Protein AF-A3JVU8-F1 (afdb_monomer_lite)

Sequence (666 aa):
MTRTTVHCLRKIPVDPDRLWVVLGTFDLSWHPFVASCDLLRSPQGALLRSFTDGDGQTYEERRTYLSDRERVLCYELESGIDGIQSYAARIEVTKADEGSLITWHADIVAVSDRVDAIAEGTRAIFEAALDTLVSAPSRKSIKRRQMNVASGHITPTKLEGMPTLGLRSSEGEKGETGALVLFLHGIGGNAKNWDNQLRALCADYDVAALDLRGYGTSTLGFAQSTIDDYCADILHVMETRGASRLVLAGLSYGSWIATSFAMRHSDILRGLILAGGCTGMSEADPSERENFRITREVPLNAGQTPADFAPAVVNVIAGPRATEAQRNELRQSMEEIPAATYRDALNCFCNPLEKFEFARIDCPVLMFTGEHDRLAPPSEIRRVSERIMEERRAAAKNADVHFEVISDVGHVCNLEAADETNALIHRFLSRLPSVARNYKSSVLERQREKRARIRQAAHDEFCENGYDGASMDRIATRADVSKPTLYQYFGGKDGLMEAVLDVGRMQIVAPLMAKDGPLVDRLWRFAWVYADFVLRPDMLSLARLILGEAARRPENAIAYHQNGPARAFEGLVEFVTTAVAAGELECDVPELAAQNLWSLILSGPRDYYLHHVDKRPTENELLTVIGHGLHVFLKAYGVGPKILSSELDAMIKAKAKSLKERENAQ

Radius of gyration: 27.94 Å; chains: 1; bounding box: 69×71×82 Å

Structure (mmCIF, N/CA/C/O backbone):
data_AF-A3JVU8-F1
#
_entry.id   AF-A3JVU8-F1
#
loop_
_atom_site.group_PDB
_atom_site.id
_atom_site.type_symbol
_atom_site.label_atom_id
_atom_site.label_alt_id
_atom_site.label_comp_id
_atom_site.label_asym_id
_atom_site.label_entity_id
_atom_site.label_seq_id
_atom_site.pdbx_PDB_ins_code
_atom_site.Cartn_x
_atom_site.Cartn_y
_atom_site.Cartn_z
_atom_site.occupancy
_atom_site.B_iso_or_equiv
_atom_site.auth_seq_id
_atom_site.auth_comp_id
_atom_site.auth_asym_id
_atom_site.auth_atom_id
_atom_site.pdbx_PDB_model_num
ATOM 1 N N . MET A 1 1 ? -28.409 -2.106 13.101 1.00 65.56 1 MET A N 1
ATOM 2 C CA . MET A 1 1 ? -27.328 -1.193 12.674 1.00 65.56 1 MET A CA 1
ATOM 3 C C . MET A 1 1 ? -27.877 -0.239 11.630 1.00 65.56 1 MET A C 1
ATOM 5 O O . MET A 1 1 ? -28.639 -0.672 10.774 1.00 65.56 1 MET A O 1
ATOM 9 N N . THR A 1 2 ? -27.527 1.042 11.704 1.00 75.38 2 THR A N 1
ATOM 10 C CA . THR A 1 2 ? -28.025 2.071 10.779 1.00 75.38 2 THR A CA 1
ATOM 11 C C . THR A 1 2 ? -26.842 2.759 10.106 1.00 75.38 2 THR A C 1
ATOM 13 O O . THR A 1 2 ? -25.830 3.039 10.753 1.00 75.38 2 THR A O 1
ATOM 16 N N . ARG A 1 3 ? -26.958 3.020 8.800 1.00 86.81 3 ARG A N 1
ATOM 17 C CA . ARG A 1 3 ? -25.982 3.803 8.035 1.00 86.81 3 ARG A CA 1
ATOM 18 C C . ARG A 1 3 ? -26.444 5.251 7.948 1.00 86.81 3 ARG A C 1
ATOM 20 O O . ARG A 1 3 ? -27.613 5.512 7.686 1.00 86.81 3 ARG A O 1
ATOM 27 N N . THR A 1 4 ? -25.511 6.174 8.109 1.00 92.44 4 THR A N 1
ATOM 28 C CA . THR A 1 4 ? -25.736 7.601 7.889 1.00 92.44 4 THR A CA 1
ATOM 29 C C . THR A 1 4 ? -24.487 8.243 7.300 1.00 92.44 4 THR A C 1
ATOM 31 O O . THR A 1 4 ? -23.417 7.629 7.239 1.00 92.44 4 THR A O 1
ATOM 34 N N . THR A 1 5 ? -24.628 9.480 6.845 1.00 95.50 5 THR A N 1
ATOM 35 C CA . THR A 1 5 ? -23.533 10.267 6.287 1.00 95.50 5 THR A CA 1
ATOM 36 C C . THR A 1 5 ? -23.526 11.658 6.888 1.00 95.50 5 THR A C 1
ATOM 38 O O . THR A 1 5 ? -24.576 12.287 7.027 1.00 95.50 5 THR A O 1
ATOM 41 N N . VAL A 1 6 ? -22.336 12.169 7.174 1.00 97.50 6 VAL A N 1
ATOM 42 C CA . VAL A 1 6 ? -22.121 13.564 7.555 1.00 97.50 6 VAL A CA 1
ATOM 43 C C . VAL A 1 6 ? -21.365 14.242 6.434 1.00 97.50 6 VAL A C 1
ATOM 45 O O . VAL A 1 6 ? -20.344 13.735 5.988 1.00 97.50 6 VAL A O 1
ATOM 48 N N . HIS A 1 7 ? -21.863 15.389 5.986 1.00 97.06 7 HIS A N 1
ATOM 49 C CA . HIS A 1 7 ? -21.255 16.148 4.907 1.00 97.06 7 HIS A CA 1
ATOM 50 C C . HIS A 1 7 ? -21.237 17.633 5.271 1.00 97.06 7 HIS A C 1
ATOM 52 O O . HIS A 1 7 ? -22.292 18.258 5.397 1.00 97.06 7 HIS A O 1
ATOM 58 N N . CYS A 1 8 ? -20.039 18.192 5.407 1.00 97.19 8 CYS A N 1
ATOM 59 C CA . CYS A 1 8 ? -19.795 19.608 5.652 1.00 97.19 8 CYS A CA 1
ATOM 60 C C . CYS A 1 8 ? -19.087 20.217 4.438 1.00 97.19 8 CYS A C 1
ATOM 62 O O . CYS A 1 8 ? -18.126 19.655 3.911 1.00 97.19 8 CYS A O 1
ATOM 64 N N . LEU A 1 9 ? -19.560 21.382 3.999 1.00 96.19 9 LEU A N 1
ATOM 65 C CA . LEU A 1 9 ? -19.009 22.119 2.864 1.00 96.19 9 LEU A CA 1
ATOM 66 C C . LEU A 1 9 ? -18.796 23.574 3.273 1.00 96.19 9 LEU A C 1
ATOM 68 O O . LEU A 1 9 ? -19.742 24.239 3.698 1.00 96.19 9 LEU A O 1
ATOM 72 N N . ARG A 1 10 ? -17.574 24.091 3.122 1.00 96.19 10 ARG A N 1
ATOM 73 C CA . ARG A 1 10 ? -17.244 25.455 3.552 1.00 96.19 10 ARG A CA 1
ATOM 74 C C . ARG A 1 10 ? -16.321 26.154 2.568 1.00 96.19 10 ARG A C 1
ATOM 76 O O . ARG A 1 10 ? -15.271 25.630 2.204 1.00 96.19 10 ARG A O 1
ATOM 83 N N . LYS A 1 11 ? -16.691 27.378 2.186 1.00 96.50 11 LYS A N 1
ATOM 84 C CA . LYS A 1 11 ? -15.763 28.321 1.554 1.00 96.50 11 LYS A CA 1
ATOM 85 C C . LYS A 1 11 ? -14.925 28.993 2.636 1.00 96.50 11 LYS A C 1
ATOM 87 O O . LYS A 1 11 ? -15.485 29.527 3.591 1.00 96.50 11 LYS A O 1
ATOM 92 N N . ILE A 1 12 ? -13.607 28.974 2.478 1.00 94.81 12 ILE A N 1
ATOM 93 C CA . ILE A 1 12 ? -12.652 29.575 3.409 1.00 94.81 12 ILE A CA 1
ATOM 94 C C . ILE A 1 12 ? -11.769 30.561 2.631 1.00 94.81 12 ILE A C 1
ATOM 96 O O . ILE A 1 12 ? -11.173 30.154 1.635 1.00 94.81 12 ILE A O 1
ATOM 100 N N . PRO A 1 13 ? -11.624 31.828 3.069 1.00 94.19 13 PRO A N 1
ATOM 101 C CA . PRO A 1 13 ? -10.842 32.856 2.373 1.00 94.19 13 PRO A CA 1
ATOM 102 C C . PRO A 1 13 ? -9.325 32.691 2.598 1.00 94.19 13 PRO A C 1
ATOM 104 O O . PRO A 1 13 ? -8.603 33.643 2.886 1.00 94.19 13 PRO A O 1
ATOM 107 N N . VAL A 1 14 ? -8.833 31.457 2.511 1.00 93.31 14 VAL A N 1
ATOM 108 C CA . VAL A 1 14 ? -7.428 31.082 2.682 1.00 93.31 14 VAL A CA 1
ATOM 109 C C . VAL A 1 14 ? -7.012 30.275 1.461 1.00 93.31 14 VAL A C 1
ATOM 111 O O . VAL A 1 14 ? -7.796 29.492 0.927 1.00 93.31 14 VAL A O 1
ATOM 114 N N . ASP A 1 15 ? -5.780 30.488 1.012 1.00 93.19 15 ASP A N 1
ATOM 115 C CA . ASP A 1 15 ? -5.182 29.747 -0.094 1.00 93.19 15 ASP A CA 1
ATOM 116 C C . ASP A 1 15 ? -5.175 28.222 0.174 1.00 93.19 15 ASP A C 1
ATOM 118 O O . ASP A 1 15 ? -4.872 27.802 1.301 1.00 93.19 15 ASP A O 1
ATOM 122 N N . PRO A 1 16 ? -5.505 27.385 -0.828 1.00 94.44 16 PRO A N 1
ATOM 123 C CA . PRO A 1 16 ? -5.648 25.945 -0.633 1.00 94.44 16 PRO A CA 1
ATOM 124 C C . PRO A 1 16 ? -4.347 25.263 -0.211 1.00 94.44 16 PRO A C 1
ATOM 126 O O . PRO A 1 16 ? -4.389 24.338 0.600 1.00 94.44 16 PRO A O 1
ATOM 129 N N . ASP A 1 17 ? -3.188 25.732 -0.677 1.00 91.06 17 ASP A N 1
ATOM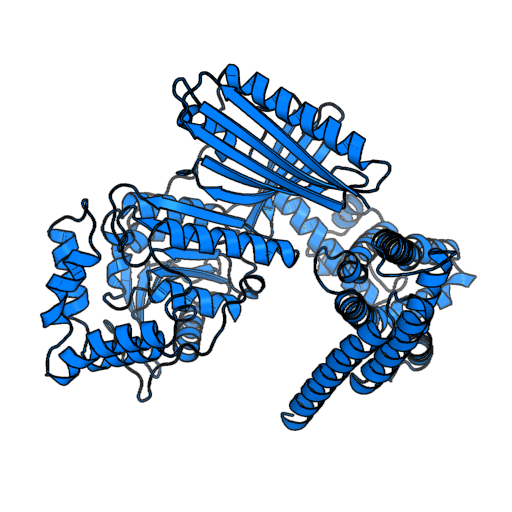 130 C CA . ASP A 1 17 ? -1.902 25.137 -0.308 1.00 91.06 17 ASP A CA 1
ATOM 131 C C . ASP A 1 17 ? -1.538 25.496 1.137 1.00 91.06 17 ASP A C 1
ATOM 133 O O . ASP A 1 17 ? -1.012 24.663 1.881 1.00 91.06 17 ASP A O 1
ATOM 137 N N . ARG A 1 18 ? -1.905 26.703 1.593 1.00 90.38 18 ARG A N 1
ATOM 138 C CA . ARG A 1 18 ? -1.768 27.089 3.008 1.00 90.38 18 ARG A CA 1
ATOM 139 C C . ARG A 1 18 ? -2.635 26.240 3.934 1.00 90.38 18 ARG A C 1
ATOM 141 O O . ARG A 1 18 ? -2.158 25.847 4.997 1.00 90.38 18 ARG A O 1
ATOM 148 N N . LEU A 1 19 ? -3.878 25.952 3.549 1.00 92.69 19 LEU A N 1
ATOM 149 C CA . LEU A 1 19 ? -4.748 25.042 4.304 1.00 92.69 19 LEU A CA 1
ATOM 150 C C . LEU A 1 19 ? -4.190 23.618 4.295 1.00 92.69 19 LEU A C 1
ATOM 152 O O . LEU A 1 19 ? -4.183 22.937 5.323 1.00 92.69 19 LEU A O 1
ATOM 156 N N . TRP A 1 20 ? -3.663 23.179 3.153 1.00 94.00 20 TRP A N 1
ATOM 157 C CA . TRP A 1 20 ? -3.148 21.827 3.006 1.00 94.00 20 TRP A CA 1
ATOM 158 C C . TRP A 1 20 ? -1.896 21.545 3.841 1.00 94.00 20 TRP A C 1
ATOM 160 O O . TRP A 1 20 ? -1.737 20.441 4.359 1.00 94.00 20 TRP A O 1
ATOM 170 N N . VAL A 1 21 ? -1.047 22.551 4.073 1.00 88.50 21 VAL A N 1
ATOM 171 C CA . VAL A 1 21 ? 0.096 22.452 5.004 1.00 88.50 21 VAL A CA 1
ATOM 172 C C . VAL A 1 21 ? -0.344 22.033 6.414 1.00 88.50 21 VAL A C 1
ATOM 174 O O . VAL A 1 21 ? 0.443 21.432 7.148 1.00 88.50 21 VAL A O 1
ATOM 177 N N . VAL A 1 22 ? -1.592 22.319 6.792 1.00 88.81 22 VAL A N 1
ATOM 178 C CA . VAL A 1 22 ? -2.200 21.876 8.049 1.00 88.81 22 VAL A CA 1
ATOM 179 C C . VAL A 1 22 ? -2.870 20.511 7.859 1.00 88.81 22 VAL A C 1
ATOM 181 O O . VAL A 1 22 ? -2.479 19.539 8.510 1.00 88.81 22 VAL A O 1
ATOM 184 N N . LEU A 1 23 ? -3.820 20.410 6.925 1.00 91.88 23 LEU A N 1
ATOM 185 C CA . LEU A 1 23 ? -4.694 19.240 6.763 1.00 91.88 23 LEU A CA 1
ATOM 186 C C . LEU A 1 23 ? -3.962 17.984 6.273 1.00 91.88 23 LEU A C 1
ATOM 188 O O . LEU A 1 23 ? -4.118 16.909 6.852 1.00 91.88 23 LEU A O 1
ATOM 192 N N . GLY A 1 24 ? -3.089 18.117 5.273 1.00 91.00 24 GLY A N 1
ATOM 193 C CA . GLY A 1 24 ? -2.369 16.999 4.649 1.00 91.00 24 GLY A CA 1
ATOM 194 C C . GLY A 1 24 ? -1.359 16.301 5.565 1.00 91.00 24 GLY A C 1
ATOM 195 O O . GLY A 1 24 ? -0.803 15.257 5.221 1.00 91.00 24 GLY A O 1
ATOM 196 N N . THR A 1 25 ? -1.107 16.847 6.758 1.00 88.38 25 THR A N 1
ATOM 197 C CA . THR A 1 25 ? -0.199 16.242 7.743 1.00 88.38 25 THR A CA 1
ATOM 198 C C . THR A 1 25 ? -0.812 15.069 8.500 1.00 88.38 25 THR A C 1
ATOM 200 O O . THR A 1 25 ? -0.073 14.363 9.184 1.00 88.38 25 THR A O 1
ATOM 203 N N . PHE A 1 26 ? -2.132 14.872 8.384 1.00 93.38 26 PHE A N 1
ATOM 204 C CA . PHE A 1 26 ? -2.943 13.910 9.139 1.00 93.38 26 PHE A CA 1
ATOM 205 C C . PHE A 1 26 ? -3.026 14.170 10.655 1.00 93.38 26 PHE A C 1
ATOM 207 O O . PHE A 1 26 ? -3.852 13.583 11.341 1.00 93.38 26 PHE A O 1
ATOM 214 N N . ASP A 1 27 ? -2.240 15.091 11.189 1.00 91.25 27 ASP A N 1
ATOM 215 C CA . ASP A 1 27 ? -2.190 15.404 12.611 1.00 91.25 27 ASP A CA 1
ATOM 216 C C . ASP A 1 27 ? -3.229 16.472 12.983 1.00 91.25 27 ASP A C 1
ATOM 218 O O . ASP A 1 27 ? -3.389 17.470 12.275 1.00 91.25 27 ASP A O 1
ATOM 222 N N . LEU A 1 28 ? -3.926 16.253 14.098 1.00 92.62 28 LEU A N 1
ATOM 223 C CA . LEU A 1 28 ? -5.022 17.091 14.579 1.00 92.62 28 LEU A CA 1
ATOM 224 C C . LEU A 1 28 ? -4.629 18.060 15.699 1.00 92.62 28 LEU A C 1
ATOM 226 O O . LEU A 1 28 ? -5.504 18.676 16.290 1.00 92.62 28 LEU A O 1
ATOM 230 N N . SER A 1 29 ? -3.341 18.273 15.980 1.00 90.19 29 SER A N 1
ATOM 231 C CA . SER A 1 29 ? -2.890 19.167 17.063 1.00 90.19 29 SER A CA 1
ATOM 232 C C . SER A 1 29 ? -3.354 20.632 16.939 1.00 90.19 29 SER A C 1
ATOM 234 O O . SER A 1 29 ? -3.070 21.442 17.814 1.00 90.19 29 SER A O 1
ATOM 236 N N . TRP A 1 30 ? -3.928 21.017 15.799 1.00 90.44 30 TRP A N 1
ATOM 237 C CA . TRP A 1 30 ? -4.484 22.344 15.520 1.00 90.44 30 TRP A CA 1
ATOM 238 C C . TRP A 1 30 ? -5.999 22.419 15.763 1.00 90.44 30 TRP A C 1
ATOM 240 O O . TRP A 1 30 ? -6.556 23.513 15.756 1.00 90.44 30 TRP A O 1
ATOM 250 N N . HIS A 1 31 ? -6.664 21.275 15.926 1.00 93.69 31 HIS A N 1
ATOM 251 C CA . HIS A 1 31 ? -8.108 21.176 16.072 1.00 93.69 31 HIS A CA 1
ATOM 252 C C . HIS A 1 31 ? -8.540 21.618 17.484 1.00 93.69 31 HIS A C 1
ATOM 254 O O . HIS A 1 31 ? -7.932 21.178 18.460 1.00 93.69 31 HIS A O 1
ATOM 260 N N . PRO A 1 32 ? -9.603 22.431 17.638 1.00 93.38 32 PRO A N 1
ATOM 261 C CA . PRO A 1 32 ? -9.962 23.037 18.927 1.00 93.38 32 PRO A CA 1
ATOM 262 C C . PRO A 1 32 ? -10.401 22.027 19.995 1.00 93.38 32 PRO A C 1
ATOM 264 O O . PRO A 1 32 ? -10.248 22.288 21.183 1.00 93.38 32 PRO A O 1
ATOM 267 N N . PHE A 1 33 ? -10.933 20.872 19.585 1.00 94.00 33 PHE A N 1
ATOM 268 C CA . PHE A 1 33 ? -11.347 19.798 20.501 1.00 94.00 33 PHE A CA 1
ATOM 269 C C . PHE A 1 33 ? -10.265 18.748 20.771 1.00 94.00 33 PHE A C 1
ATOM 271 O O . PHE A 1 33 ? -10.539 17.761 21.442 1.00 94.00 33 PHE A O 1
ATOM 278 N N . VAL A 1 34 ? -9.050 18.932 20.252 1.00 9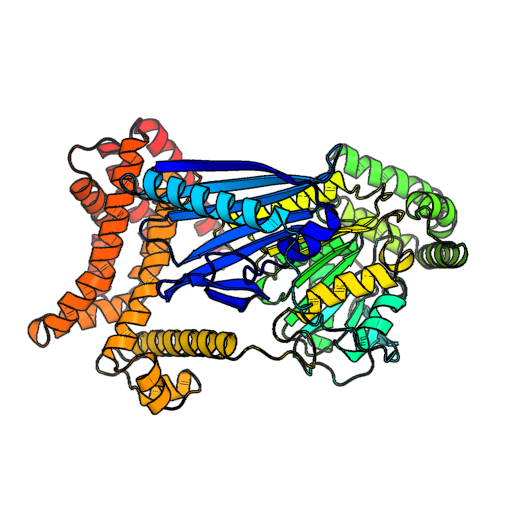3.75 34 VAL A N 1
ATOM 279 C CA . VAL A 1 34 ? -7.956 17.975 20.441 1.00 93.75 34 VAL A CA 1
ATOM 280 C C . VAL A 1 34 ? -6.967 18.518 21.465 1.00 93.75 34 VAL A C 1
ATOM 282 O O . VAL A 1 34 ? -6.298 19.522 21.231 1.00 93.75 34 VAL A O 1
ATOM 285 N N . ALA A 1 35 ? -6.860 17.833 22.602 1.00 93.12 35 ALA A N 1
ATOM 286 C CA . ALA A 1 35 ? -5.943 18.184 23.683 1.00 93.12 35 ALA A CA 1
ATOM 287 C C . ALA A 1 35 ? -4.510 17.699 23.406 1.00 93.12 35 ALA A C 1
ATOM 289 O O . ALA A 1 35 ? -3.540 18.403 23.693 1.00 93.12 35 ALA A O 1
ATOM 290 N N . SER A 1 36 ? -4.361 16.504 22.830 1.00 91.62 36 SER A N 1
ATOM 291 C CA . SER A 1 36 ? -3.072 15.945 22.414 1.00 91.62 36 SER A CA 1
ATOM 292 C C . SER A 1 36 ? -3.241 15.068 21.177 1.00 91.62 36 SER A C 1
ATOM 294 O O . SER A 1 36 ? -4.308 14.497 20.978 1.00 91.62 36 SER A O 1
ATOM 296 N N . CYS A 1 37 ? -2.217 14.983 20.326 1.00 92.12 37 CYS A N 1
ATOM 297 C CA . CYS A 1 37 ? -2.225 14.137 19.133 1.00 92.12 37 CYS A CA 1
ATOM 298 C C . CYS A 1 37 ? -0.814 13.612 18.859 1.00 92.12 37 CYS A C 1
ATOM 300 O O . CYS A 1 37 ? 0.125 14.395 18.713 1.00 92.12 37 CYS A O 1
ATOM 302 N N . ASP A 1 38 ? -0.691 12.295 18.734 1.00 90.81 38 ASP A N 1
ATOM 303 C CA . ASP A 1 38 ? 0.539 11.586 18.408 1.00 90.81 38 ASP A CA 1
ATOM 304 C C . ASP A 1 38 ? 0.385 10.831 17.087 1.00 90.81 38 ASP A C 1
ATOM 306 O O . ASP A 1 38 ? -0.567 10.076 16.881 1.00 90.81 38 ASP A O 1
ATOM 310 N N . LEU A 1 39 ? 1.359 11.000 16.190 1.00 90.62 39 LEU A N 1
ATOM 311 C CA . LEU A 1 39 ? 1.454 10.205 14.967 1.00 90.62 39 LEU A CA 1
ATOM 312 C C . LEU A 1 39 ? 2.248 8.924 15.229 1.00 90.62 39 LEU A C 1
ATOM 314 O O . LEU A 1 39 ? 3.394 8.969 15.685 1.00 90.62 39 LEU A O 1
ATOM 318 N N . LEU A 1 40 ? 1.649 7.788 14.886 1.00 89.12 40 LEU A N 1
ATOM 319 C CA . LEU A 1 40 ? 2.186 6.445 15.100 1.00 89.12 40 LEU A CA 1
ATOM 320 C C . LEU A 1 40 ? 2.203 5.660 13.783 1.00 89.12 40 LEU A C 1
ATOM 322 O O . LEU A 1 40 ? 1.587 6.055 12.791 1.00 89.12 40 LEU A O 1
ATOM 326 N N . ARG A 1 41 ? 2.909 4.531 13.757 1.00 87.38 41 ARG A N 1
ATOM 327 C CA . ARG A 1 41 ? 2.904 3.589 12.637 1.00 87.38 41 ARG A CA 1
ATOM 328 C C . ARG A 1 41 ? 2.459 2.220 13.113 1.00 87.38 41 ARG A C 1
ATOM 330 O O . ARG A 1 41 ? 2.882 1.745 14.165 1.00 87.38 41 ARG A O 1
ATOM 337 N N . SER A 1 42 ? 1.608 1.588 12.315 1.00 81.62 42 SER A N 1
ATOM 338 C CA . SER A 1 42 ? 1.297 0.167 12.477 1.00 81.62 42 SER A CA 1
ATOM 339 C C . SER A 1 42 ? 2.537 -0.695 12.181 1.00 81.62 42 SER A C 1
ATOM 341 O O . SER A 1 42 ? 3.465 -0.222 11.515 1.00 81.62 42 SER A O 1
ATOM 343 N N . PRO A 1 43 ? 2.555 -1.977 12.591 1.00 76.19 43 PRO A N 1
ATOM 344 C CA . PRO A 1 43 ? 3.649 -2.895 12.259 1.00 76.19 43 PRO A CA 1
ATOM 345 C C . PRO A 1 43 ? 3.919 -3.025 10.749 1.00 76.19 43 PRO A C 1
ATOM 347 O O . PRO A 1 43 ? 5.058 -3.242 10.336 1.00 76.19 43 PRO A O 1
ATOM 350 N N . GLN A 1 44 ? 2.882 -2.863 9.922 1.00 77.62 44 GLN A N 1
ATOM 351 C CA . GLN A 1 44 ? 2.964 -2.883 8.459 1.00 77.62 44 GLN A CA 1
ATOM 352 C C . GLN A 1 44 ? 3.359 -1.519 7.867 1.00 77.62 44 GLN A C 1
ATOM 354 O O . GLN A 1 44 ? 3.660 -1.434 6.684 1.00 77.62 44 GLN A O 1
ATOM 359 N N . GLY A 1 45 ? 3.398 -0.452 8.670 1.00 82.56 45 GLY A N 1
ATOM 360 C CA . GLY A 1 45 ? 3.846 0.883 8.265 1.00 82.56 45 GLY A CA 1
ATOM 361 C C . GLY A 1 45 ? 2.741 1.874 7.900 1.00 82.56 45 GLY A C 1
ATOM 362 O O . GLY A 1 45 ? 3.058 3.022 7.579 1.00 82.56 45 GLY A O 1
ATOM 363 N N . ALA A 1 46 ? 1.464 1.481 7.990 1.00 86.81 46 ALA A N 1
ATOM 364 C CA . ALA A 1 46 ? 0.336 2.406 7.851 1.00 86.81 46 ALA A CA 1
ATOM 365 C C . ALA A 1 46 ? 0.391 3.508 8.922 1.00 86.81 46 ALA A C 1
ATOM 367 O O . ALA A 1 46 ? 0.730 3.224 10.075 1.00 86.81 46 ALA A O 1
ATOM 368 N N . LEU A 1 47 ? 0.071 4.749 8.540 1.00 90.56 47 LEU A N 1
ATOM 369 C CA . LEU A 1 47 ? 0.104 5.902 9.443 1.00 90.56 47 LEU A CA 1
ATOM 370 C C . LEU A 1 47 ? -1.167 5.962 10.302 1.00 90.56 47 LEU A C 1
ATOM 372 O O . LEU A 1 47 ? -2.280 5.947 9.780 1.00 90.56 47 LEU A O 1
ATOM 376 N N . LEU A 1 48 ? -0.979 6.074 11.612 1.00 92.00 48 LEU A N 1
ATOM 377 C CA . LEU A 1 48 ? -2.028 6.206 12.616 1.00 92.00 48 LEU A CA 1
ATOM 378 C C . LEU A 1 48 ? -1.904 7.565 13.310 1.00 92.00 48 LEU A C 1
ATOM 380 O O . LEU A 1 48 ? -0.796 8.086 13.466 1.00 92.00 48 LEU A O 1
ATOM 384 N N . ARG A 1 49 ? -3.025 8.107 13.776 1.00 93.31 49 ARG A N 1
ATOM 385 C CA . ARG A 1 49 ? -3.054 9.183 14.765 1.00 93.31 49 ARG A CA 1
ATOM 386 C C . ARG A 1 49 ? -3.804 8.703 15.996 1.00 93.31 49 ARG A C 1
ATOM 388 O O . ARG A 1 49 ? -4.879 8.128 15.870 1.00 93.31 49 ARG A O 1
ATOM 395 N N . SER A 1 50 ? -3.213 8.926 17.160 1.00 93.56 50 SER A N 1
ATOM 396 C CA . SER A 1 50 ? -3.839 8.717 18.462 1.00 93.56 50 SER A CA 1
ATOM 397 C C . SER A 1 50 ? -4.013 10.085 19.094 1.00 93.56 50 SER A C 1
ATOM 399 O O . SER A 1 50 ? -3.026 10.803 19.242 1.00 93.56 50 SER A O 1
ATOM 401 N N . PHE A 1 51 ? -5.233 10.469 19.445 1.00 94.31 51 PHE A N 1
ATOM 402 C CA . PHE A 1 51 ? -5.497 11.791 20.005 1.00 94.31 51 PHE A CA 1
ATOM 403 C C . PHE A 1 51 ? -6.494 11.733 21.152 1.00 94.31 51 PHE A C 1
ATOM 405 O O . PHE A 1 51 ? -7.298 10.808 21.234 1.00 94.31 51 PHE A O 1
ATOM 412 N N . THR A 1 52 ? -6.416 12.719 22.042 1.00 94.75 52 THR A N 1
ATOM 413 C CA . THR A 1 52 ? -7.316 12.844 23.191 1.00 94.75 52 THR A CA 1
ATOM 414 C C . THR A 1 52 ? -8.166 14.096 23.083 1.00 94.75 52 THR A C 1
ATOM 416 O O . THR A 1 52 ? -7.666 15.140 22.653 1.00 94.75 52 THR A O 1
ATOM 419 N N . ASP A 1 53 ? -9.422 14.018 23.509 1.00 92.44 53 ASP A N 1
ATOM 420 C CA . ASP A 1 53 ? -10.262 15.204 23.684 1.00 92.44 53 ASP A CA 1
ATOM 421 C C . ASP A 1 53 ? -10.014 15.896 25.038 1.00 92.44 53 ASP A C 1
ATOM 423 O O . ASP A 1 53 ? -9.097 15.538 25.787 1.00 92.44 53 ASP A O 1
ATOM 427 N N . GLY A 1 54 ? -10.797 16.941 25.327 1.00 87.69 54 GLY A N 1
ATOM 428 C CA . GLY A 1 54 ? -10.711 17.706 26.574 1.00 87.69 54 GLY A CA 1
ATOM 429 C C . GLY A 1 54 ? -11.109 16.923 27.830 1.00 87.69 54 GLY A C 1
ATOM 430 O O . GLY A 1 54 ? -10.679 17.295 28.921 1.00 87.69 54 GLY A O 1
ATOM 431 N N . ASP A 1 55 ? -11.861 15.832 27.673 1.00 89.56 55 ASP A N 1
ATOM 432 C CA . ASP A 1 55 ? -12.308 14.958 28.763 1.00 89.56 55 ASP A CA 1
ATOM 433 C C . ASP A 1 55 ? -11.348 13.774 28.986 1.00 89.56 55 ASP A C 1
ATOM 435 O O . ASP A 1 55 ? -11.487 13.011 29.944 1.00 89.56 55 ASP A O 1
ATOM 439 N N . GLY A 1 56 ? -10.326 13.641 28.135 1.00 87.31 56 GLY A N 1
ATOM 440 C CA . GLY A 1 56 ? -9.304 12.602 28.218 1.00 87.31 56 GLY A CA 1
ATOM 441 C C . GLY A 1 56 ? -9.675 11.296 27.512 1.00 87.31 56 GLY A C 1
ATOM 442 O O . GLY A 1 56 ? -8.910 10.331 27.605 1.00 87.31 56 GLY A O 1
ATOM 443 N N . GLN A 1 57 ? -10.793 11.247 26.781 1.00 90.50 57 GLN A N 1
ATOM 444 C CA . GLN A 1 57 ? -11.131 10.102 25.935 1.00 90.50 57 GLN A CA 1
ATOM 445 C C . GLN A 1 57 ? -10.128 10.015 24.783 1.00 90.50 57 GLN A C 1
ATOM 447 O O . GLN A 1 57 ? -9.751 11.027 24.193 1.00 90.50 57 GLN A O 1
ATOM 452 N N . THR A 1 58 ? -9.672 8.799 24.473 1.00 91.25 58 THR A N 1
ATOM 453 C CA . THR A 1 58 ? -8.683 8.550 23.416 1.00 91.25 58 THR A CA 1
ATOM 454 C C . THR A 1 58 ? -9.347 7.979 22.171 1.00 91.25 58 THR A C 1
ATOM 456 O O . THR A 1 58 ? -10.154 7.055 22.255 1.00 91.25 58 THR A O 1
ATOM 459 N N . TYR A 1 59 ? -8.940 8.495 21.017 1.00 93.44 59 TYR A N 1
ATOM 460 C CA . TYR A 1 59 ? -9.390 8.073 19.700 1.00 93.44 59 TYR A CA 1
ATOM 461 C C . TYR A 1 59 ? -8.191 7.653 18.866 1.00 93.44 59 TYR A C 1
ATOM 463 O O . TYR A 1 59 ? -7.115 8.255 18.948 1.00 93.44 59 TYR A O 1
ATOM 471 N N . GLU A 1 60 ? -8.390 6.645 18.027 1.00 92.88 60 GLU A N 1
ATOM 472 C CA . GLU A 1 60 ? -7.385 6.210 17.071 1.00 92.88 60 GLU A CA 1
ATOM 473 C C . GLU A 1 60 ? -7.967 6.180 15.672 1.00 92.88 60 GLU A C 1
ATOM 475 O O . GLU A 1 60 ? -9.014 5.584 15.435 1.00 92.88 60 GLU A O 1
ATOM 480 N N . GLU A 1 61 ? -7.257 6.795 14.735 1.00 95.00 61 GLU A N 1
ATOM 481 C CA . GLU A 1 61 ? -7.637 6.811 13.330 1.00 95.00 61 GLU A CA 1
ATOM 482 C C . GLU A 1 61 ? -6.447 6.425 12.460 1.00 95.00 61 GLU A C 1
ATOM 484 O O . GLU A 1 61 ? -5.296 6.790 12.727 1.00 95.00 61 GLU A O 1
ATOM 489 N N . ARG A 1 62 ? -6.726 5.704 11.379 1.00 93.50 62 ARG A N 1
ATOM 490 C CA . ARG A 1 62 ? -5.742 5.282 10.388 1.00 93.50 62 ARG A CA 1
ATOM 491 C C . ARG A 1 62 ? -5.938 6.038 9.092 1.00 93.50 62 ARG A C 1
ATOM 493 O O . ARG A 1 62 ? -7.043 6.116 8.567 1.00 93.50 62 ARG A O 1
ATOM 500 N N . ARG A 1 63 ? -4.843 6.535 8.524 1.00 95.12 63 ARG A N 1
ATOM 501 C CA . ARG A 1 63 ? -4.846 7.113 7.182 1.00 95.12 63 ARG A CA 1
ATOM 502 C C . ARG A 1 63 ? -5.011 6.011 6.139 1.00 95.12 63 ARG A C 1
ATOM 504 O O . ARG A 1 63 ? -4.224 5.069 6.128 1.00 95.12 63 ARG A O 1
ATOM 511 N N . THR A 1 64 ? -5.972 6.177 5.236 1.00 95.50 64 THR A N 1
ATOM 512 C CA . THR A 1 64 ? -6.252 5.233 4.143 1.00 95.50 64 THR A CA 1
ATOM 513 C C . THR A 1 64 ? -5.781 5.731 2.787 1.00 95.50 64 THR A C 1
ATOM 515 O O . THR A 1 64 ? -5.336 4.928 1.968 1.00 95.50 64 THR A O 1
ATOM 518 N N . TYR A 1 65 ? -5.850 7.043 2.553 1.00 97.38 65 TYR A N 1
ATOM 519 C CA . TYR A 1 65 ? -5.484 7.658 1.280 1.00 97.38 65 TYR A CA 1
ATOM 520 C C . TYR A 1 65 ? -4.884 9.049 1.488 1.00 97.38 65 TYR A C 1
ATOM 522 O O . TYR A 1 65 ? -5.346 9.795 2.354 1.00 97.38 65 TYR A O 1
ATOM 530 N N . LEU A 1 66 ? -3.890 9.419 0.684 1.00 97.25 66 LEU A N 1
ATOM 531 C CA . LEU A 1 66 ? -3.329 10.767 0.632 1.00 97.25 66 LEU A CA 1
ATOM 532 C C . LEU A 1 66 ? -2.993 11.151 -0.809 1.00 97.25 66 LEU A C 1
ATOM 534 O O . LEU A 1 66 ? -2.358 10.374 -1.515 1.00 97.25 66 LEU A O 1
ATOM 538 N N . SER A 1 67 ? -3.323 12.381 -1.188 1.00 97.19 67 SER A N 1
ATOM 539 C CA . SER A 1 67 ? -2.713 13.076 -2.317 1.00 97.19 67 SER A CA 1
ATOM 540 C C . SER A 1 67 ? -2.500 14.540 -1.958 1.00 97.19 67 SER A C 1
ATOM 542 O O . SER A 1 67 ? -3.454 15.259 -1.663 1.00 97.19 67 SER A O 1
ATOM 544 N N . ASP A 1 68 ? -1.249 14.989 -1.958 1.00 94.94 68 ASP A N 1
ATOM 545 C CA . ASP A 1 68 ? -0.891 16.375 -1.694 1.00 94.94 68 ASP A CA 1
ATOM 546 C C . ASP A 1 68 ? -1.202 17.272 -2.887 1.00 94.94 68 ASP A C 1
ATOM 548 O O . ASP A 1 68 ? -1.710 18.376 -2.697 1.00 94.94 68 ASP A O 1
ATOM 552 N N . ARG A 1 69 ? -0.950 16.800 -4.115 1.00 92.12 69 ARG A N 1
ATOM 553 C CA . ARG A 1 69 ? -1.283 17.551 -5.332 1.00 92.12 69 ARG A CA 1
ATOM 554 C C . ARG A 1 69 ? -2.783 17.812 -5.453 1.00 92.12 69 ARG A C 1
ATOM 556 O O . ARG A 1 69 ? -3.186 18.907 -5.849 1.00 92.12 69 ARG A O 1
ATOM 563 N N . GLU A 1 70 ? -3.597 16.821 -5.106 1.00 94.56 70 GLU A N 1
ATOM 564 C CA . GLU A 1 70 ? -5.062 16.918 -5.176 1.00 94.56 70 GLU A CA 1
ATOM 565 C C . GLU A 1 70 ? -5.680 17.452 -3.892 1.00 94.56 70 GLU A C 1
ATOM 567 O O . GLU A 1 70 ? -6.852 17.815 -3.883 1.00 94.56 70 GLU A O 1
ATOM 572 N N . ARG A 1 71 ? -4.878 17.545 -2.827 1.00 97.06 71 ARG A N 1
ATOM 573 C CA . ARG A 1 71 ? -5.305 17.954 -1.491 1.00 97.06 71 ARG A CA 1
ATOM 574 C C . ARG A 1 71 ? -6.471 17.103 -0.987 1.00 97.06 71 ARG A C 1
ATOM 576 O O . ARG A 1 71 ? -7.492 17.620 -0.532 1.00 97.06 71 ARG A O 1
ATOM 583 N N . VAL A 1 72 ? -6.286 15.785 -1.074 1.00 97.94 72 VAL A N 1
ATOM 584 C CA . VAL A 1 72 ? -7.231 14.754 -0.631 1.00 97.94 72 VAL A CA 1
ATOM 585 C C . VAL A 1 72 ? -6.601 13.911 0.470 1.00 97.94 72 VAL A C 1
ATOM 587 O O . VAL A 1 72 ? -5.472 13.436 0.348 1.00 97.94 72 VAL A O 1
ATOM 590 N N . LEU A 1 73 ? -7.342 13.698 1.554 1.00 97.88 73 LEU A N 1
ATOM 591 C CA . LEU A 1 73 ? -6.947 12.839 2.665 1.00 97.88 73 LEU A CA 1
ATOM 592 C C . LEU A 1 73 ? -8.154 12.003 3.084 1.00 97.88 73 LEU A C 1
ATOM 594 O O . LEU A 1 73 ? -9.220 12.544 3.368 1.00 97.88 73 LEU A O 1
ATOM 598 N N . CYS A 1 74 ? -7.975 10.687 3.150 1.00 97.69 74 CYS A N 1
ATOM 599 C CA . CYS A 1 74 ? -8.977 9.769 3.683 1.00 97.69 74 CYS A CA 1
ATOM 600 C C . CYS A 1 74 ? -8.436 9.044 4.914 1.00 97.69 74 CYS A C 1
ATOM 602 O O . CYS A 1 74 ? -7.232 8.776 5.019 1.00 97.69 74 CYS A O 1
ATOM 604 N N . TYR A 1 75 ? -9.332 8.719 5.839 1.00 96.50 75 TYR A N 1
ATOM 605 C CA . TYR A 1 75 ? -9.003 8.003 7.063 1.00 96.50 75 TYR A CA 1
ATOM 606 C C . TYR A 1 75 ? -10.193 7.213 7.609 1.00 96.50 75 TYR A C 1
ATOM 608 O O . TYR A 1 75 ? -11.342 7.462 7.248 1.00 96.50 75 TYR A O 1
ATOM 616 N N . GLU A 1 76 ? -9.905 6.250 8.475 1.00 94.56 76 GLU A N 1
ATOM 617 C CA . GLU A 1 76 ? -10.891 5.424 9.169 1.00 94.56 76 GLU A CA 1
ATOM 618 C C . GLU A 1 76 ? -10.654 5.452 10.674 1.00 94.56 76 GLU A C 1
ATOM 620 O O . GLU A 1 76 ? -9.514 5.594 11.116 1.00 94.56 76 GLU A O 1
ATOM 625 N N . LEU A 1 77 ? -11.726 5.308 11.451 1.00 92.38 77 LEU A N 1
ATOM 626 C CA . LEU A 1 77 ? -11.631 5.144 12.899 1.00 92.38 77 LEU A CA 1
ATOM 627 C C . LEU A 1 77 ? -11.276 3.695 13.236 1.00 92.38 77 LEU A C 1
ATOM 629 O O . LEU A 1 77 ? -11.956 2.768 12.801 1.00 92.38 77 LEU A O 1
ATOM 633 N N . GLU A 1 78 ? -10.239 3.525 14.045 1.00 87.75 78 GLU A N 1
ATOM 634 C CA . GLU A 1 78 ? -9.813 2.242 14.607 1.00 87.75 78 GLU A CA 1
ATOM 635 C C . GLU A 1 78 ? -10.428 2.024 15.997 1.00 87.75 78 GLU A C 1
ATOM 637 O O . GLU A 1 78 ? -10.815 0.910 16.342 1.00 87.75 78 GLU A O 1
ATOM 642 N N . SER A 1 79 ? -10.538 3.082 16.812 1.00 86.00 79 SER A N 1
ATOM 643 C CA . SER A 1 79 ? -11.189 3.026 18.128 1.00 86.00 79 SER A CA 1
ATOM 644 C C . SER A 1 79 ? -11.555 4.416 18.664 1.00 86.00 79 SER A C 1
ATOM 646 O O . SER A 1 79 ? -11.065 5.430 18.168 1.00 86.00 79 SER A O 1
ATOM 648 N N . GLY A 1 80 ? -12.405 4.461 19.696 1.00 84.94 80 GLY A N 1
ATOM 649 C CA . GLY A 1 80 ? -12.675 5.672 20.485 1.00 84.94 80 GLY A CA 1
ATOM 650 C C . GLY A 1 80 ? -14.138 6.113 20.540 1.00 84.94 80 GLY A C 1
ATOM 651 O O . GLY A 1 80 ? -14.474 6.927 21.394 1.00 84.94 80 GLY A O 1
ATOM 652 N N . ILE A 1 81 ? -15.014 5.564 19.688 1.00 86.94 81 ILE A N 1
ATOM 653 C CA . ILE A 1 81 ? -16.452 5.881 19.677 1.00 86.94 81 ILE A CA 1
ATOM 654 C C . ILE A 1 81 ? -17.273 4.629 19.994 1.00 86.94 81 ILE A C 1
ATOM 656 O O . ILE A 1 81 ? -17.325 3.689 19.205 1.00 86.94 81 ILE A O 1
ATOM 660 N N . ASP A 1 82 ? -17.964 4.634 21.131 1.00 80.50 82 ASP A N 1
ATOM 661 C CA . ASP A 1 82 ? -18.820 3.515 21.531 1.00 80.50 82 ASP A CA 1
ATOM 662 C C . ASP A 1 82 ? -20.043 3.367 20.618 1.00 80.50 82 ASP A C 1
ATOM 664 O O . ASP A 1 82 ? -20.751 4.343 20.326 1.00 80.50 82 ASP A O 1
ATOM 668 N N . GLY A 1 83 ? -20.319 2.120 20.226 1.00 74.38 83 GLY A N 1
ATOM 669 C CA . GLY A 1 83 ? -21.439 1.751 19.358 1.00 74.38 83 GLY A CA 1
ATOM 670 C C . GLY A 1 83 ? -21.168 1.944 17.864 1.00 74.38 83 GLY A C 1
ATOM 671 O O . GLY A 1 83 ? -22.080 1.760 17.059 1.00 74.38 83 GLY A O 1
ATOM 672 N N . ILE A 1 84 ? -19.944 2.314 17.478 1.00 79.75 84 ILE A N 1
ATOM 673 C CA . ILE A 1 84 ? -19.556 2.459 16.076 1.00 79.75 84 ILE A CA 1
ATOM 674 C C . ILE A 1 84 ? -19.094 1.119 15.496 1.00 79.75 84 ILE A C 1
ATOM 676 O O . ILE A 1 84 ? -18.303 0.402 16.103 1.00 79.75 84 ILE A O 1
ATOM 680 N N . GLN A 1 85 ? -19.581 0.783 14.305 1.00 76.94 85 GLN A N 1
ATOM 681 C CA . GLN A 1 85 ? -19.145 -0.397 13.554 1.00 76.94 85 GLN A CA 1
ATOM 682 C C . GLN A 1 85 ? -18.138 -0.010 12.470 1.00 76.94 85 GLN A C 1
ATOM 684 O O . GLN A 1 85 ? -17.173 -0.722 12.213 1.00 76.94 85 GLN A O 1
ATOM 689 N N . SER A 1 86 ? -18.365 1.123 11.805 1.00 84.19 86 SER A N 1
ATOM 690 C CA . SER A 1 86 ? -17.427 1.656 10.824 1.00 84.19 86 SER A CA 1
ATOM 691 C C . SER A 1 86 ? -17.548 3.164 10.735 1.00 84.19 86 SER A C 1
ATOM 693 O O . SER A 1 86 ? -18.659 3.699 10.763 1.00 84.19 86 SER A O 1
ATOM 695 N N . TYR A 1 87 ? -16.421 3.818 10.518 1.00 92.31 87 TYR A N 1
ATOM 696 C CA . TYR A 1 87 ? -16.353 5.245 10.279 1.00 92.31 87 TYR A CA 1
ATOM 697 C C . TYR A 1 87 ? -15.265 5.501 9.257 1.00 92.31 87 TYR A C 1
ATOM 699 O O . TYR A 1 87 ? -14.110 5.129 9.470 1.00 92.31 87 TYR A O 1
ATOM 707 N N . ALA A 1 88 ? -15.642 6.119 8.149 1.00 94.25 88 ALA A N 1
ATOM 708 C CA . ALA A 1 88 ? -14.735 6.431 7.066 1.00 94.25 88 ALA A CA 1
ATOM 709 C C . ALA A 1 88 ? -14.925 7.869 6.639 1.00 94.25 88 ALA A C 1
ATOM 711 O O . ALA A 1 88 ? -16.022 8.243 6.238 1.00 94.25 88 ALA A O 1
ATOM 712 N N . ALA A 1 89 ? -13.860 8.652 6.689 1.00 97.31 89 ALA A N 1
ATOM 713 C CA . ALA A 1 89 ? -13.915 10.063 6.381 1.00 97.31 89 ALA A CA 1
ATOM 714 C C . ALA A 1 89 ? -12.976 10.436 5.237 1.00 97.31 89 ALA A C 1
ATOM 716 O O . ALA A 1 89 ? -11.916 9.836 5.041 1.00 97.31 89 ALA A O 1
ATOM 717 N N . ARG A 1 90 ? -13.385 11.461 4.492 1.00 97.81 90 ARG A N 1
ATOM 718 C CA . ARG A 1 90 ? -12.646 12.070 3.390 1.00 97.81 90 ARG A CA 1
ATOM 719 C C . ARG A 1 90 ? -12.700 13.582 3.539 1.00 97.81 90 ARG A C 1
ATOM 721 O O . ARG A 1 90 ? -13.777 14.146 3.719 1.00 97.81 90 ARG A O 1
ATOM 728 N N . ILE A 1 91 ? -11.545 14.223 3.425 1.00 97.94 91 ILE A N 1
ATOM 729 C CA . ILE A 1 91 ? -11.424 15.673 3.318 1.00 97.94 91 ILE A CA 1
ATOM 730 C C . ILE A 1 91 ? -10.739 16.039 2.003 1.00 97.94 91 ILE A C 1
ATOM 732 O O . ILE A 1 91 ? -9.745 15.419 1.616 1.00 97.94 91 ILE A O 1
ATOM 736 N N . GLU A 1 92 ? -11.284 17.044 1.327 1.00 97.94 92 GLU A N 1
ATOM 737 C CA . GLU A 1 92 ? -10.799 17.547 0.046 1.00 97.94 92 GLU A CA 1
ATOM 738 C C . GLU A 1 92 ? -10.757 19.078 0.054 1.00 97.94 92 GLU A C 1
ATOM 740 O O . GLU A 1 92 ? -11.704 19.724 0.510 1.00 97.94 92 GLU A O 1
ATOM 745 N N . VAL A 1 93 ? -9.661 19.660 -0.445 1.00 97.75 93 VAL A N 1
ATOM 746 C CA . VAL A 1 93 ? -9.482 21.117 -0.556 1.00 97.75 93 VAL A CA 1
ATOM 747 C C . VAL A 1 93 ? -9.298 21.513 -2.017 1.00 97.75 93 VAL A C 1
ATOM 749 O O . VAL A 1 93 ? -8.243 21.306 -2.624 1.00 97.75 93 VAL A O 1
ATOM 752 N N . THR A 1 94 ? -10.311 22.161 -2.577 1.00 97.12 94 THR A N 1
ATOM 753 C CA . THR A 1 94 ? -10.286 22.668 -3.953 1.00 97.12 94 THR A CA 1
ATOM 754 C C . THR A 1 94 ? -10.147 24.185 -3.978 1.00 97.12 94 THR A C 1
ATOM 756 O O . THR A 1 94 ? -10.462 24.886 -3.013 1.00 97.12 94 THR A O 1
ATOM 759 N N . LYS A 1 95 ? -9.639 24.712 -5.092 1.00 96.06 95 LYS A N 1
ATOM 760 C CA . LYS A 1 95 ? -9.545 26.156 -5.313 1.00 96.06 95 LYS A CA 1
ATOM 761 C C . LYS A 1 95 ? -10.937 26.722 -5.616 1.00 96.06 95 LYS A C 1
ATOM 763 O O . LYS A 1 95 ? -11.649 26.161 -6.445 1.00 96.06 95 LYS A O 1
ATOM 768 N N . ALA A 1 96 ? -11.293 27.836 -4.981 1.00 93.69 96 ALA A N 1
ATOM 769 C CA . ALA A 1 96 ? -12.497 28.612 -5.287 1.00 93.69 96 ALA A CA 1
ATOM 770 C C . ALA A 1 96 ? -12.126 29.951 -5.959 1.00 93.69 96 ALA A C 1
ATOM 772 O O . ALA A 1 96 ? -10.943 30.284 -6.050 1.00 93.69 96 ALA A O 1
ATOM 773 N N . ASP A 1 97 ? -13.125 30.723 -6.411 1.00 90.38 97 ASP A N 1
ATOM 774 C CA . ASP A 1 97 ? -12.913 32.068 -6.983 1.00 90.38 97 ASP A CA 1
ATOM 775 C C . ASP A 1 97 ? -12.126 32.975 -6.019 1.00 90.38 97 ASP A C 1
ATOM 777 O O . ASP A 1 97 ? -11.182 33.655 -6.419 1.00 90.38 97 ASP A O 1
ATOM 781 N N . GLU A 1 98 ? -12.471 32.912 -4.728 1.00 90.38 98 GLU A N 1
ATOM 782 C CA . GLU A 1 98 ? -11.747 33.539 -3.622 1.00 90.38 98 GLU A CA 1
ATOM 783 C C . GLU A 1 98 ? -11.452 32.486 -2.542 1.00 90.38 98 GLU A C 1
ATOM 785 O O . GLU A 1 98 ? -12.365 31.926 -1.929 1.00 90.38 98 GLU A O 1
ATOM 790 N N . GLY A 1 99 ? -10.167 32.202 -2.310 1.00 93.94 99 GLY A N 1
ATOM 791 C CA . GLY A 1 99 ? -9.719 31.219 -1.321 1.00 93.94 99 GLY A CA 1
ATOM 792 C C . GLY A 1 99 ? -9.950 29.766 -1.749 1.00 93.94 99 GLY A C 1
ATOM 793 O O . GLY A 1 99 ? -9.549 29.350 -2.839 1.00 93.94 99 GLY A O 1
ATOM 794 N N . SER A 1 100 ? -10.569 28.982 -0.867 1.00 96.56 100 SER A N 1
ATOM 795 C CA . SER A 1 100 ? -10.711 27.529 -0.989 1.00 96.56 100 SER A CA 1
ATOM 796 C C . SER A 1 100 ? -12.127 27.054 -0.707 1.00 96.56 100 SER A C 1
ATOM 798 O O . SER A 1 100 ? -12.858 27.663 0.074 1.00 96.56 100 SER A O 1
ATOM 800 N N . LEU A 1 101 ? -12.488 25.914 -1.285 1.00 97.50 101 LEU A N 1
ATOM 801 C CA . LEU A 1 101 ? -13.664 25.135 -0.926 1.00 97.50 101 LEU A CA 1
ATOM 802 C C . LEU A 1 101 ? -13.197 23.837 -0.261 1.00 97.50 101 LEU A C 1
ATOM 804 O O . LEU A 1 101 ? -12.489 23.044 -0.884 1.00 97.50 101 LEU A O 1
ATOM 808 N N . ILE A 1 102 ? -13.580 23.637 1.000 1.00 97.62 102 ILE A N 1
ATOM 809 C CA . ILE A 1 102 ? -13.327 22.396 1.734 1.00 97.62 102 ILE A CA 1
ATOM 810 C C . ILE A 1 102 ? -14.600 21.560 1.754 1.00 97.62 102 ILE A C 1
ATOM 812 O O . ILE A 1 102 ? -15.644 22.045 2.199 1.00 97.62 102 ILE A O 1
ATOM 816 N N . THR A 1 103 ? -14.479 20.302 1.340 1.00 97.81 103 THR A N 1
ATOM 817 C CA . THR A 1 103 ? -15.499 19.267 1.524 1.00 97.81 103 THR A CA 1
ATOM 818 C C . THR A 1 103 ? -14.995 18.272 2.558 1.00 97.81 103 THR A C 1
ATOM 820 O O . THR A 1 103 ? -13.911 17.714 2.392 1.00 97.81 103 THR A O 1
ATOM 823 N N . TRP A 1 104 ? -15.770 18.042 3.616 1.00 98.06 104 TRP A N 1
ATOM 824 C CA . TRP A 1 104 ? -15.466 17.047 4.641 1.00 98.06 104 TRP A CA 1
ATOM 825 C C . TRP A 1 104 ? -16.655 16.112 4.818 1.00 98.06 104 TRP A C 1
ATOM 827 O O . TRP A 1 104 ? -17.745 16.527 5.211 1.00 98.06 104 TRP A O 1
ATOM 837 N N . HIS A 1 105 ? -16.438 14.846 4.490 1.00 97.69 105 HIS A N 1
ATOM 838 C CA . HIS A 1 105 ? -17.459 13.810 4.466 1.00 97.69 105 HIS A CA 1
ATOM 839 C C . HIS A 1 105 ? -17.092 12.663 5.403 1.00 97.69 105 HIS A C 1
ATOM 841 O O . HIS A 1 105 ? -15.912 12.330 5.521 1.00 97.69 105 HIS A O 1
ATOM 847 N N . ALA A 1 106 ? -18.093 12.046 6.028 1.00 97.75 106 ALA A N 1
ATOM 848 C CA . ALA A 1 106 ? -17.963 10.791 6.756 1.00 97.75 106 ALA A CA 1
ATOM 849 C C . ALA A 1 106 ? -19.127 9.837 6.453 1.00 97.75 106 ALA A C 1
ATOM 851 O O . ALA A 1 106 ? -20.293 10.207 6.581 1.00 97.75 106 ALA A O 1
ATOM 852 N N . ASP A 1 107 ? -18.799 8.592 6.117 1.00 95.88 107 ASP A N 1
ATOM 853 C CA . ASP A 1 107 ? -19.707 7.448 6.098 1.00 95.88 107 ASP A CA 1
ATOM 854 C C . ASP A 1 107 ? -19.658 6.738 7.453 1.00 95.88 107 ASP A C 1
ATOM 856 O O . ASP A 1 107 ? -18.606 6.236 7.863 1.00 95.88 107 ASP A O 1
ATOM 860 N N . ILE A 1 108 ? -20.802 6.667 8.133 1.00 92.00 108 ILE A N 1
ATOM 861 C CA . ILE A 1 108 ? -20.912 6.149 9.498 1.00 92.00 108 ILE A CA 1
ATOM 862 C C . ILE A 1 108 ? -21.879 4.970 9.511 1.00 92.00 108 ILE A C 1
ATOM 864 O O . ILE A 1 108 ? -22.989 5.047 8.983 1.00 92.00 108 ILE A O 1
ATOM 868 N N . VAL A 1 109 ? -21.461 3.876 10.143 1.00 83.75 109 VAL A N 1
ATOM 869 C CA . VAL A 1 109 ? -22.341 2.763 10.511 1.00 83.75 109 VAL A CA 1
ATOM 870 C C . VAL A 1 109 ? -22.185 2.525 11.999 1.00 83.75 109 VAL A C 1
ATOM 872 O O . VAL A 1 109 ? -21.065 2.362 12.488 1.00 83.75 109 VAL A O 1
ATOM 875 N N . ALA A 1 110 ? -23.305 2.536 12.708 1.00 75.94 110 ALA A N 1
ATOM 876 C CA . ALA A 1 110 ? -23.350 2.410 14.156 1.00 75.94 110 ALA A CA 1
ATOM 877 C C . ALA A 1 110 ? -24.652 1.742 14.612 1.00 75.94 110 ALA A C 1
ATOM 879 O O . ALA A 1 110 ? -25.600 1.583 13.827 1.00 75.94 110 ALA A O 1
ATOM 880 N N . VAL A 1 111 ? -24.702 1.368 15.894 1.00 76.25 111 VAL A N 1
ATOM 881 C CA . VAL A 1 111 ? -25.922 0.855 16.534 1.00 76.25 111 VAL A CA 1
ATOM 882 C C . VAL A 1 111 ? -27.046 1.880 16.409 1.00 76.25 111 VAL A C 1
ATOM 884 O O . VAL A 1 111 ? -26.828 3.093 16.444 1.00 76.25 111 VAL A O 1
ATOM 887 N N . SER A 1 112 ? -28.255 1.382 16.158 1.00 78.56 112 SER A N 1
ATOM 888 C CA . SER A 1 112 ? -29.357 2.193 15.631 1.00 78.56 112 SER A CA 1
ATOM 889 C C . SER A 1 112 ? -29.834 3.287 16.594 1.00 78.56 112 SER A C 1
ATOM 891 O O . SER A 1 112 ? -30.328 4.308 16.137 1.00 78.56 112 SER A O 1
ATOM 893 N N . ASP A 1 113 ? -29.642 3.116 17.899 1.00 86.31 113 ASP A N 1
ATOM 894 C CA . ASP A 1 113 ? -29.944 4.093 18.953 1.00 86.31 113 ASP A CA 1
ATOM 895 C C . ASP A 1 113 ? -28.847 5.158 19.146 1.00 86.31 113 ASP A C 1
ATOM 897 O O . ASP A 1 113 ? -29.068 6.170 19.809 1.00 86.31 113 ASP A O 1
ATOM 901 N N . ARG A 1 114 ? -27.662 4.956 18.556 1.00 85.50 114 ARG A N 1
ATOM 902 C CA . ARG A 1 114 ? -26.501 5.856 18.674 1.00 85.50 114 ARG A CA 1
ATOM 903 C C . ARG A 1 114 ? -26.148 6.575 17.378 1.00 85.50 114 ARG A C 1
ATOM 905 O O . ARG A 1 114 ? -25.461 7.592 17.433 1.00 85.50 114 ARG A O 1
ATOM 912 N N . VAL A 1 115 ? -26.579 6.058 16.227 1.00 88.19 115 VAL A N 1
ATOM 913 C CA . VAL A 1 115 ? -26.183 6.542 14.893 1.00 88.19 115 VAL A CA 1
ATOM 914 C C . VAL A 1 115 ? -26.389 8.050 14.712 1.00 88.19 115 VAL A C 1
ATOM 916 O O . VAL A 1 115 ? -25.483 8.733 14.238 1.00 88.19 115 VAL A O 1
ATOM 919 N N . ASP A 1 116 ? -27.530 8.580 15.154 1.00 91.50 116 ASP A N 1
ATOM 920 C CA . ASP A 1 116 ? -27.865 9.997 14.998 1.00 91.50 116 ASP A CA 1
ATOM 921 C C . ASP A 1 116 ? -27.017 10.872 15.923 1.00 91.50 116 ASP A C 1
ATOM 923 O O . ASP A 1 116 ? -26.513 11.913 15.505 1.00 91.50 116 ASP A O 1
ATOM 927 N N . ALA A 1 117 ? -26.784 10.419 17.158 1.00 92.88 117 ALA A N 1
ATOM 928 C CA . ALA A 1 117 ? -25.919 11.112 18.108 1.00 92.88 117 ALA A CA 1
ATOM 929 C C . ALA A 1 117 ? -24.459 11.145 17.625 1.00 92.88 117 ALA A C 1
ATOM 931 O O . ALA A 1 117 ? -23.798 12.179 17.716 1.00 92.88 117 ALA A O 1
ATOM 932 N N . ILE A 1 118 ? -23.964 10.036 17.064 1.00 93.62 118 ILE A N 1
ATOM 933 C CA . ILE A 1 118 ? -22.620 9.957 16.476 1.00 93.62 118 ILE A CA 1
ATOM 934 C C . ILE A 1 118 ? -22.517 10.880 15.255 1.00 93.62 118 ILE A C 1
ATOM 936 O O . ILE A 1 118 ? -21.515 11.580 15.104 1.00 93.62 118 ILE A O 1
ATOM 940 N N 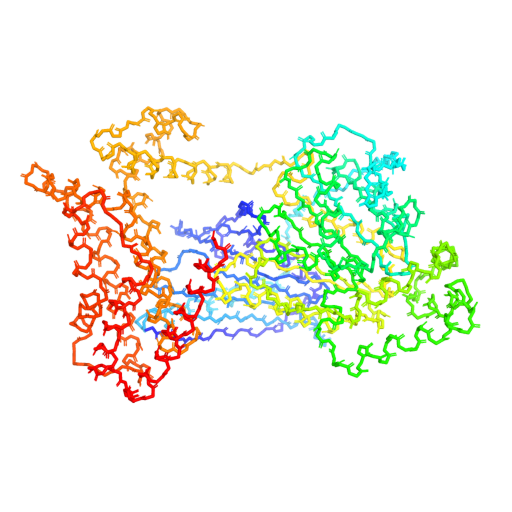. ALA A 1 119 ? -23.538 10.922 14.396 1.00 96.06 119 ALA A N 1
ATOM 941 C CA . ALA A 1 119 ? -23.559 11.808 13.235 1.00 96.06 119 ALA A CA 1
ATOM 942 C C . ALA A 1 119 ? -23.582 13.290 13.629 1.00 96.06 119 ALA A C 1
ATOM 944 O O . ALA A 1 119 ? -22.826 14.082 13.067 1.00 96.06 119 ALA A O 1
ATOM 945 N N . GLU A 1 120 ? -24.399 13.666 14.614 1.00 96.88 120 GLU A N 1
ATOM 946 C CA . GLU A 1 120 ? -24.455 15.044 15.106 1.00 96.88 120 GLU A CA 1
ATOM 947 C C . GLU A 1 120 ? -23.138 15.455 15.775 1.00 96.88 120 GLU A C 1
ATOM 949 O O . GLU A 1 120 ? -22.600 16.521 15.476 1.00 96.88 120 GLU A O 1
ATOM 954 N N . GLY A 1 121 ? -22.550 14.577 16.595 1.00 95.75 121 GLY A N 1
ATOM 955 C CA . GLY A 1 121 ? -21.227 14.802 17.182 1.00 95.75 121 GLY A CA 1
ATOM 956 C C . GLY A 1 121 ? -20.132 14.954 16.122 1.00 95.75 121 GLY A C 1
ATOM 957 O O . GLY A 1 121 ? -19.328 15.882 16.184 1.00 95.75 121 GLY A O 1
ATOM 958 N N . THR A 1 122 ? -20.143 14.103 15.093 1.00 97.06 122 THR A N 1
ATOM 959 C CA . THR A 1 122 ? -19.204 14.190 13.962 1.00 97.06 122 THR A CA 1
ATOM 960 C C . THR A 1 122 ? -19.356 15.514 13.213 1.00 97.06 122 THR A C 1
ATOM 962 O O . THR A 1 122 ? -18.359 16.169 12.912 1.00 97.06 122 THR A O 1
ATOM 965 N N . ARG A 1 123 ? -20.595 15.951 12.950 1.00 98.06 123 ARG A N 1
ATOM 966 C CA . ARG A 1 123 ? -20.877 17.246 12.315 1.00 98.06 123 ARG A CA 1
ATOM 967 C C . ARG A 1 123 ? -20.329 18.399 13.150 1.00 98.06 123 ARG A C 1
ATOM 969 O O . ARG A 1 123 ? -19.650 19.262 12.605 1.00 98.06 123 ARG A O 1
ATOM 976 N N . ALA A 1 124 ? -20.568 18.392 14.460 1.00 96.56 124 ALA A N 1
ATOM 977 C CA . ALA A 1 124 ? -20.063 19.424 15.361 1.00 96.56 124 ALA A CA 1
ATOM 978 C C . ALA A 1 124 ? -18.524 19.499 15.360 1.00 96.56 124 ALA A C 1
ATOM 980 O O . ALA A 1 124 ? -17.962 20.594 15.338 1.00 96.56 124 ALA A O 1
ATOM 981 N N . ILE A 1 125 ? -17.842 18.348 15.323 1.00 95.50 125 ILE A N 1
ATOM 982 C CA . ILE A 1 125 ? -16.378 18.273 15.196 1.00 95.50 125 ILE A CA 1
ATOM 983 C C . ILE A 1 125 ? -15.922 18.890 13.867 1.00 95.50 125 ILE A C 1
ATOM 985 O O . ILE A 1 125 ? -15.040 19.748 13.864 1.00 95.50 125 ILE A O 1
ATOM 989 N N . PHE A 1 126 ? -16.534 18.505 12.742 1.00 96.94 126 PHE A N 1
ATOM 990 C CA . PHE A 1 126 ? -16.163 19.034 11.425 1.00 96.94 126 PHE A CA 1
ATOM 991 C C . PHE A 1 126 ? -16.372 20.547 11.335 1.00 96.94 126 PHE A C 1
ATOM 993 O O . PHE A 1 126 ? -15.482 21.256 10.870 1.00 96.94 126 PHE A O 1
ATOM 1000 N N . GLU A 1 127 ? -17.503 21.066 11.811 1.00 96.62 127 GLU A N 1
ATOM 1001 C CA . GLU A 1 127 ? -17.777 22.506 11.784 1.00 96.62 127 GLU A CA 1
ATOM 1002 C C . GLU A 1 127 ? -16.789 23.297 12.657 1.00 96.62 127 GLU A C 1
ATOM 1004 O O . GLU A 1 127 ? -16.224 24.289 12.195 1.00 96.62 127 GLU A O 1
ATOM 1009 N N . ALA A 1 128 ? -16.474 22.817 13.867 1.00 95.06 128 ALA A N 1
ATOM 1010 C CA . ALA A 1 128 ? -15.485 23.460 14.737 1.00 95.06 128 ALA A CA 1
ATOM 1011 C C . ALA A 1 128 ? -14.078 23.497 14.106 1.00 95.06 128 ALA A C 1
ATOM 1013 O O . ALA A 1 128 ? -13.337 24.483 14.238 1.00 95.06 128 ALA A O 1
ATOM 1014 N N . ALA A 1 129 ? -13.707 22.437 13.383 1.00 93.75 129 ALA A N 1
ATOM 1015 C CA . ALA A 1 129 ? -12.476 22.395 12.606 1.00 93.75 129 ALA A CA 1
ATOM 1016 C C . ALA A 1 129 ? -12.465 23.470 11.508 1.00 93.75 129 ALA A C 1
ATOM 1018 O O . ALA A 1 129 ? -11.491 24.215 11.370 1.00 93.75 129 ALA A O 1
ATOM 1019 N N . LEU A 1 130 ? -13.552 23.558 10.737 1.00 94.69 130 LEU A N 1
ATOM 1020 C CA . LEU A 1 130 ? -13.699 24.489 9.618 1.00 94.69 130 LEU A CA 1
ATOM 1021 C C . LEU A 1 130 ? -13.668 25.949 10.084 1.00 94.69 130 LEU A C 1
ATOM 1023 O O . LEU A 1 130 ? -12.981 26.759 9.460 1.00 94.69 130 LEU A O 1
ATOM 1027 N N . ASP A 1 131 ? -14.314 26.269 11.206 1.00 93.56 131 ASP A N 1
ATOM 1028 C CA . ASP A 1 131 ? -14.263 27.601 11.821 1.00 93.56 131 ASP A CA 1
ATOM 1029 C C . ASP A 1 131 ? -12.830 27.990 12.216 1.00 93.56 131 ASP A C 1
ATOM 1031 O O . ASP A 1 131 ? -12.383 29.116 11.980 1.00 93.56 131 ASP A O 1
ATOM 1035 N N . THR A 1 132 ? -12.059 27.037 12.748 1.00 91.88 132 THR A N 1
ATOM 1036 C CA . THR A 1 132 ? -10.658 27.266 13.130 1.00 91.88 132 THR A CA 1
ATOM 1037 C C . THR A 1 132 ? -9.777 27.543 11.909 1.00 91.88 132 THR A C 1
ATOM 1039 O O . THR A 1 132 ? -8.921 28.434 11.944 1.00 91.88 132 THR A O 1
ATOM 1042 N N . LEU A 1 133 ? -10.001 26.830 10.800 1.00 90.69 133 LEU A N 1
ATOM 1043 C CA . LEU A 1 133 ? -9.225 26.964 9.562 1.00 90.69 133 LEU A CA 1
ATOM 1044 C C . LEU A 1 133 ? -9.358 28.341 8.895 1.00 90.69 133 LEU A C 1
ATOM 1046 O O . LEU A 1 133 ? -8.440 28.740 8.177 1.00 90.69 133 LEU A O 1
ATOM 1050 N N . VAL A 1 134 ? -10.424 29.103 9.175 1.00 87.25 134 VAL A N 1
ATOM 1051 C CA . VAL A 1 134 ? -10.582 30.495 8.702 1.00 87.25 134 VAL A CA 1
ATOM 1052 C C . VAL A 1 134 ? -9.426 31.384 9.161 1.00 87.25 134 VAL A C 1
ATOM 1054 O O . VAL A 1 134 ? -8.970 32.246 8.414 1.00 87.25 134 VAL A O 1
ATOM 1057 N N . SER A 1 135 ? -8.898 31.137 10.361 1.00 81.69 135 SER A N 1
ATOM 1058 C CA . SER A 1 135 ? -7.745 31.869 10.897 1.00 81.69 135 SER A CA 1
ATOM 1059 C C . SER A 1 135 ? -6.397 31.432 10.301 1.00 81.69 135 SER A C 1
ATOM 1061 O O . SER A 1 135 ? -5.369 32.030 10.619 1.00 81.69 135 SER A O 1
ATOM 1063 N N . ALA A 1 136 ? -6.391 30.409 9.433 1.00 71.56 136 ALA A N 1
ATOM 1064 C CA . ALA A 1 136 ? -5.202 29.752 8.895 1.00 71.56 136 ALA A CA 1
ATOM 1065 C C . ALA A 1 136 ? -4.185 29.415 10.005 1.00 71.56 136 ALA A C 1
ATOM 1067 O O . ALA A 1 136 ? -3.072 29.958 9.996 1.00 71.56 136 ALA A O 1
ATOM 1068 N N . PRO A 1 137 ? -4.566 28.564 10.980 1.00 72.19 137 PRO A N 1
ATOM 1069 C CA . PRO A 1 137 ? -3.799 28.365 12.201 1.00 72.19 137 PRO A CA 1
ATOM 1070 C C . PRO A 1 137 ? -2.350 28.011 11.869 1.00 72.19 137 PRO A C 1
ATOM 1072 O O . PRO A 1 137 ? -2.063 27.090 11.100 1.00 72.19 137 PRO A O 1
ATOM 1075 N N . SER A 1 138 ? -1.413 28.768 12.444 1.00 65.38 138 SER A N 1
ATOM 1076 C CA . SER A 1 138 ? 0.006 28.496 12.252 1.00 65.38 138 SER A CA 1
ATOM 1077 C C . SER A 1 138 ? 0.366 27.211 12.982 1.00 65.38 138 SER A C 1
ATOM 1079 O O . SER A 1 138 ? 0.146 27.096 14.190 1.00 65.38 138 SER A O 1
ATOM 1081 N N . ARG A 1 139 ? 0.991 26.270 12.282 1.00 63.38 139 ARG A N 1
ATOM 1082 C CA . ARG A 1 139 ? 1.521 25.064 12.907 1.00 63.38 139 ARG A CA 1
ATOM 1083 C C . ARG A 1 139 ? 3.023 25.193 13.125 1.00 63.38 139 ARG A C 1
ATOM 1085 O O . ARG A 1 139 ? 3.736 25.708 12.263 1.00 63.38 139 ARG A O 1
ATOM 1092 N N . LYS A 1 140 ? 3.534 24.679 14.252 1.00 53.03 140 LYS A N 1
ATOM 1093 C CA . LYS A 1 140 ? 4.971 24.390 14.360 1.00 53.03 140 LYS A CA 1
ATOM 1094 C C . LYS A 1 140 ? 5.292 23.366 13.274 1.00 53.03 140 LYS A C 1
ATOM 1096 O O . LYS A 1 140 ? 4.699 22.293 13.262 1.00 53.03 140 LYS A O 1
ATOM 1101 N N . SER A 1 141 ? 6.190 23.715 12.356 1.00 50.00 141 SER A N 1
ATOM 1102 C CA . SER A 1 141 ? 6.658 22.804 11.309 1.00 50.00 141 SER A CA 1
ATOM 1103 C C . SER A 1 141 ? 7.027 21.453 11.929 1.00 50.00 141 SER A C 1
ATOM 1105 O O . SER A 1 141 ? 7.922 21.386 12.779 1.00 50.00 141 SER A O 1
ATOM 1107 N N . ILE A 1 142 ? 6.331 20.378 11.534 1.00 54.88 142 ILE A N 1
ATOM 1108 C CA . ILE A 1 142 ? 6.816 19.024 11.808 1.00 54.88 142 ILE A CA 1
ATOM 1109 C C . ILE A 1 142 ? 8.155 18.938 11.086 1.00 54.88 142 ILE A C 1
ATOM 1111 O O . ILE A 1 142 ? 8.196 19.036 9.857 1.00 54.88 142 ILE A O 1
ATOM 1115 N N . LYS A 1 143 ? 9.251 18.770 11.837 1.00 52.66 143 LYS A N 1
ATOM 1116 C CA . LYS A 1 143 ? 10.581 18.561 11.258 1.00 52.66 143 LYS A CA 1
ATOM 1117 C C . LYS A 1 143 ? 10.531 17.315 10.376 1.00 52.66 143 LYS A C 1
ATOM 1119 O O . LYS A 1 143 ? 10.630 16.193 10.867 1.00 52.66 143 LYS A O 1
ATOM 1124 N N . ARG A 1 144 ? 10.344 17.515 9.070 1.00 63.06 144 ARG A N 1
ATOM 1125 C CA . ARG A 1 144 ? 10.419 16.442 8.082 1.00 63.06 144 ARG A CA 1
ATOM 1126 C C . ARG A 1 144 ? 11.846 15.919 8.076 1.00 63.06 144 ARG A C 1
ATOM 1128 O O . ARG A 1 144 ? 12.799 16.698 8.122 1.00 63.06 144 ARG A O 1
ATOM 1135 N N . ARG A 1 145 ? 11.984 14.596 8.036 1.00 67.00 145 ARG A N 1
ATOM 1136 C CA . ARG A 1 145 ? 13.290 13.960 7.936 1.00 67.00 145 ARG A CA 1
ATOM 1137 C C . ARG A 1 145 ? 13.892 14.328 6.585 1.00 67.00 145 ARG A C 1
ATOM 1139 O O . ARG A 1 145 ? 13.393 13.886 5.555 1.00 67.00 145 ARG A O 1
ATOM 1146 N N . GLN A 1 146 ? 14.926 15.158 6.590 1.00 72.69 146 GLN A N 1
ATOM 1147 C CA . GLN A 1 146 ? 15.658 15.472 5.368 1.00 72.69 146 GLN A CA 1
ATOM 1148 C C . GLN A 1 146 ? 16.449 14.239 4.921 1.00 72.69 146 GLN A C 1
ATOM 1150 O O . GLN A 1 146 ? 16.883 13.454 5.766 1.00 72.69 146 GLN A O 1
ATOM 1155 N N . MET A 1 147 ? 16.573 14.054 3.606 1.00 79.25 147 MET A N 1
ATOM 1156 C CA . MET A 1 147 ? 17.501 13.072 3.042 1.00 79.25 147 MET A CA 1
ATOM 1157 C C . MET A 1 147 ? 18.919 13.467 3.421 1.00 79.25 147 MET A C 1
ATOM 1159 O O . MET A 1 147 ? 19.257 14.655 3.401 1.00 79.25 147 MET A O 1
ATOM 1163 N N . ASN A 1 148 ? 19.748 12.485 3.748 1.00 75.44 148 ASN A N 1
ATOM 1164 C CA . ASN A 1 148 ? 21.169 12.742 3.864 1.00 75.44 148 ASN A CA 1
ATOM 1165 C C . ASN A 1 148 ? 21.746 13.030 2.467 1.00 75.44 148 ASN A C 1
ATOM 1167 O O . ASN A 1 148 ? 21.548 12.259 1.537 1.00 75.44 148 ASN A O 1
ATOM 1171 N N . VAL A 1 149 ? 22.454 14.151 2.314 1.00 65.25 149 VAL A N 1
ATOM 1172 C CA . VAL A 1 149 ? 22.966 14.626 1.010 1.00 65.25 149 VAL A CA 1
ATOM 1173 C C . VAL A 1 149 ? 24.266 13.906 0.607 1.00 65.25 149 VAL A C 1
ATOM 1175 O O . VAL A 1 149 ? 24.846 14.178 -0.441 1.00 65.25 149 VAL A O 1
ATOM 1178 N N . ALA A 1 150 ? 24.758 12.978 1.433 1.00 64.12 150 ALA A N 1
ATOM 1179 C CA . ALA A 1 150 ? 25.919 12.165 1.099 1.00 64.12 150 ALA A CA 1
ATOM 1180 C C . ALA A 1 150 ? 25.603 11.248 -0.096 1.00 64.12 150 ALA A C 1
ATOM 1182 O O . ALA A 1 150 ? 24.816 10.312 0.024 1.00 64.12 150 ALA A O 1
ATOM 1183 N N . SER A 1 151 ? 26.239 11.503 -1.242 1.00 63.97 151 SER A N 1
ATOM 1184 C CA . SER A 1 151 ? 26.180 10.591 -2.385 1.00 63.97 151 SER A CA 1
ATOM 1185 C C . SER A 1 151 ? 27.106 9.403 -2.132 1.00 63.97 151 SER A C 1
ATOM 1187 O O . SER A 1 151 ? 28.303 9.559 -1.889 1.00 63.97 151 SER A O 1
ATOM 1189 N N . GLY A 1 152 ? 26.535 8.202 -2.136 1.00 67.56 152 GLY A N 1
ATOM 1190 C CA . GLY A 1 152 ? 27.291 6.956 -2.063 1.00 67.56 152 GLY A CA 1
ATOM 1191 C C . GLY A 1 152 ? 27.697 6.463 -3.449 1.00 67.56 152 GLY A C 1
ATOM 1192 O O . GLY A 1 152 ? 27.116 6.845 -4.469 1.00 67.56 152 GLY A O 1
ATOM 1193 N N . HIS A 1 153 ? 28.698 5.588 -3.481 1.00 81.38 153 HIS A N 1
ATOM 1194 C CA . HIS A 1 153 ? 29.105 4.910 -4.704 1.00 81.38 153 HIS A CA 1
ATOM 1195 C C . HIS A 1 153 ? 28.121 3.774 -5.014 1.00 81.38 153 HIS A C 1
ATOM 1197 O O . HIS A 1 153 ? 27.713 3.021 -4.125 1.00 81.38 153 HIS A O 1
ATOM 1203 N N . ILE A 1 154 ? 27.717 3.688 -6.283 1.00 90.31 154 ILE A N 1
ATOM 1204 C CA . ILE A 1 154 ? 26.849 2.630 -6.803 1.00 90.31 154 ILE A CA 1
ATOM 1205 C C . ILE A 1 154 ? 27.697 1.705 -7.656 1.00 90.31 154 ILE A C 1
ATOM 1207 O O . ILE A 1 154 ? 28.284 2.141 -8.651 1.00 90.31 154 ILE A O 1
ATOM 1211 N N . THR A 1 155 ? 27.713 0.428 -7.291 1.00 90.75 155 THR A N 1
ATOM 1212 C CA . THR A 1 155 ? 28.607 -0.554 -7.901 1.00 90.75 155 THR A CA 1
ATOM 1213 C C . THR A 1 155 ? 27.797 -1.596 -8.670 1.00 90.75 155 THR A C 1
ATOM 1215 O O . THR A 1 155 ? 26.843 -2.164 -8.121 1.00 90.75 155 THR A O 1
ATOM 1218 N N . PRO A 1 156 ? 28.125 -1.836 -9.955 1.00 93.94 156 PRO A N 1
ATOM 1219 C CA . PRO A 1 156 ? 27.532 -2.917 -10.723 1.00 93.94 156 PRO A CA 1
ATOM 1220 C C . PRO A 1 156 ? 28.108 -4.259 -10.266 1.00 93.94 156 PRO A C 1
ATOM 1222 O O . PRO A 1 156 ? 29.311 -4.413 -10.072 1.00 93.94 156 PRO A O 1
ATOM 1225 N N . THR A 1 157 ? 27.238 -5.245 -10.128 1.00 94.38 157 THR A N 1
ATOM 1226 C CA . THR A 1 157 ? 27.559 -6.614 -9.728 1.00 94.38 157 THR A CA 1
ATOM 1227 C C . THR A 1 157 ? 26.745 -7.592 -10.565 1.00 94.38 157 THR A C 1
ATOM 1229 O O . THR A 1 157 ? 25.759 -7.209 -11.196 1.00 94.38 157 THR A O 1
ATOM 1232 N N . LYS A 1 158 ? 27.169 -8.854 -10.580 1.00 95.19 158 LYS A N 1
ATOM 1233 C CA . LYS A 1 158 ? 26.419 -9.953 -11.184 1.00 95.19 158 LYS A CA 1
ATOM 1234 C C . LYS A 1 158 ? 26.099 -10.983 -10.116 1.00 95.19 158 LYS A C 1
ATOM 1236 O O . LYS A 1 158 ? 26.949 -11.282 -9.278 1.00 95.19 158 LYS A O 1
ATOM 1241 N N . LEU A 1 159 ? 24.880 -11.496 -10.153 1.00 94.50 159 LEU A N 1
ATOM 1242 C CA . LEU A 1 159 ? 24.439 -12.625 -9.357 1.00 94.50 159 LEU A CA 1
ATOM 1243 C C . LEU A 1 159 ? 24.495 -13.859 -10.249 1.00 94.50 159 LEU A C 1
ATOM 1245 O O . LEU A 1 159 ? 23.807 -13.920 -11.270 1.00 94.50 159 LEU A O 1
ATOM 1249 N N . GLU A 1 160 ? 25.342 -14.810 -9.870 1.00 92.38 160 GLU A N 1
ATOM 1250 C CA . GLU A 1 160 ? 25.451 -16.091 -10.560 1.00 92.38 160 GLU A CA 1
ATOM 1251 C C . GLU A 1 160 ? 24.119 -16.851 -10.485 1.00 92.38 160 GLU A C 1
ATOM 1253 O O . GLU A 1 160 ? 23.374 -16.753 -9.504 1.00 92.38 160 GLU A O 1
ATOM 1258 N N . GLY A 1 161 ? 23.813 -17.593 -11.545 1.00 88.00 161 GLY A N 1
ATOM 1259 C CA . GLY A 1 161 ? 22.536 -18.276 -11.719 1.00 88.00 161 GLY A CA 1
ATOM 1260 C C . GLY A 1 161 ? 22.181 -18.453 -13.192 1.00 88.00 161 GLY A C 1
ATOM 1261 O O . GLY A 1 161 ? 22.917 -18.016 -14.080 1.00 88.00 161 GLY A O 1
ATOM 1262 N N . MET A 1 162 ? 21.039 -19.095 -13.443 1.00 86.31 162 MET A N 1
ATOM 1263 C CA . MET A 1 162 ? 20.456 -19.256 -14.776 1.00 86.31 162 MET A CA 1
ATOM 1264 C C . MET A 1 162 ? 19.020 -18.702 -14.760 1.00 86.31 162 MET A C 1
ATOM 1266 O O . MET A 1 162 ? 18.109 -19.435 -14.377 1.00 86.31 162 MET A O 1
ATOM 1270 N N . PRO A 1 163 ? 18.800 -17.433 -15.157 1.00 92.56 163 PRO A N 1
ATOM 1271 C CA . PRO A 1 163 ? 19.777 -16.511 -15.745 1.00 92.56 163 PRO A CA 1
ATOM 1272 C C . PRO A 1 163 ? 20.746 -15.894 -14.723 1.00 92.56 163 PRO A C 1
ATOM 1274 O O . PRO A 1 163 ? 20.467 -15.825 -13.529 1.00 92.56 163 PRO A O 1
ATOM 1277 N N . THR A 1 164 ? 21.881 -15.398 -15.217 1.00 96.81 164 THR A N 1
ATOM 1278 C CA . THR A 1 164 ? 22.735 -14.465 -14.475 1.00 96.81 164 THR A CA 1
ATOM 1279 C C . THR A 1 164 ? 22.031 -13.115 -14.404 1.00 96.81 164 THR A C 1
ATOM 1281 O O . THR A 1 164 ? 21.573 -12.617 -15.437 1.00 96.81 164 THR A O 1
ATOM 1284 N N . LEU A 1 165 ? 21.977 -12.508 -13.217 1.00 98.00 165 LEU A N 1
ATOM 1285 C CA . LEU A 1 165 ? 21.301 -11.225 -13.000 1.00 98.00 165 LEU A CA 1
ATOM 1286 C C . LEU A 1 165 ? 22.305 -10.093 -12.768 1.00 98.00 165 LEU A C 1
ATOM 1288 O O . LEU A 1 165 ? 23.174 -10.183 -11.905 1.00 98.00 165 LEU A O 1
ATOM 1292 N N . GLY A 1 166 ? 22.172 -9.009 -13.521 1.00 97.94 166 GLY A N 1
ATOM 1293 C CA . GLY A 1 166 ? 22.872 -7.749 -13.324 1.00 97.94 166 GLY A CA 1
ATOM 1294 C C . GLY A 1 166 ? 22.215 -6.910 -12.234 1.00 97.94 166 GLY A C 1
ATOM 1295 O O . GLY A 1 166 ? 21.005 -6.698 -12.241 1.00 97.94 166 GLY A O 1
ATOM 1296 N N . LEU A 1 167 ? 23.006 -6.399 -11.296 1.00 96.94 167 LEU A N 1
ATOM 1297 C CA . LEU A 1 167 ? 22.508 -5.599 -10.181 1.00 96.94 167 LEU A CA 1
ATOM 1298 C C . LEU A 1 167 ? 23.391 -4.373 -9.963 1.00 96.94 167 LEU A C 1
ATOM 1300 O O . LEU A 1 167 ? 24.612 -4.487 -9.856 1.00 96.94 167 LEU A O 1
ATOM 1304 N N . ARG A 1 168 ? 22.780 -3.199 -9.820 1.00 95.75 168 ARG A N 1
ATOM 1305 C CA . ARG A 1 168 ? 23.451 -1.970 -9.375 1.00 95.75 168 ARG A CA 1
ATOM 1306 C C . ARG A 1 168 ? 23.046 -1.707 -7.938 1.00 95.75 168 ARG A C 1
ATOM 1308 O O . ARG A 1 168 ? 21.858 -1.614 -7.666 1.00 95.75 168 ARG A O 1
ATOM 1315 N N . SER A 1 169 ? 23.987 -1.608 -7.007 1.00 92.94 169 SER A N 1
ATOM 1316 C CA . SER A 1 169 ? 23.638 -1.445 -5.587 1.00 92.94 169 SER A CA 1
ATOM 1317 C C . SER A 1 169 ? 24.576 -0.500 -4.860 1.00 92.94 169 SER A C 1
ATOM 1319 O O . SER A 1 169 ? 25.706 -0.285 -5.301 1.00 92.94 169 SER A O 1
ATOM 1321 N N . SER A 1 170 ? 24.103 0.065 -3.753 1.00 85.69 170 SER A N 1
ATOM 1322 C CA . SER A 1 170 ? 24.936 0.871 -2.865 1.00 85.69 170 SER A CA 1
ATOM 1323 C C . SER A 1 170 ? 26.040 0.044 -2.211 1.00 85.69 170 SER A C 1
ATOM 1325 O O . SER A 1 170 ? 25.787 -1.072 -1.743 1.00 85.69 170 SER A O 1
ATOM 1327 N N . GLU A 1 171 ? 27.234 0.624 -2.107 1.00 72.94 171 GLU A N 1
ATOM 1328 C CA . GLU A 1 171 ? 28.304 0.104 -1.253 1.00 72.94 171 GLU A CA 1
ATOM 1329 C C . GLU A 1 171 ? 27.941 0.314 0.229 1.00 72.94 171 GLU A C 1
ATOM 1331 O O . GLU A 1 171 ? 27.659 1.432 0.656 1.00 72.94 171 GLU A O 1
ATOM 1336 N N . GLY A 1 172 ? 27.892 -0.763 1.016 1.00 64.38 172 GLY A N 1
ATOM 1337 C CA . GLY A 1 172 ? 27.531 -0.719 2.436 1.00 64.38 172 GLY A CA 1
ATOM 1338 C C . GLY A 1 172 ? 27.323 -2.110 3.034 1.00 64.38 172 GLY A C 1
ATOM 1339 O O . GLY A 1 172 ? 27.249 -3.098 2.297 1.00 64.38 172 GLY A O 1
ATOM 1340 N N . GLU A 1 173 ? 27.239 -2.192 4.367 1.00 58.56 173 GLU A N 1
ATOM 1341 C CA . GLU A 1 173 ? 26.924 -3.441 5.070 1.00 58.56 173 GLU A CA 1
ATOM 1342 C C . GLU A 1 173 ? 25.542 -3.943 4.632 1.00 58.56 173 GLU A C 1
ATOM 1344 O O . GLU A 1 173 ? 24.509 -3.323 4.892 1.00 58.56 173 GLU A O 1
A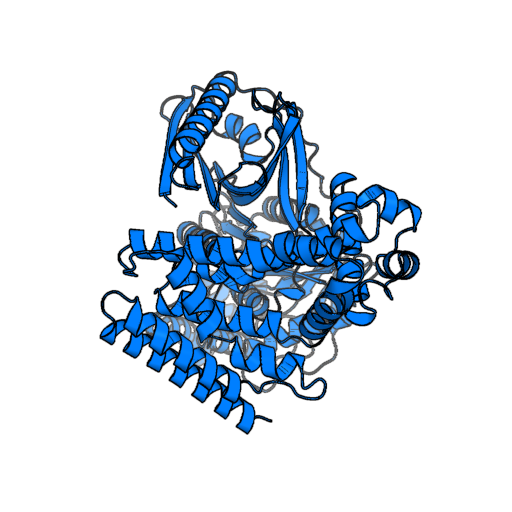TOM 1349 N N . LYS A 1 174 ? 25.542 -5.062 3.901 1.00 66.19 174 LYS A N 1
ATOM 1350 C CA . LYS A 1 174 ? 24.329 -5.745 3.450 1.00 66.19 174 LYS A CA 1
ATOM 1351 C C . LYS A 1 174 ? 23.453 -6.086 4.656 1.00 66.19 174 LYS A C 1
ATOM 1353 O O . LYS A 1 174 ? 23.954 -6.637 5.633 1.00 66.19 174 LYS A O 1
ATOM 1358 N N . GLY A 1 175 ? 22.152 -5.811 4.567 1.00 61.19 175 GLY A N 1
ATOM 1359 C CA . GLY A 1 175 ? 21.184 -6.323 5.539 1.00 61.19 175 GLY A CA 1
ATOM 1360 C C . GLY A 1 175 ? 21.208 -5.671 6.927 1.00 61.19 175 GLY A C 1
ATOM 1361 O O . GLY A 1 175 ? 20.571 -6.209 7.828 1.00 61.19 175 GLY A O 1
ATOM 1362 N N . GLU A 1 176 ? 21.853 -4.512 7.114 1.00 72.38 176 GLU A N 1
ATOM 1363 C CA . GLU A 1 176 ? 21.901 -3.790 8.405 1.00 72.38 176 GLU A CA 1
ATOM 1364 C C . GLU A 1 176 ? 20.502 -3.569 9.020 1.00 72.38 176 GLU A C 1
ATOM 1366 O O . GLU A 1 176 ? 20.293 -3.749 10.219 1.00 72.38 176 GLU A O 1
ATOM 1371 N N . THR A 1 177 ? 19.510 -3.229 8.191 1.00 80.50 177 THR A N 1
ATOM 1372 C CA . THR A 1 177 ? 18.103 -3.075 8.604 1.00 80.50 177 THR A CA 1
ATOM 1373 C C . THR A 1 177 ? 17.256 -4.327 8.362 1.00 80.50 177 THR A C 1
ATOM 1375 O O . THR A 1 177 ? 16.097 -4.388 8.776 1.00 80.50 177 THR A O 1
ATOM 1378 N N . GLY A 1 178 ? 17.806 -5.313 7.647 1.00 85.88 178 GLY A N 1
ATOM 1379 C CA . GLY A 1 178 ? 17.090 -6.466 7.106 1.00 85.88 178 GLY A CA 1
ATOM 1380 C C . GLY A 1 178 ? 16.139 -6.154 5.941 1.00 85.88 178 GLY A C 1
ATOM 1381 O O . GLY A 1 178 ? 15.520 -7.092 5.433 1.00 85.88 178 GLY A O 1
ATOM 1382 N N . ALA A 1 179 ? 16.013 -4.889 5.511 1.00 93.25 179 ALA A N 1
ATOM 1383 C CA . ALA A 1 179 ? 15.108 -4.454 4.446 1.00 93.25 179 ALA A CA 1
ATOM 1384 C C . ALA A 1 179 ? 15.865 -3.905 3.225 1.00 93.25 179 ALA A C 1
ATOM 1386 O O . ALA A 1 179 ? 16.625 -2.949 3.350 1.00 93.25 179 ALA A O 1
ATOM 1387 N N . LEU A 1 180 ? 15.595 -4.467 2.044 1.00 96.06 180 LEU A N 1
ATOM 1388 C CA . LEU A 1 180 ? 16.118 -3.993 0.758 1.00 96.06 180 LEU A CA 1
ATOM 1389 C C . LEU A 1 180 ? 15.091 -3.099 0.054 1.00 96.06 180 LEU A C 1
ATOM 1391 O O . LEU A 1 180 ? 13.917 -3.454 -0.006 1.00 96.06 180 LEU A O 1
ATOM 1395 N N . VAL A 1 181 ? 15.525 -1.984 -0.534 1.00 97.75 181 VAL A N 1
ATOM 1396 C CA . VAL A 1 181 ? 14.733 -1.203 -1.496 1.00 97.75 181 VAL A CA 1
ATOM 1397 C C . VAL A 1 181 ? 15.195 -1.563 -2.909 1.00 97.75 181 VAL A C 1
ATOM 1399 O O . VAL A 1 181 ? 16.283 -1.166 -3.330 1.00 97.75 181 VAL A O 1
ATOM 1402 N N . LEU A 1 182 ? 14.386 -2.341 -3.630 1.00 98.62 182 LEU A N 1
ATOM 1403 C CA . LEU A 1 182 ? 14.714 -2.841 -4.966 1.00 98.62 182 LEU A CA 1
ATOM 1404 C C . LEU A 1 182 ? 13.943 -2.077 -6.044 1.00 98.62 182 LEU A C 1
ATOM 1406 O O . LEU A 1 182 ? 12.720 -1.991 -5.979 1.00 98.62 182 LEU A O 1
ATOM 1410 N N . PHE A 1 183 ? 14.654 -1.577 -7.050 1.00 98.81 183 PHE A N 1
ATOM 1411 C CA . PHE A 1 183 ? 14.103 -0.837 -8.180 1.00 98.81 183 PHE A CA 1
ATOM 1412 C C . PHE A 1 183 ? 14.080 -1.683 -9.461 1.00 98.81 183 PHE A C 1
ATOM 1414 O O . PHE A 1 183 ? 15.091 -2.275 -9.844 1.00 98.81 183 PHE A O 1
ATOM 1421 N N . LEU A 1 184 ? 12.933 -1.697 -10.145 1.00 98.88 184 LEU A N 1
ATOM 1422 C CA . LEU A 1 184 ? 12.687 -2.382 -11.415 1.00 98.88 184 LEU A CA 1
ATOM 1423 C C . LEU A 1 184 ? 12.430 -1.351 -12.521 1.00 98.88 184 LEU A C 1
ATOM 1425 O O . LEU A 1 184 ? 11.583 -0.464 -12.382 1.00 98.88 184 LEU A O 1
ATOM 1429 N N . HIS A 1 185 ? 13.176 -1.437 -13.620 1.00 98.44 185 HIS A N 1
ATOM 1430 C CA . HIS A 1 185 ? 13.043 -0.516 -14.753 1.00 98.44 185 HIS A CA 1
ATOM 1431 C C . HIS A 1 185 ? 11.853 -0.862 -15.671 1.00 98.44 185 HIS A C 1
ATOM 1433 O O . HIS A 1 185 ? 11.269 -1.942 -15.594 1.00 98.44 185 HIS A O 1
ATOM 1439 N N . GLY A 1 186 ? 11.500 0.074 -16.559 1.00 97.06 186 GLY A N 1
ATOM 1440 C CA . GLY A 1 186 ? 10.494 -0.132 -17.606 1.00 97.06 186 GLY A CA 1
ATOM 1441 C C . GLY A 1 186 ? 11.034 -0.905 -18.817 1.00 97.06 186 GLY A C 1
ATOM 1442 O O . GLY A 1 186 ? 12.242 -1.074 -18.967 1.00 97.06 186 GLY A O 1
ATOM 1443 N N . ILE A 1 187 ? 10.150 -1.327 -19.728 1.00 95.88 187 ILE A N 1
ATOM 1444 C CA . ILE A 1 187 ? 10.493 -2.197 -20.875 1.00 95.88 187 ILE A CA 1
ATOM 1445 C C . ILE A 1 187 ? 11.541 -1.600 -21.837 1.00 95.88 187 ILE A C 1
ATOM 1447 O O . ILE A 1 187 ? 12.245 -2.341 -22.515 1.00 95.88 187 ILE A O 1
ATOM 1451 N N . GLY A 1 188 ? 11.639 -0.270 -21.913 1.00 94.12 188 GLY A N 1
ATOM 1452 C CA . GLY A 1 188 ? 12.618 0.452 -22.739 1.00 94.12 188 GLY A CA 1
ATOM 1453 C C . GLY A 1 188 ? 13.871 0.906 -21.983 1.00 94.12 188 GLY A C 1
ATOM 1454 O O . GLY A 1 188 ? 14.626 1.716 -22.507 1.00 94.12 188 GLY A O 1
ATOM 1455 N N . GLY A 1 189 ? 14.052 0.460 -20.741 1.00 93.75 189 GLY A N 1
ATOM 1456 C CA . GLY A 1 189 ? 15.115 0.925 -19.854 1.00 93.75 189 GLY A CA 1
ATOM 1457 C C . GLY A 1 189 ? 16.074 -0.173 -19.411 1.00 93.75 189 GLY A C 1
ATOM 1458 O O . GLY A 1 189 ? 16.034 -1.296 -19.904 1.00 93.75 189 GLY A O 1
ATOM 1459 N N . ASN A 1 190 ? 16.915 0.162 -18.438 1.00 97.06 190 ASN A N 1
ATOM 1460 C CA . ASN A 1 190 ? 17.787 -0.764 -17.713 1.00 97.06 190 ASN A CA 1
ATOM 1461 C C . ASN A 1 190 ? 18.041 -0.241 -16.283 1.00 97.06 190 ASN A C 1
ATOM 1463 O O . ASN A 1 190 ? 17.544 0.827 -15.906 1.00 97.06 190 ASN A O 1
ATOM 1467 N N . ALA A 1 191 ? 18.813 -0.963 -15.464 1.00 97.31 191 ALA A N 1
ATOM 1468 C CA . ALA A 1 191 ? 19.050 -0.589 -14.067 1.00 97.31 191 ALA A CA 1
ATOM 1469 C C . ALA A 1 191 ? 19.674 0.809 -13.890 1.00 97.31 191 ALA A C 1
ATOM 1471 O O . ALA A 1 191 ? 19.458 1.440 -12.854 1.00 97.31 191 ALA A O 1
ATOM 1472 N N . LYS A 1 192 ? 20.428 1.323 -14.878 1.00 95.94 192 LYS A N 1
ATOM 1473 C CA . LYS A 1 192 ? 21.070 2.650 -14.794 1.00 95.94 192 LYS A CA 1
ATOM 1474 C C . LYS A 1 192 ? 20.047 3.783 -14.716 1.00 95.94 192 LYS A C 1
ATOM 1476 O O . LYS A 1 192 ? 20.364 4.823 -14.152 1.00 95.94 192 LYS A O 1
ATOM 1481 N N . ASN A 1 193 ? 18.814 3.585 -15.194 1.00 96.06 193 ASN A N 1
ATOM 1482 C CA . ASN A 1 193 ? 17.778 4.623 -15.133 1.00 96.06 193 ASN A CA 1
ATOM 1483 C C . ASN A 1 193 ? 17.363 4.983 -13.695 1.00 96.06 193 ASN A C 1
ATOM 1485 O O . ASN A 1 193 ? 16.674 5.978 -13.485 1.00 96.06 193 ASN A O 1
ATOM 1489 N N . TRP A 1 194 ? 17.784 4.196 -12.702 1.00 97.44 194 TRP A N 1
ATOM 1490 C CA . TRP A 1 194 ? 17.569 4.464 -11.282 1.00 97.44 194 TRP A CA 1
ATOM 1491 C C . TRP A 1 194 ? 18.795 5.052 -10.574 1.00 97.44 194 TRP A C 1
ATOM 1493 O O . TRP A 1 194 ? 18.744 5.283 -9.369 1.00 97.44 194 TRP A O 1
ATOM 1503 N N . ASP A 1 195 ? 19.897 5.326 -11.278 1.00 94.94 195 ASP A N 1
ATOM 1504 C CA . ASP A 1 195 ? 21.149 5.787 -10.668 1.00 94.94 195 ASP A CA 1
ATOM 1505 C C . ASP A 1 195 ? 20.974 7.067 -9.828 1.00 94.94 195 ASP A C 1
ATOM 1507 O O . ASP A 1 195 ? 21.604 7.205 -8.778 1.00 94.94 195 ASP A O 1
ATOM 1511 N N . ASN A 1 196 ? 20.101 7.990 -10.249 1.00 94.62 196 ASN A N 1
ATOM 1512 C CA . ASN A 1 196 ? 19.801 9.206 -9.486 1.00 94.62 196 ASN A CA 1
ATOM 1513 C C . ASN A 1 196 ? 19.121 8.892 -8.146 1.00 94.62 196 ASN A C 1
ATOM 1515 O O . ASN A 1 196 ? 19.473 9.484 -7.126 1.00 94.62 196 ASN A O 1
ATOM 1519 N N . GLN A 1 197 ? 18.191 7.935 -8.131 1.00 96.19 197 GLN A N 1
ATOM 1520 C CA . GLN A 1 197 ? 17.520 7.477 -6.914 1.00 96.19 197 GLN A CA 1
ATOM 1521 C C . GLN A 1 197 ? 18.487 6.698 -6.026 1.00 96.19 197 GLN A C 1
ATOM 1523 O O . GLN A 1 197 ? 18.560 6.961 -4.828 1.00 96.19 197 GLN A O 1
ATOM 1528 N N . LEU A 1 198 ? 19.274 5.785 -6.604 1.00 95.44 198 LEU A N 1
ATOM 1529 C CA . LEU A 1 198 ? 20.253 5.003 -5.854 1.00 95.44 198 LEU A CA 1
ATOM 1530 C C . LEU A 1 198 ? 21.251 5.922 -5.138 1.00 95.44 198 LEU A C 1
ATOM 1532 O O . LEU A 1 198 ? 21.430 5.780 -3.932 1.00 95.44 198 LEU A O 1
ATOM 1536 N N . ARG A 1 199 ? 21.841 6.906 -5.833 1.00 93.12 199 ARG A N 1
ATOM 1537 C CA . ARG A 1 199 ? 22.805 7.852 -5.236 1.00 93.12 199 ARG A CA 1
ATOM 1538 C C . ARG A 1 199 ? 22.193 8.746 -4.158 1.00 93.12 199 ARG A C 1
ATOM 1540 O O . ARG A 1 199 ? 22.890 9.093 -3.210 1.00 93.12 199 ARG A O 1
ATOM 1547 N N . ALA A 1 200 ? 20.928 9.139 -4.309 1.00 92.94 200 ALA A N 1
ATOM 1548 C CA . ALA A 1 200 ? 20.250 10.006 -3.346 1.00 92.94 200 ALA A CA 1
ATOM 1549 C C . ALA A 1 200 ? 19.792 9.257 -2.084 1.00 92.94 200 ALA A C 1
ATOM 1551 O O . ALA A 1 200 ? 19.704 9.848 -1.012 1.00 92.94 200 ALA A O 1
ATOM 1552 N N . LEU A 1 201 ? 19.485 7.964 -2.206 1.00 93.25 201 LEU A N 1
ATOM 1553 C CA . LEU A 1 201 ? 18.883 7.165 -1.137 1.00 93.25 201 LEU A CA 1
ATOM 1554 C C . LEU A 1 201 ? 19.901 6.263 -0.420 1.00 93.25 201 LEU A C 1
ATOM 1556 O O . LEU A 1 201 ? 19.680 5.879 0.728 1.00 93.25 201 LEU A O 1
ATOM 1560 N N . CYS A 1 202 ? 21.036 5.945 -1.045 1.00 92.12 202 CYS A N 1
ATOM 1561 C CA . CYS A 1 202 ? 22.000 4.978 -0.516 1.00 92.12 202 CYS A CA 1
ATOM 1562 C C . CYS A 1 202 ? 22.624 5.345 0.831 1.00 92.12 202 CYS A C 1
ATOM 1564 O O . CYS A 1 202 ? 23.183 4.463 1.473 1.00 92.12 202 CYS A O 1
ATOM 1566 N N . ALA A 1 203 ? 22.568 6.605 1.274 1.00 88.81 203 ALA A N 1
ATOM 1567 C CA . ALA A 1 203 ? 23.045 6.999 2.600 1.00 88.81 203 ALA A CA 1
ATOM 1568 C C . ALA A 1 203 ? 22.076 6.581 3.721 1.00 88.81 203 ALA A C 1
ATOM 1570 O O . ALA A 1 203 ? 22.510 6.207 4.812 1.00 88.81 203 ALA A O 1
ATOM 1571 N N . ASP A 1 204 ? 20.773 6.584 3.445 1.00 90.06 204 ASP A N 1
ATOM 1572 C CA . ASP A 1 204 ? 19.728 6.304 4.434 1.00 90.06 204 ASP A CA 1
ATOM 1573 C C . ASP A 1 204 ? 19.164 4.873 4.331 1.00 90.06 204 ASP A C 1
ATOM 1575 O O . ASP A 1 204 ? 18.604 4.371 5.310 1.00 90.06 204 ASP A O 1
ATOM 1579 N N . TYR A 1 205 ? 19.334 4.203 3.184 1.00 92.88 205 TYR A N 1
ATOM 1580 C CA . TYR A 1 205 ? 18.698 2.920 2.861 1.00 92.88 205 TYR A CA 1
ATOM 1581 C C . TYR A 1 205 ? 19.667 1.922 2.201 1.00 92.88 205 TYR A C 1
ATOM 1583 O O . TYR A 1 205 ? 20.648 2.319 1.567 1.00 92.88 205 TYR A O 1
ATOM 1591 N N . ASP A 1 206 ? 19.367 0.623 2.314 1.00 92.94 206 ASP A N 1
ATOM 1592 C CA . ASP A 1 206 ? 19.952 -0.418 1.458 1.00 92.94 206 ASP A CA 1
ATOM 1593 C C . ASP A 1 206 ? 19.187 -0.438 0.126 1.00 92.94 206 ASP A C 1
ATOM 1595 O O . ASP A 1 206 ? 17.996 -0.754 0.097 1.00 92.94 206 ASP A O 1
ATOM 1599 N N . VAL A 1 207 ? 19.847 -0.031 -0.960 1.00 95.19 207 VAL A N 1
ATOM 1600 C CA . VAL A 1 207 ? 19.210 0.190 -2.264 1.00 95.19 207 VAL A CA 1
ATOM 1601 C C . VAL A 1 207 ? 19.884 -0.615 -3.366 1.00 95.19 207 VAL A C 1
ATOM 1603 O O . VAL A 1 207 ? 21.116 -0.703 -3.439 1.00 95.19 207 VAL A O 1
ATOM 1606 N N . ALA A 1 208 ? 19.075 -1.155 -4.274 1.00 97.00 208 ALA A N 1
ATOM 1607 C CA . ALA A 1 208 ? 19.562 -1.794 -5.486 1.00 97.00 208 ALA A CA 1
ATOM 1608 C C . ALA A 1 208 ? 18.595 -1.621 -6.664 1.00 97.00 208 ALA A C 1
ATOM 1610 O O . ALA A 1 208 ? 17.392 -1.513 -6.465 1.00 97.00 208 ALA A O 1
ATOM 1611 N N . ALA A 1 209 ? 19.108 -1.632 -7.890 1.00 98.38 209 ALA A N 1
ATOM 1612 C CA . ALA A 1 209 ? 18.333 -1.692 -9.123 1.00 98.38 209 ALA A CA 1
ATOM 1613 C C . ALA A 1 209 ? 18.728 -2.937 -9.920 1.00 98.38 209 ALA A C 1
ATOM 1615 O O . ALA A 1 209 ? 19.918 -3.191 -10.132 1.00 98.38 209 ALA A O 1
ATOM 1616 N N . LEU A 1 210 ? 17.725 -3.706 -10.337 1.00 98.62 210 LEU A N 1
ATOM 1617 C CA . LEU A 1 210 ? 17.883 -4.946 -11.093 1.00 98.62 210 LEU A CA 1
ATOM 1618 C C . LEU A 1 210 ? 17.837 -4.652 -12.593 1.00 98.62 210 LEU A C 1
ATOM 1620 O O . LEU A 1 210 ? 16.906 -3.996 -13.058 1.00 98.62 210 LEU A O 1
ATOM 1624 N N . ASP A 1 211 ? 18.809 -5.166 -13.344 1.00 98.62 211 ASP A N 1
ATOM 1625 C CA . ASP A 1 211 ? 18.645 -5.364 -14.782 1.00 98.62 211 ASP A CA 1
ATOM 1626 C C . ASP A 1 211 ? 17.703 -6.562 -14.965 1.00 98.62 211 ASP A C 1
ATOM 1628 O O . ASP A 1 211 ? 18.032 -7.683 -14.569 1.00 98.62 211 ASP A O 1
ATOM 1632 N N . LEU A 1 212 ? 16.517 -6.356 -15.538 1.00 98.56 212 LEU A N 1
ATOM 1633 C CA . LEU A 1 212 ? 15.589 -7.456 -15.819 1.00 98.56 212 LEU A CA 1
ATOM 1634 C C . LEU A 1 212 ? 16.224 -8.464 -16.799 1.00 98.56 212 LEU A C 1
ATOM 1636 O O . LEU A 1 212 ? 17.205 -8.160 -17.478 1.00 98.56 212 LEU A O 1
ATOM 1640 N N . ARG A 1 213 ? 15.674 -9.682 -16.889 1.00 97.69 213 ARG A N 1
ATOM 1641 C CA . ARG A 1 213 ? 16.204 -10.753 -17.758 1.00 97.69 213 ARG A CA 1
ATOM 1642 C C . ARG A 1 213 ? 16.513 -10.258 -19.171 1.00 97.69 213 ARG A C 1
ATOM 1644 O O . ARG A 1 213 ? 15.656 -9.678 -19.829 1.00 97.69 213 ARG A O 1
ATOM 1651 N N . GLY A 1 214 ? 17.741 -10.498 -19.627 1.00 97.75 214 GLY A N 1
ATOM 1652 C CA . GLY A 1 214 ? 18.225 -10.088 -20.948 1.00 97.75 214 GLY A CA 1
ATOM 1653 C C . GLY A 1 214 ? 18.520 -8.593 -21.134 1.00 97.75 214 GLY A C 1
ATOM 1654 O O . GLY A 1 214 ? 18.926 -8.215 -22.236 1.00 97.75 214 GLY A O 1
ATOM 1655 N N . TYR A 1 215 ? 18.316 -7.750 -20.118 1.00 98.31 215 TYR A N 1
ATOM 1656 C CA . TYR A 1 215 ? 18.675 -6.330 -20.133 1.00 98.31 215 TYR A CA 1
ATOM 1657 C C . TYR A 1 215 ? 20.050 -6.098 -19.512 1.00 98.31 215 TYR A C 1
ATOM 1659 O O . TYR A 1 215 ? 20.484 -6.849 -18.642 1.00 98.31 215 TYR A O 1
ATOM 1667 N N . GLY A 1 216 ? 20.717 -5.019 -19.931 1.00 96.44 216 GLY A N 1
ATOM 1668 C CA . GLY A 1 216 ? 21.976 -4.570 -19.342 1.00 96.44 216 GLY A CA 1
ATOM 1669 C C . GLY A 1 216 ? 23.000 -5.699 -19.233 1.00 96.44 216 GLY A C 1
ATOM 1670 O O . GLY A 1 216 ? 23.496 -6.206 -20.237 1.00 96.44 216 GLY A O 1
ATOM 1671 N N . THR A 1 217 ? 23.331 -6.084 -18.002 1.00 96.38 217 THR A N 1
ATOM 1672 C CA . THR A 1 217 ? 24.293 -7.166 -17.734 1.00 96.38 217 THR A CA 1
ATOM 1673 C C . THR A 1 217 ? 23.663 -8.514 -17.369 1.00 96.38 217 THR A C 1
ATOM 1675 O O . THR A 1 217 ? 24.409 -9.481 -17.175 1.00 96.38 217 THR A O 1
ATOM 1678 N N . SER A 1 218 ? 22.329 -8.590 -17.313 1.00 98.44 218 SER A N 1
ATOM 1679 C CA . 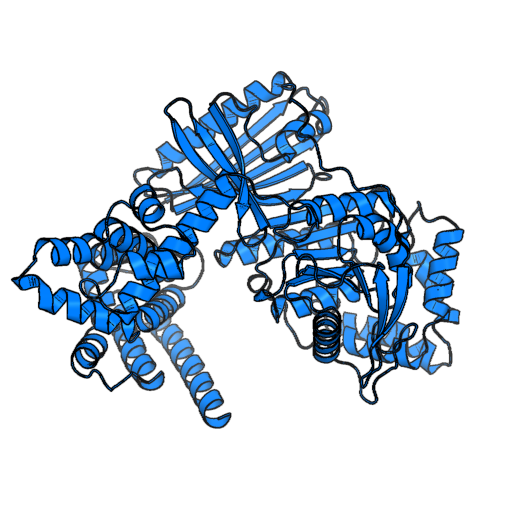SER A 1 218 ? 21.566 -9.826 -17.125 1.00 98.44 218 SER A CA 1
ATOM 1680 C C . SER A 1 218 ? 21.518 -10.646 -18.408 1.00 98.44 218 SER A C 1
ATOM 1682 O O . SER A 1 218 ? 21.275 -10.129 -19.498 1.00 98.44 218 SER A O 1
ATOM 1684 N N . THR A 1 219 ? 21.684 -11.959 -18.290 1.00 97.75 219 THR A N 1
ATOM 1685 C CA . THR A 1 219 ? 21.472 -12.866 -19.424 1.00 97.75 219 THR A CA 1
ATOM 1686 C C . THR A 1 219 ? 19.983 -13.107 -19.640 1.00 97.75 219 THR A C 1
ATOM 1688 O O . THR A 1 219 ? 19.208 -13.119 -18.683 1.00 97.75 219 THR A O 1
ATOM 1691 N N . LEU A 1 220 ? 19.576 -13.345 -20.886 1.00 96.31 220 LEU A N 1
ATOM 1692 C CA . LEU A 1 220 ? 18.243 -13.869 -21.174 1.00 96.31 220 LEU A CA 1
ATOM 1693 C C . LEU A 1 220 ? 18.211 -15.376 -20.876 1.00 96.31 220 LEU A C 1
ATOM 1695 O O . LEU A 1 220 ? 19.203 -16.072 -21.102 1.00 96.31 220 LEU A O 1
ATOM 1699 N N . GLY A 1 221 ? 17.089 -15.872 -20.352 1.00 89.88 221 GLY A N 1
ATOM 1700 C CA . GLY A 1 221 ? 16.876 -17.307 -20.157 1.00 89.88 221 GLY A CA 1
ATOM 1701 C C . GLY A 1 221 ? 16.717 -18.066 -21.483 1.00 89.88 221 GLY A C 1
ATOM 1702 O O . GLY A 1 221 ? 16.636 -17.473 -22.556 1.00 89.88 221 GLY A O 1
ATOM 1703 N N . PHE A 1 222 ? 16.660 -19.399 -21.413 1.00 87.69 222 PHE A N 1
ATOM 1704 C CA . PHE A 1 222 ? 16.465 -20.248 -22.602 1.00 87.69 222 PHE A CA 1
ATOM 1705 C C . PHE A 1 222 ? 15.003 -20.377 -23.046 1.00 87.69 222 PHE A C 1
ATOM 1707 O O . PHE A 1 222 ? 14.739 -20.811 -24.165 1.00 87.69 222 PHE A O 1
ATOM 1714 N N . ALA A 1 223 ? 14.064 -20.053 -22.159 1.00 92.06 223 ALA A N 1
ATOM 1715 C CA . ALA A 1 223 ? 12.631 -20.107 -22.406 1.00 92.06 223 ALA A CA 1
ATOM 1716 C C . ALA A 1 223 ? 12.034 -18.698 -22.342 1.00 92.06 223 ALA A C 1
ATOM 1718 O O . ALA A 1 223 ? 12.637 -17.797 -21.761 1.00 92.06 223 ALA A O 1
ATOM 1719 N N . GLN A 1 224 ? 10.845 -18.547 -22.930 1.00 94.81 224 GLN A N 1
ATOM 1720 C CA . GLN A 1 224 ? 10.050 -17.326 -22.841 1.00 94.81 224 GLN A CA 1
ATOM 1721 C C . GLN A 1 224 ? 9.828 -16.963 -21.368 1.00 94.81 224 GLN A C 1
ATOM 1723 O O . GLN A 1 224 ? 9.250 -17.765 -20.633 1.00 94.81 224 GLN A O 1
ATOM 1728 N N . SER A 1 225 ? 10.262 -15.770 -20.955 1.00 95.88 225 SER A N 1
ATOM 1729 C CA . SER A 1 225 ? 10.099 -15.324 -19.571 1.00 95.88 225 SER A CA 1
ATOM 1730 C C . SER A 1 225 ? 8.622 -15.201 -19.218 1.00 95.88 225 SER A C 1
ATOM 1732 O O . SER A 1 225 ? 7.803 -14.761 -20.034 1.00 95.88 225 SER A O 1
ATOM 1734 N N . THR A 1 226 ? 8.306 -15.564 -17.980 1.00 94.12 226 THR A N 1
ATOM 1735 C CA . THR A 1 226 ? 6.986 -15.421 -17.366 1.00 94.12 226 THR A CA 1
ATOM 1736 C C . THR A 1 226 ? 7.021 -14.425 -16.207 1.00 94.12 226 THR A C 1
ATOM 1738 O O . THR A 1 226 ? 8.075 -13.944 -15.792 1.00 94.12 226 THR A O 1
ATOM 1741 N N . ILE A 1 227 ? 5.860 -14.113 -15.634 1.00 94.12 227 ILE A N 1
ATOM 1742 C CA . ILE A 1 227 ? 5.814 -13.290 -14.422 1.00 94.12 227 ILE A CA 1
ATOM 1743 C C . ILE A 1 227 ? 6.437 -13.992 -13.207 1.00 94.12 227 ILE A C 1
ATOM 1745 O O . ILE A 1 227 ? 7.067 -13.343 -12.370 1.00 94.12 227 ILE A O 1
ATOM 1749 N N . ASP A 1 228 ? 6.309 -15.318 -13.129 1.00 93.56 228 ASP A N 1
ATOM 1750 C CA . ASP A 1 228 ? 6.853 -16.107 -12.025 1.00 93.56 228 ASP A CA 1
ATOM 1751 C C . ASP A 1 228 ? 8.387 -16.150 -12.086 1.00 93.56 228 ASP A C 1
ATOM 1753 O O . ASP A 1 228 ? 9.045 -16.113 -11.049 1.00 93.56 228 ASP A O 1
ATOM 1757 N N . ASP A 1 229 ? 8.962 -16.105 -13.292 1.00 96.00 229 ASP A N 1
ATOM 1758 C CA . ASP A 1 229 ? 10.399 -15.926 -13.507 1.00 96.00 229 ASP A CA 1
ATOM 1759 C C . ASP A 1 229 ? 10.920 -14.612 -12.909 1.00 96.00 229 ASP A C 1
ATOM 1761 O O . ASP A 1 229 ? 11.913 -14.612 -12.181 1.00 96.00 229 ASP A O 1
ATOM 1765 N N . TYR A 1 230 ? 10.237 -13.490 -13.162 1.00 97.44 230 TYR A N 1
ATOM 1766 C CA . TYR A 1 230 ? 10.620 -12.210 -12.560 1.00 97.44 230 TYR A CA 1
ATOM 1767 C C . TYR A 1 230 ? 10.434 -12.211 -11.038 1.00 97.44 230 TYR A C 1
ATOM 1769 O O . TYR A 1 230 ? 11.230 -11.604 -10.321 1.00 97.44 230 TYR A O 1
ATOM 1777 N N . CYS A 1 231 ? 9.413 -12.905 -10.521 1.00 97.06 231 CYS A N 1
ATOM 1778 C CA . CYS A 1 231 ? 9.241 -13.066 -9.077 1.00 97.06 231 CYS A CA 1
ATOM 1779 C C . CYS A 1 231 ? 10.392 -13.871 -8.460 1.00 97.06 231 CYS A C 1
ATOM 1781 O O . CYS A 1 231 ? 10.924 -13.475 -7.422 1.00 97.06 231 CYS A O 1
ATOM 1783 N N . ALA A 1 232 ? 10.818 -14.953 -9.116 1.00 96.75 232 ALA A N 1
ATOM 1784 C CA . ALA A 1 232 ? 11.964 -15.750 -8.693 1.00 96.75 232 ALA A CA 1
ATOM 1785 C C . ALA A 1 232 ? 13.266 -14.931 -8.700 1.00 96.75 232 ALA A C 1
ATOM 1787 O O . ALA A 1 232 ? 14.047 -15.021 -7.755 1.00 96.75 232 ALA A O 1
ATOM 1788 N N . ASP A 1 233 ? 13.467 -14.072 -9.703 1.00 98.31 233 ASP A N 1
ATOM 1789 C CA . ASP A 1 233 ? 14.631 -13.180 -9.762 1.00 98.31 233 ASP A CA 1
ATOM 1790 C C . ASP A 1 233 ? 14.665 -12.194 -8.589 1.00 98.31 233 ASP A C 1
ATOM 1792 O O . ASP A 1 233 ? 15.714 -11.982 -7.979 1.00 98.31 233 ASP A O 1
ATOM 1796 N N . ILE A 1 234 ? 13.516 -11.606 -8.237 1.00 98.56 234 ILE A N 1
ATOM 1797 C CA . ILE A 1 234 ? 13.400 -10.693 -7.090 1.00 98.56 234 ILE A CA 1
ATOM 1798 C C . ILE A 1 234 ? 13.770 -11.418 -5.789 1.00 98.56 234 ILE A C 1
ATOM 1800 O O . ILE A 1 234 ? 14.526 -10.874 -4.980 1.00 98.56 234 ILE A O 1
ATOM 1804 N N . LEU A 1 235 ? 13.286 -12.650 -5.599 1.00 97.69 235 LEU A N 1
ATOM 1805 C CA . LEU A 1 235 ? 13.625 -13.472 -4.434 1.00 97.69 235 LEU A CA 1
ATOM 1806 C C . LEU A 1 235 ? 15.122 -13.827 -4.400 1.00 97.69 235 LEU A C 1
ATOM 1808 O O . LEU A 1 235 ? 15.742 -13.705 -3.345 1.00 97.69 235 LEU A O 1
ATOM 1812 N N . HIS A 1 236 ? 15.726 -14.168 -5.544 1.00 96.50 236 HIS A N 1
ATOM 1813 C CA . HIS A 1 236 ? 17.168 -14.448 -5.656 1.00 96.50 236 HIS A CA 1
ATOM 1814 C C . HIS A 1 236 ? 18.027 -13.230 -5.289 1.00 96.50 236 HIS A C 1
ATOM 1816 O O . HIS A 1 236 ? 19.032 -13.333 -4.575 1.00 96.50 236 HIS A O 1
ATOM 1822 N N . VAL A 1 237 ? 17.606 -12.036 -5.724 1.00 96.25 237 VAL A N 1
ATOM 1823 C CA . VAL A 1 237 ? 18.247 -10.775 -5.330 1.00 96.25 237 VAL A CA 1
ATOM 1824 C C . VAL A 1 237 ? 18.136 -10.565 -3.820 1.00 96.25 237 VAL A C 1
ATOM 1826 O O . VAL A 1 237 ? 19.141 -10.240 -3.185 1.00 96.25 237 VAL A O 1
ATOM 1829 N N . MET A 1 238 ? 16.954 -10.762 -3.227 1.00 94.50 238 MET A N 1
ATOM 1830 C CA . MET A 1 238 ? 16.766 -10.624 -1.778 1.00 94.50 238 MET A CA 1
ATOM 1831 C C . MET A 1 238 ? 17.671 -11.570 -0.989 1.00 94.50 238 MET A C 1
ATOM 1833 O O . MET A 1 238 ? 18.365 -11.122 -0.073 1.00 94.50 238 MET A O 1
ATOM 1837 N N . GLU A 1 239 ? 17.705 -12.847 -1.371 1.00 93.19 239 GLU A N 1
ATOM 1838 C CA . GLU A 1 239 ? 18.541 -13.867 -0.738 1.00 93.19 239 GLU A CA 1
ATOM 1839 C C . GLU A 1 239 ? 20.022 -13.475 -0.800 1.00 93.19 239 GLU A C 1
ATOM 1841 O O . GLU A 1 239 ? 20.699 -13.407 0.227 1.00 93.19 239 GLU A O 1
ATOM 1846 N N . THR A 1 240 ? 20.515 -13.089 -1.980 1.00 90.56 240 THR A N 1
ATOM 1847 C CA . THR A 1 240 ? 21.928 -12.714 -2.162 1.00 90.56 240 THR A CA 1
ATOM 1848 C C . THR A 1 240 ? 22.311 -11.413 -1.435 1.00 90.56 240 THR A C 1
ATOM 1850 O O . THR A 1 240 ? 23.485 -11.163 -1.110 1.00 90.56 240 THR A O 1
ATOM 1853 N N . ARG A 1 241 ? 21.326 -10.548 -1.174 1.00 88.81 241 ARG A N 1
ATOM 1854 C CA . ARG A 1 241 ? 21.481 -9.331 -0.366 1.00 88.81 241 ARG A CA 1
ATOM 1855 C C . ARG A 1 241 ? 21.298 -9.582 1.134 1.00 88.81 241 ARG A C 1
ATOM 1857 O O . ARG A 1 241 ? 21.556 -8.665 1.906 1.00 88.81 241 ARG A O 1
ATOM 1864 N N . GLY A 1 242 ? 20.903 -10.786 1.555 1.00 90.62 242 GLY A N 1
ATOM 1865 C CA . GLY A 1 242 ? 20.610 -11.100 2.956 1.00 90.62 242 GLY A CA 1
ATOM 1866 C C . GLY A 1 242 ? 19.395 -10.341 3.498 1.00 90.62 242 GLY A C 1
ATOM 1867 O O . GLY A 1 242 ? 19.320 -10.060 4.694 1.00 90.62 242 GLY A O 1
ATOM 1868 N N . ALA A 1 243 ? 18.465 -9.954 2.622 1.00 93.44 243 ALA A N 1
ATOM 1869 C CA . ALA A 1 243 ? 17.286 -9.186 2.989 1.00 93.44 243 ALA A CA 1
ATOM 1870 C C . ALA A 1 243 ? 16.134 -10.117 3.387 1.00 93.44 243 ALA A C 1
ATOM 1872 O O . ALA A 1 243 ? 15.762 -11.021 2.645 1.00 93.44 243 ALA A O 1
ATOM 1873 N N . SER A 1 244 ? 15.528 -9.859 4.546 1.00 93.44 244 SER A N 1
ATOM 1874 C CA . SER A 1 244 ? 14.324 -10.568 5.019 1.00 93.44 244 SER A CA 1
ATOM 1875 C C . SER A 1 244 ? 13.033 -9.805 4.715 1.00 93.44 244 SER A C 1
ATOM 1877 O O . SER A 1 244 ? 11.933 -10.336 4.857 1.00 93.44 244 SER A O 1
ATOM 1879 N N . ARG A 1 245 ? 13.163 -8.534 4.326 1.00 94.88 245 ARG A N 1
ATOM 1880 C CA . ARG A 1 245 ? 12.073 -7.619 3.995 1.00 94.88 245 ARG A CA 1
ATOM 1881 C C . ARG A 1 245 ? 12.398 -6.855 2.720 1.00 94.88 245 ARG A C 1
ATOM 1883 O O . ARG A 1 245 ? 13.564 -6.615 2.413 1.00 94.88 245 ARG A O 1
ATOM 1890 N N . LEU A 1 246 ? 11.358 -6.431 2.012 1.00 97.00 246 LEU A N 1
ATOM 1891 C CA . LEU A 1 246 ? 11.494 -5.758 0.724 1.00 97.00 246 LEU A CA 1
ATOM 1892 C C . LEU A 1 246 ? 10.604 -4.517 0.646 1.00 97.00 246 LEU A C 1
ATOM 1894 O O . LEU A 1 246 ? 9.429 -4.558 0.999 1.00 97.00 246 LEU A O 1
ATOM 1898 N N . VAL A 1 247 ? 11.146 -3.413 0.148 1.00 98.25 247 VAL A N 1
ATOM 1899 C CA . VAL A 1 247 ? 10.359 -2.372 -0.511 1.00 98.25 247 VAL A CA 1
ATOM 1900 C C . VAL A 1 247 ? 10.602 -2.517 -2.000 1.00 98.25 247 VAL A C 1
ATOM 1902 O O . VAL A 1 247 ? 11.741 -2.410 -2.451 1.00 98.25 247 VAL A O 1
ATOM 1905 N N . LEU A 1 248 ? 9.543 -2.783 -2.756 1.00 98.69 248 LEU A N 1
ATOM 1906 C CA . LEU A 1 248 ? 9.653 -2.998 -4.192 1.00 98.69 248 LEU A CA 1
ATOM 1907 C C . LEU A 1 248 ? 9.172 -1.756 -4.931 1.00 98.69 248 LEU A C 1
ATOM 1909 O O . LEU A 1 248 ? 8.045 -1.304 -4.733 1.00 98.69 248 LEU A O 1
ATOM 1913 N N . ALA A 1 249 ? 10.042 -1.203 -5.764 1.00 98.75 249 ALA A N 1
ATOM 1914 C CA . ALA A 1 249 ? 9.780 -0.038 -6.582 1.00 98.75 249 ALA A CA 1
ATOM 1915 C C . ALA A 1 249 ? 9.840 -0.420 -8.058 1.00 98.75 249 ALA A C 1
ATOM 1917 O O . ALA A 1 249 ? 10.797 -1.046 -8.501 1.00 98.75 249 ALA A O 1
ATOM 1918 N N . GLY A 1 250 ? 8.836 -0.033 -8.834 1.00 98.50 250 GLY A N 1
ATOM 1919 C CA . GLY A 1 250 ? 8.782 -0.331 -10.258 1.00 98.50 250 GLY A CA 1
ATOM 1920 C C . GLY A 1 250 ? 8.347 0.872 -11.075 1.00 98.50 250 GLY A C 1
ATOM 1921 O O . GLY A 1 250 ? 7.479 1.626 -10.634 1.00 98.50 250 GLY A O 1
ATOM 1922 N N . LEU A 1 251 ? 8.920 1.012 -12.272 1.00 98.25 251 LEU A N 1
ATOM 1923 C CA . LEU A 1 251 ? 8.494 1.964 -13.301 1.00 98.25 251 LEU A CA 1
ATOM 1924 C C . LEU A 1 251 ? 7.838 1.222 -14.467 1.00 98.25 251 LEU A C 1
ATOM 1926 O O . LEU A 1 251 ? 8.475 0.346 -15.057 1.00 98.25 251 LEU A O 1
ATOM 1930 N N . SER A 1 252 ? 6.624 1.611 -14.863 1.00 96.06 252 SER A N 1
ATOM 1931 C CA . SER A 1 252 ? 5.946 1.090 -16.058 1.00 96.06 252 SER A CA 1
ATOM 1932 C C . SER A 1 252 ? 5.847 -0.446 -16.041 1.00 96.06 252 SER A C 1
ATOM 1934 O O . SER A 1 252 ? 5.192 -1.015 -15.167 1.00 96.06 252 SER A O 1
ATOM 1936 N N . TYR A 1 253 ? 6.546 -1.143 -16.942 1.00 97.38 253 TYR A N 1
ATOM 1937 C CA . TYR A 1 253 ? 6.693 -2.605 -16.923 1.00 97.38 253 TYR A CA 1
ATOM 1938 C C . TYR A 1 253 ? 7.152 -3.146 -15.558 1.00 97.38 253 TYR A C 1
ATOM 1940 O O . TYR A 1 253 ? 6.589 -4.113 -15.049 1.00 97.38 253 TYR A O 1
ATOM 1948 N N . GLY A 1 254 ? 8.102 -2.469 -14.910 1.00 98.25 254 GLY A N 1
ATOM 1949 C CA . GLY A 1 254 ? 8.543 -2.797 -13.559 1.00 98.25 254 GLY A CA 1
ATOM 1950 C C . GLY A 1 254 ? 7.449 -2.612 -12.504 1.00 98.25 254 GLY A C 1
ATOM 1951 O O . GLY A 1 254 ? 7.424 -3.363 -11.535 1.00 98.25 254 GLY A O 1
ATOM 1952 N N . SER A 1 255 ? 6.519 -1.662 -12.672 1.00 97.75 255 SER A N 1
ATOM 1953 C CA . SER A 1 255 ? 5.368 -1.491 -11.765 1.00 97.75 255 SER A CA 1
ATOM 1954 C C . SER A 1 255 ? 4.369 -2.636 -11.902 1.00 97.75 255 SER A C 1
ATOM 1956 O O . SER A 1 255 ? 3.810 -3.085 -10.904 1.00 97.75 255 SER A O 1
ATOM 1958 N N . TRP A 1 256 ? 4.166 -3.137 -13.121 1.00 97.06 256 TRP A N 1
ATOM 1959 C CA . TRP A 1 256 ? 3.346 -4.324 -13.369 1.00 97.06 256 TRP A CA 1
ATOM 1960 C C . TRP A 1 256 ? 3.954 -5.576 -12.731 1.00 97.06 256 TRP A C 1
ATOM 1962 O O . TRP A 1 256 ? 3.261 -6.298 -12.006 1.00 97.06 256 TRP A O 1
ATOM 1972 N N . ILE A 1 257 ? 5.266 -5.774 -12.892 1.00 98.00 257 ILE A N 1
ATOM 1973 C CA . ILE A 1 257 ? 5.994 -6.854 -12.213 1.00 98.00 257 ILE A CA 1
ATOM 1974 C C . ILE A 1 257 ? 5.884 -6.705 -10.692 1.00 98.00 257 ILE A C 1
ATOM 1976 O O . ILE A 1 257 ? 5.528 -7.657 -9.999 1.00 98.00 257 ILE A O 1
ATOM 1980 N N . ALA A 1 258 ? 6.131 -5.503 -10.165 1.00 98.38 258 ALA A N 1
ATOM 1981 C CA . ALA A 1 258 ? 6.102 -5.241 -8.731 1.00 98.38 258 ALA A CA 1
ATOM 1982 C C . ALA A 1 258 ? 4.721 -5.484 -8.109 1.00 98.38 258 ALA A C 1
ATOM 1984 O O . ALA A 1 258 ? 4.622 -6.025 -7.008 1.00 98.38 258 ALA A O 1
ATOM 1985 N N . THR A 1 259 ? 3.653 -5.121 -8.821 1.00 96.88 259 THR A N 1
ATOM 1986 C CA . THR A 1 259 ? 2.273 -5.346 -8.372 1.00 96.88 259 THR A CA 1
ATOM 1987 C C . THR A 1 259 ? 1.948 -6.844 -8.361 1.00 96.88 259 THR A C 1
ATOM 1989 O O . THR A 1 259 ? 1.384 -7.350 -7.391 1.00 96.88 259 THR A O 1
ATOM 1992 N N . SER A 1 260 ? 2.362 -7.576 -9.399 1.00 95.75 260 SER A N 1
ATOM 1993 C CA . SER A 1 260 ? 2.186 -9.034 -9.500 1.00 95.75 260 SER A CA 1
ATOM 1994 C C . SER A 1 260 ? 2.947 -9.773 -8.393 1.00 95.75 260 SER A C 1
ATOM 1996 O O . SER A 1 260 ? 2.412 -10.684 -7.752 1.00 95.75 260 SER A O 1
ATOM 1998 N N . PHE A 1 261 ? 4.171 -9.329 -8.093 1.00 97.31 261 PHE A N 1
ATOM 1999 C CA . PHE A 1 261 ? 4.948 -9.814 -6.955 1.00 97.31 261 PHE A CA 1
ATOM 2000 C C . PHE A 1 261 ? 4.225 -9.547 -5.631 1.00 97.31 261 PHE A C 1
ATOM 2002 O O . PHE A 1 261 ? 4.092 -10.448 -4.804 1.00 97.31 261 PHE A O 1
ATOM 2009 N N . ALA A 1 262 ? 3.705 -8.331 -5.441 1.00 95.62 262 ALA A N 1
ATOM 2010 C CA . ALA A 1 262 ? 3.033 -7.940 -4.208 1.00 95.62 262 ALA A CA 1
ATOM 2011 C C . ALA A 1 262 ? 1.800 -8.791 -3.896 1.00 95.62 262 ALA A C 1
ATOM 2013 O O . ALA A 1 262 ? 1.567 -9.108 -2.735 1.00 95.62 262 ALA A O 1
ATOM 2014 N N . MET A 1 263 ? 1.045 -9.228 -4.905 1.00 91.44 263 MET A N 1
ATOM 2015 C CA . MET A 1 263 ? -0.081 -10.140 -4.682 1.00 91.44 263 MET A CA 1
ATOM 2016 C C . MET A 1 263 ? 0.355 -11.540 -4.228 1.00 91.44 263 MET A C 1
ATOM 2018 O O . MET A 1 263 ? -0.383 -12.208 -3.499 1.00 91.44 263 MET A O 1
ATOM 2022 N N . ARG A 1 264 ? 1.536 -12.005 -4.654 1.00 90.94 264 ARG A N 1
ATOM 2023 C CA . ARG A 1 264 ? 2.080 -13.336 -4.324 1.00 90.94 264 ARG A CA 1
ATOM 2024 C C . ARG A 1 264 ? 2.836 -13.357 -2.994 1.00 90.94 264 ARG A C 1
ATOM 2026 O O . ARG A 1 264 ? 2.741 -14.344 -2.275 1.00 90.94 264 ARG A O 1
ATOM 2033 N N . HIS A 1 265 ? 3.538 -12.273 -2.669 1.00 94.56 265 HIS A N 1
ATOM 2034 C CA . HIS A 1 265 ? 4.516 -12.205 -1.579 1.00 94.56 265 HIS A CA 1
ATOM 2035 C C . HIS A 1 265 ? 4.316 -10.964 -0.693 1.00 94.56 265 HIS A C 1
ATOM 2037 O O . HIS A 1 265 ? 5.266 -10.258 -0.344 1.00 94.56 265 HIS A O 1
ATOM 2043 N N . SER A 1 266 ? 3.066 -10.631 -0.351 1.00 91.00 266 SER A N 1
ATOM 2044 C CA . SER A 1 266 ? 2.782 -9.423 0.437 1.00 91.00 266 SER A CA 1
ATOM 2045 C C . SER A 1 266 ? 3.332 -9.472 1.870 1.00 91.00 266 SER A C 1
ATOM 2047 O O . SER A 1 266 ? 3.492 -8.424 2.497 1.00 91.00 266 SER A O 1
ATOM 2049 N N . ASP A 1 267 ? 3.602 -10.657 2.404 1.00 88.81 267 ASP A N 1
ATOM 2050 C CA . ASP A 1 267 ? 4.059 -10.899 3.773 1.00 88.81 267 ASP A CA 1
ATOM 2051 C C . ASP A 1 267 ? 5.489 -10.392 4.027 1.00 88.81 267 ASP A C 1
ATOM 2053 O O . ASP A 1 267 ? 5.804 -9.921 5.128 1.00 88.81 267 ASP A O 1
ATOM 2057 N N . ILE A 1 268 ? 6.340 -10.422 2.997 1.00 93.50 268 ILE A N 1
ATOM 2058 C CA . ILE A 1 268 ? 7.723 -9.925 3.045 1.00 93.50 268 ILE A CA 1
ATOM 2059 C C . ILE A 1 268 ? 7.843 -8.442 2.667 1.00 93.50 268 ILE A C 1
ATOM 2061 O O . ILE A 1 268 ? 8.864 -7.811 2.965 1.00 93.50 268 ILE A O 1
ATOM 2065 N N . LEU A 1 269 ? 6.800 -7.849 2.077 1.00 95.12 269 LEU A N 1
ATOM 2066 C CA . LEU A 1 269 ? 6.806 -6.445 1.677 1.00 95.12 269 LEU A CA 1
ATOM 2067 C C . LEU A 1 269 ? 6.611 -5.488 2.863 1.00 95.12 269 LEU A C 1
ATOM 2069 O O . LEU A 1 269 ? 5.736 -5.651 3.711 1.00 95.12 269 LEU A O 1
ATOM 2073 N N . ARG A 1 270 ? 7.422 -4.428 2.889 1.00 94.88 270 ARG A N 1
ATOM 2074 C CA . ARG A 1 270 ? 7.282 -3.259 3.775 1.00 94.88 270 ARG A CA 1
ATOM 2075 C C . ARG A 1 270 ? 6.661 -2.061 3.076 1.00 94.88 270 ARG A C 1
ATOM 2077 O O . ARG A 1 270 ? 6.138 -1.180 3.747 1.00 94.88 270 ARG A O 1
ATOM 2084 N N . GLY A 1 271 ? 6.711 -2.033 1.752 1.00 96.56 271 GLY A N 1
ATOM 2085 C CA . GLY A 1 271 ? 6.082 -1.008 0.938 1.00 96.56 271 GLY A CA 1
ATOM 2086 C C . GLY A 1 271 ? 6.163 -1.352 -0.541 1.00 96.56 271 GLY A C 1
ATOM 2087 O O . GLY A 1 271 ? 7.034 -2.114 -0.966 1.00 96.56 271 GLY A O 1
ATOM 2088 N N . LEU A 1 272 ? 5.261 -0.761 -1.312 1.00 98.25 272 LEU A N 1
ATOM 2089 C CA . LEU A 1 272 ? 5.198 -0.886 -2.762 1.00 98.25 272 LEU A CA 1
ATOM 2090 C C . LEU A 1 272 ? 5.224 0.513 -3.381 1.00 98.25 272 LEU A C 1
ATOM 2092 O O . LEU A 1 272 ? 4.456 1.379 -2.966 1.00 98.25 272 LEU A O 1
ATOM 2096 N N . ILE A 1 273 ? 6.108 0.743 -4.348 1.00 98.75 273 ILE A N 1
ATOM 2097 C CA . ILE A 1 273 ? 6.253 2.026 -5.044 1.00 98.75 273 ILE A CA 1
ATOM 2098 C C . ILE A 1 273 ? 6.020 1.801 -6.538 1.00 98.75 273 ILE A C 1
ATOM 2100 O O . ILE A 1 273 ? 6.755 1.058 -7.183 1.00 98.75 273 ILE A O 1
ATOM 2104 N N . LEU A 1 274 ? 5.006 2.450 -7.098 1.00 98.69 274 LEU A N 1
ATOM 2105 C CA . LEU A 1 274 ? 4.569 2.269 -8.478 1.00 98.69 274 LEU A CA 1
ATOM 2106 C C . LEU A 1 274 ? 4.630 3.610 -9.216 1.00 98.69 274 LEU A C 1
ATOM 2108 O O . LEU A 1 274 ? 3.844 4.517 -8.946 1.00 98.69 274 LEU A O 1
ATOM 2112 N N . ALA A 1 275 ? 5.588 3.742 -10.130 1.00 97.88 275 ALA A N 1
ATOM 2113 C CA . ALA A 1 275 ? 5.786 4.932 -10.946 1.00 97.88 275 ALA A CA 1
ATOM 2114 C C . ALA A 1 275 ? 5.278 4.690 -12.374 1.00 97.88 275 ALA A C 1
ATOM 2116 O O . ALA A 1 275 ? 5.738 3.762 -13.036 1.00 97.88 275 ALA A O 1
ATOM 2117 N N . GLY A 1 276 ? 4.351 5.511 -12.869 1.00 93.81 276 GLY A N 1
ATOM 2118 C CA . GLY A 1 276 ? 3.901 5.448 -14.267 1.00 93.81 276 GLY A CA 1
ATOM 2119 C C . GLY A 1 276 ? 3.361 4.071 -14.686 1.00 93.81 276 GLY A C 1
ATOM 2120 O O . GLY A 1 276 ? 3.636 3.609 -15.790 1.00 93.81 276 GLY A O 1
ATOM 2121 N N . GLY A 1 277 ? 2.650 3.364 -13.799 1.00 93.06 277 GLY A N 1
ATOM 2122 C CA . GLY A 1 277 ? 2.046 2.063 -14.105 1.00 93.06 277 GLY A CA 1
ATOM 2123 C C . GLY A 1 277 ? 1.564 1.298 -12.870 1.00 93.06 277 GLY A C 1
ATOM 2124 O O . GLY A 1 277 ? 1.937 1.624 -11.746 1.00 93.06 277 GLY A O 1
ATOM 2125 N N . CYS A 1 278 ? 0.738 0.267 -13.073 1.00 92.38 278 CYS A N 1
ATOM 2126 C CA . CYS A 1 278 ? 0.364 -0.711 -12.039 1.00 92.38 278 CYS A CA 1
ATOM 2127 C C . CYS A 1 278 ? -0.191 -2.006 -12.649 1.00 92.38 278 CYS A C 1
ATOM 2129 O O . CYS A 1 278 ? 0.419 -3.059 -12.512 1.00 92.38 278 CYS A O 1
ATOM 2131 N N . THR A 1 279 ? -1.315 -1.933 -13.363 1.00 89.94 279 THR A N 1
ATOM 2132 C CA . THR A 1 279 ? -2.036 -3.107 -13.891 1.00 89.94 279 THR A CA 1
ATOM 2133 C C . THR A 1 279 ? -1.498 -3.593 -15.235 1.00 89.94 279 THR A C 1
ATOM 2135 O O . THR A 1 279 ? -1.719 -4.745 -15.609 1.00 89.94 279 THR A O 1
ATOM 2138 N N . GLY A 1 280 ? -0.766 -2.742 -15.959 1.00 87.50 280 GLY A N 1
ATOM 2139 C CA . GLY A 1 280 ? -0.198 -3.083 -17.260 1.00 87.50 280 GLY A CA 1
ATOM 2140 C C . GLY A 1 280 ? -1.255 -3.629 -18.223 1.00 87.50 280 GLY A C 1
ATOM 2141 O O . GLY A 1 280 ? -2.401 -3.190 -18.235 1.00 87.50 280 GLY A O 1
ATOM 2142 N N . MET A 1 281 ? -0.886 -4.645 -18.999 1.00 89.81 281 MET A N 1
ATOM 2143 C CA . MET A 1 281 ? -1.796 -5.288 -19.954 1.00 89.81 281 MET A CA 1
ATOM 2144 C C . MET A 1 281 ? -2.773 -6.283 -19.312 1.00 89.81 281 MET A C 1
ATOM 2146 O O . MET A 1 281 ? -3.612 -6.831 -20.023 1.00 89.81 281 MET A O 1
ATOM 2150 N N . SER A 1 282 ? -2.710 -6.544 -17.999 1.00 88.25 282 SER A N 1
ATOM 2151 C CA . SER A 1 282 ? -3.600 -7.531 -17.359 1.00 88.25 282 SER A CA 1
ATOM 2152 C C . SER A 1 282 ? -5.068 -7.129 -17.391 1.00 88.25 282 SER A C 1
ATOM 2154 O O . SER A 1 282 ? -5.935 -8.004 -17.409 1.00 88.25 282 SER A O 1
ATOM 2156 N N . GLU A 1 283 ? -5.349 -5.828 -17.449 1.00 87.12 283 GLU A N 1
ATOM 2157 C CA . GLU A 1 283 ? -6.710 -5.282 -17.527 1.00 87.12 283 GLU A CA 1
ATOM 2158 C C . GLU A 1 283 ? -7.064 -4.710 -18.901 1.00 87.12 283 GLU A C 1
ATOM 2160 O O . GLU A 1 283 ? -8.218 -4.357 -19.120 1.00 87.12 283 GLU A O 1
ATOM 2165 N N . ALA A 1 284 ? -6.107 -4.664 -19.831 1.00 87.06 284 ALA A N 1
ATOM 2166 C CA . ALA A 1 284 ? -6.360 -4.267 -21.211 1.00 87.06 284 ALA A CA 1
ATOM 2167 C C . ALA A 1 284 ? -7.248 -5.301 -21.917 1.00 87.06 284 ALA A C 1
ATOM 2169 O O . ALA A 1 284 ? -7.152 -6.504 -21.637 1.00 87.06 284 ALA A O 1
ATOM 2170 N N . ASP A 1 285 ? -8.070 -4.869 -22.871 1.00 88.25 285 ASP A N 1
ATOM 2171 C CA . ASP A 1 285 ? -8.872 -5.788 -23.681 1.00 88.25 285 ASP A CA 1
ATOM 2172 C C . ASP A 1 285 ? -7.974 -6.680 -24.559 1.00 88.25 285 ASP A C 1
ATOM 2174 O O . ASP A 1 285 ? -6.911 -6.236 -25.004 1.00 88.25 285 ASP A O 1
ATOM 2178 N N . PRO A 1 286 ? -8.377 -7.923 -24.894 1.00 87.31 286 PRO A N 1
ATOM 2179 C CA . PRO A 1 286 ? -7.560 -8.814 -25.723 1.00 87.31 286 PRO A CA 1
ATOM 2180 C C . PRO A 1 286 ? -7.092 -8.189 -27.047 1.00 87.31 286 PRO A C 1
ATOM 2182 O O . PRO A 1 286 ? -5.954 -8.398 -27.460 1.00 87.31 286 PRO A O 1
ATOM 2185 N N . SER A 1 287 ? -7.936 -7.378 -27.696 1.00 90.31 287 SER A N 1
ATOM 2186 C CA . SER A 1 287 ? -7.567 -6.660 -28.922 1.00 90.31 287 SER A CA 1
ATOM 2187 C C . SER A 1 287 ? -6.537 -5.559 -28.685 1.00 90.31 287 SER A C 1
ATOM 2189 O O . SER A 1 287 ? -5.702 -5.313 -29.548 1.00 90.31 287 SER A O 1
ATOM 2191 N N . GLU A 1 288 ? -6.582 -4.885 -27.536 1.00 89.38 288 GLU A N 1
ATOM 2192 C CA . GLU A 1 288 ? -5.599 -3.863 -27.174 1.00 89.38 288 GLU A CA 1
ATOM 2193 C C . GLU A 1 288 ? -4.230 -4.496 -26.922 1.00 89.38 288 GLU A C 1
ATOM 2195 O O . GLU A 1 288 ? -3.236 -4.028 -27.479 1.00 89.38 288 GLU A O 1
ATOM 2200 N N . ARG A 1 289 ? -4.189 -5.614 -26.181 1.00 90.50 289 ARG A N 1
ATOM 2201 C CA . ARG A 1 289 ? -2.963 -6.400 -25.959 1.00 90.50 289 ARG A CA 1
ATOM 2202 C C . ARG A 1 289 ? -2.348 -6.840 -27.281 1.00 90.50 289 ARG A C 1
ATOM 2204 O O . ARG A 1 289 ? -1.156 -6.649 -27.510 1.00 90.50 289 ARG A O 1
ATOM 2211 N N . GLU A 1 290 ? -3.174 -7.388 -28.169 1.00 89.62 290 GLU A N 1
ATOM 2212 C CA . GLU A 1 290 ? -2.710 -7.885 -29.460 1.00 89.62 290 GLU A CA 1
ATOM 2213 C C . GLU A 1 290 ? -2.235 -6.748 -30.371 1.00 89.62 290 GLU A C 1
ATOM 2215 O O . GLU A 1 290 ? -1.167 -6.845 -30.972 1.00 89.62 290 GLU A O 1
ATOM 2220 N N . ASN A 1 291 ? -2.951 -5.622 -30.412 1.00 90.81 291 ASN A N 1
ATOM 2221 C CA . ASN A 1 291 ? -2.509 -4.437 -31.147 1.00 90.81 291 ASN A CA 1
ATOM 2222 C C . ASN A 1 291 ? -1.191 -3.888 -30.584 1.00 90.81 291 ASN A C 1
ATOM 2224 O O . ASN A 1 291 ? -0.286 -3.536 -31.349 1.00 90.81 291 ASN A O 1
ATOM 2228 N N . PHE A 1 292 ? -1.046 -3.834 -29.258 1.00 90.31 292 PHE A N 1
ATOM 2229 C CA . PHE A 1 292 ? 0.187 -3.395 -28.611 1.00 90.31 292 PHE A CA 1
ATOM 2230 C C . PHE A 1 292 ? 1.363 -4.297 -28.997 1.00 90.31 292 PHE A C 1
ATOM 2232 O O . PHE A 1 292 ? 2.431 -3.786 -29.347 1.00 90.31 292 PHE A O 1
ATOM 2239 N N . ARG A 1 293 ? 1.146 -5.617 -28.999 1.00 92.00 293 ARG A N 1
ATOM 2240 C CA . ARG A 1 293 ? 2.125 -6.634 -29.391 1.00 92.00 293 ARG A CA 1
ATOM 2241 C C . ARG A 1 293 ? 2.498 -6.514 -30.869 1.00 92.00 293 ARG A C 1
ATOM 2243 O O . ARG A 1 293 ? 3.662 -6.280 -31.179 1.00 92.00 293 ARG A O 1
ATOM 2250 N N . ILE A 1 294 ? 1.528 -6.582 -31.782 1.00 89.88 294 ILE A N 1
ATOM 2251 C CA . ILE A 1 294 ? 1.757 -6.553 -33.238 1.00 89.88 294 ILE A CA 1
ATOM 2252 C C . ILE A 1 294 ? 2.483 -5.275 -33.665 1.00 89.88 294 ILE A C 1
ATOM 2254 O O . ILE A 1 294 ? 3.456 -5.346 -34.415 1.00 89.88 294 ILE A O 1
ATOM 2258 N N . THR A 1 295 ? 2.050 -4.105 -33.185 1.00 89.19 295 THR A N 1
ATOM 2259 C CA . THR A 1 295 ? 2.646 -2.815 -33.595 1.00 89.19 295 THR A CA 1
ATOM 2260 C C . THR A 1 295 ? 4.130 -2.698 -33.244 1.00 89.19 295 THR A C 1
ATOM 2262 O O . THR A 1 295 ? 4.855 -1.954 -33.901 1.00 89.19 295 THR A O 1
ATOM 2265 N N . ARG A 1 296 ? 4.593 -3.456 -32.244 1.00 91.31 296 ARG A N 1
ATOM 2266 C CA . ARG A 1 296 ? 5.994 -3.509 -31.803 1.00 91.31 296 ARG A CA 1
ATOM 2267 C C . ARG A 1 296 ? 6.737 -4.717 -32.364 1.00 91.31 296 ARG A C 1
ATOM 2269 O O . ARG A 1 296 ? 7.936 -4.638 -32.602 1.00 91.31 296 ARG A O 1
ATOM 2276 N N . GLU A 1 297 ? 6.036 -5.812 -32.634 1.00 91.62 297 GLU A N 1
ATOM 2277 C CA . GLU A 1 297 ? 6.623 -7.028 -33.186 1.00 91.62 297 GLU A CA 1
ATOM 2278 C C . GLU A 1 297 ? 6.883 -6.934 -34.696 1.00 91.62 297 GLU A C 1
ATOM 2280 O O . GLU A 1 297 ? 7.895 -7.439 -35.178 1.00 91.62 297 GLU A O 1
ATOM 2285 N N . VAL A 1 298 ? 6.011 -6.260 -35.453 1.00 92.31 298 VAL A N 1
ATOM 2286 C CA . VAL A 1 298 ? 6.154 -6.102 -36.910 1.00 92.31 298 VAL A CA 1
ATOM 2287 C C . VAL A 1 298 ? 7.477 -5.419 -37.296 1.00 92.31 298 VAL A C 1
ATOM 2289 O O . VAL A 1 298 ? 8.179 -5.980 -38.140 1.00 92.31 298 VAL A O 1
ATOM 2292 N N . PRO A 1 299 ? 7.888 -4.288 -36.681 1.00 92.88 299 PRO A N 1
ATOM 2293 C CA . PRO A 1 299 ? 9.209 -3.705 -36.926 1.00 92.88 299 PRO A CA 1
ATOM 2294 C C . PRO A 1 299 ? 10.358 -4.681 -36.644 1.00 92.88 299 PRO A C 1
ATOM 2296 O O . PRO A 1 299 ? 11.270 -4.808 -37.461 1.00 92.88 299 PRO A O 1
ATOM 2299 N N . LEU A 1 300 ? 10.284 -5.432 -35.540 1.00 94.06 300 LEU A N 1
ATOM 2300 C CA . LEU A 1 300 ? 11.308 -6.420 -35.177 1.00 94.06 300 LEU A CA 1
ATOM 2301 C C . LEU A 1 300 ? 11.370 -7.578 -36.183 1.00 94.06 300 LEU A C 1
ATOM 2303 O O . LEU A 1 300 ? 12.449 -8.065 -36.507 1.00 94.06 300 LEU A O 1
ATOM 2307 N N . ASN A 1 301 ? 10.222 -8.024 -36.702 1.00 93.56 301 ASN A N 1
ATOM 2308 C CA . ASN A 1 301 ? 10.142 -9.049 -37.751 1.00 93.56 301 ASN A CA 1
ATOM 2309 C C . ASN A 1 301 ? 10.714 -8.556 -39.086 1.00 93.56 301 ASN A C 1
ATOM 2311 O O . ASN A 1 301 ? 11.242 -9.353 -39.856 1.00 93.56 301 ASN A O 1
ATOM 2315 N N . ALA A 1 302 ? 10.638 -7.249 -39.344 1.00 95.06 302 ALA A N 1
ATOM 2316 C CA . ALA A 1 302 ? 11.254 -6.605 -40.499 1.00 95.06 302 ALA A CA 1
ATOM 2317 C C . ALA A 1 302 ? 12.767 -6.349 -40.322 1.00 95.06 302 ALA A C 1
ATOM 2319 O O . ALA A 1 302 ? 13.383 -5.736 -41.192 1.00 95.06 302 ALA A O 1
ATOM 2320 N N . GLY A 1 303 ? 13.368 -6.809 -39.218 1.00 95.06 303 GLY A N 1
ATOM 2321 C CA . GLY A 1 303 ? 14.798 -6.675 -38.937 1.00 95.06 303 GLY A CA 1
ATOM 2322 C C . GLY A 1 303 ? 15.197 -5.373 -38.244 1.00 95.06 303 GLY A C 1
ATOM 2323 O O . GLY A 1 303 ? 16.390 -5.158 -38.046 1.00 95.06 303 GLY A O 1
ATOM 2324 N N . GLN A 1 304 ? 14.237 -4.524 -37.858 1.00 96.56 304 GLN A N 1
ATOM 2325 C CA . GLN A 1 304 ? 14.536 -3.376 -37.002 1.00 96.56 304 GLN A CA 1
ATOM 2326 C C . GLN A 1 304 ? 14.875 -3.839 -35.584 1.00 96.56 304 GLN A C 1
ATOM 2328 O O . GLN A 1 304 ? 14.470 -4.907 -35.119 1.00 96.56 304 GLN A O 1
ATOM 2333 N N . THR A 1 305 ? 15.601 -2.992 -34.879 1.00 96.44 305 THR A N 1
ATOM 2334 C CA . THR A 1 305 ? 16.031 -3.171 -33.499 1.00 96.44 305 THR A CA 1
ATOM 2335 C C . THR A 1 305 ? 15.437 -2.071 -32.620 1.00 96.44 305 THR A C 1
ATOM 2337 O O . THR A 1 305 ? 14.992 -1.043 -33.137 1.00 96.44 305 THR A O 1
ATOM 2340 N N . PRO A 1 306 ? 15.445 -2.232 -31.284 1.00 96.25 306 PRO A N 1
ATOM 2341 C CA . PRO A 1 306 ? 15.064 -1.161 -30.366 1.00 96.25 306 PRO A CA 1
ATOM 2342 C C . PRO A 1 306 ? 15.751 0.188 -30.613 1.00 96.25 306 PRO A C 1
ATOM 2344 O O . PRO A 1 306 ? 15.119 1.223 -30.406 1.00 96.25 306 PRO A O 1
ATOM 2347 N N . ALA A 1 307 ? 16.984 0.190 -31.130 1.00 95.81 307 ALA A N 1
ATOM 2348 C CA . ALA A 1 307 ? 17.696 1.403 -31.528 1.00 95.81 307 ALA A CA 1
ATOM 2349 C C . ALA A 1 307 ? 16.953 2.205 -32.613 1.00 95.81 307 ALA A C 1
ATOM 2351 O O . ALA A 1 307 ? 16.848 3.428 -32.521 1.00 95.81 307 ALA A O 1
ATOM 2352 N N . ASP A 1 308 ? 16.383 1.526 -33.612 1.00 96.25 308 ASP A N 1
ATOM 2353 C CA . ASP A 1 308 ? 15.781 2.171 -34.785 1.00 96.25 308 ASP A CA 1
ATOM 2354 C C . ASP A 1 308 ? 14.521 2.974 -34.432 1.00 96.25 308 ASP A C 1
ATOM 2356 O O . ASP A 1 308 ? 14.260 4.033 -35.005 1.00 96.25 308 ASP A O 1
ATOM 2360 N N . PHE A 1 309 ? 13.743 2.499 -33.456 1.00 94.44 309 PHE A N 1
ATOM 2361 C CA . PHE A 1 309 ? 12.522 3.169 -33.005 1.00 94.44 309 PHE A CA 1
ATOM 2362 C C . PHE A 1 309 ? 12.674 3.930 -31.679 1.00 94.44 309 PHE A C 1
ATOM 2364 O O . PHE A 1 309 ? 11.720 4.588 -31.247 1.00 94.44 309 PHE A O 1
ATOM 2371 N N . ALA A 1 310 ? 13.858 3.920 -31.055 1.00 96.00 310 ALA A N 1
ATOM 2372 C CA . ALA A 1 310 ? 14.124 4.642 -29.810 1.00 96.00 310 ALA A CA 1
ATOM 2373 C C . ALA A 1 310 ? 13.757 6.140 -29.877 1.00 96.00 310 ALA A C 1
ATOM 2375 O O . ALA A 1 310 ? 13.064 6.609 -28.970 1.00 96.00 310 ALA A O 1
ATOM 2376 N N . PRO A 1 311 ? 14.094 6.912 -30.936 1.00 95.62 311 PRO A N 1
ATOM 2377 C CA . PRO A 1 311 ? 13.731 8.331 -31.000 1.00 95.62 311 PRO A CA 1
ATOM 2378 C C . PRO A 1 311 ? 12.216 8.573 -30.952 1.00 95.62 311 PRO A C 1
ATOM 2380 O O . PRO A 1 311 ? 11.754 9.501 -30.287 1.00 95.62 311 PRO A O 1
ATOM 2383 N N . ALA A 1 312 ? 11.435 7.724 -31.627 1.00 94.44 312 ALA A N 1
ATOM 2384 C CA . ALA A 1 312 ? 9.980 7.827 -31.640 1.00 94.44 312 ALA A CA 1
ATOM 2385 C C . ALA A 1 312 ? 9.388 7.520 -30.259 1.00 94.44 312 ALA A C 1
ATOM 2387 O O . ALA A 1 312 ? 8.510 8.247 -29.796 1.00 94.44 312 ALA A O 1
ATOM 2388 N N . VAL A 1 313 ? 9.903 6.494 -29.575 1.00 93.69 313 VAL A N 1
ATOM 2389 C CA . VAL A 1 313 ? 9.460 6.136 -28.222 1.00 93.69 313 VAL A CA 1
ATOM 2390 C C . VAL A 1 313 ? 9.823 7.226 -27.215 1.00 93.69 313 VAL A C 1
ATOM 2392 O O . VAL A 1 313 ? 8.955 7.644 -26.451 1.00 93.69 313 VAL A O 1
ATOM 2395 N N . VAL A 1 314 ? 11.048 7.763 -27.258 1.00 95.81 314 VAL A N 1
ATOM 2396 C CA . VAL A 1 314 ? 11.482 8.863 -26.377 1.00 95.81 314 VAL A CA 1
ATOM 2397 C C . VAL A 1 314 ? 10.588 10.094 -26.528 1.00 95.81 314 VAL A C 1
ATOM 2399 O O . VAL A 1 314 ? 10.218 10.705 -25.529 1.00 95.81 314 VAL A O 1
ATOM 2402 N N . ASN A 1 315 ? 10.156 10.424 -27.747 1.00 94.62 315 ASN A N 1
ATOM 2403 C CA . ASN A 1 315 ? 9.222 11.530 -27.983 1.00 94.62 315 ASN A CA 1
ATOM 2404 C C . ASN A 1 315 ? 7.828 11.314 -27.371 1.00 94.62 315 ASN A C 1
ATOM 2406 O O . ASN A 1 315 ? 7.110 12.287 -27.143 1.00 94.62 315 ASN A O 1
ATOM 2410 N N . VAL A 1 316 ? 7.431 10.063 -27.121 1.00 94.19 316 VAL A N 1
ATOM 2411 C CA . VAL A 1 316 ? 6.158 9.729 -26.468 1.00 94.19 316 VAL A CA 1
ATOM 2412 C C . VAL A 1 316 ? 6.287 9.753 -24.947 1.00 94.19 316 VAL A C 1
ATOM 2414 O O . VAL A 1 316 ? 5.378 10.244 -24.284 1.00 94.19 316 VAL A O 1
ATOM 2417 N N . ILE A 1 317 ? 7.388 9.225 -24.399 1.00 95.31 317 ILE A N 1
ATOM 2418 C CA . ILE A 1 317 ? 7.546 9.022 -22.949 1.00 95.31 317 ILE A CA 1
ATOM 2419 C C . ILE A 1 317 ? 8.142 10.227 -22.215 1.00 95.31 317 ILE A C 1
ATOM 2421 O O . ILE A 1 317 ? 7.905 10.380 -21.021 1.00 95.31 317 ILE A O 1
ATOM 2425 N N . ALA A 1 318 ? 8.920 11.074 -22.890 1.00 95.50 318 ALA A N 1
ATOM 2426 C CA . ALA A 1 318 ? 9.564 12.225 -22.267 1.00 95.50 318 ALA A CA 1
ATOM 2427 C C . ALA A 1 318 ? 8.632 13.443 -22.251 1.00 95.50 318 ALA A C 1
ATOM 2429 O O . ALA A 1 318 ? 8.093 13.836 -23.290 1.00 95.50 318 ALA A O 1
ATOM 2430 N N . GLY A 1 319 ? 8.485 14.068 -21.086 1.00 95.19 319 GLY A N 1
ATOM 2431 C CA . GLY A 1 319 ? 7.661 15.253 -20.905 1.00 95.19 319 GLY A CA 1
ATOM 2432 C C . GLY A 1 319 ? 8.355 16.562 -21.293 1.00 95.19 319 GLY A C 1
ATOM 2433 O O . GLY A 1 319 ? 9.467 16.570 -21.841 1.00 95.19 319 GLY A O 1
ATOM 2434 N N . PRO A 1 320 ? 7.679 17.697 -21.044 1.00 96.00 320 PRO A N 1
ATOM 2435 C CA . PRO A 1 320 ? 8.193 19.031 -21.346 1.00 96.00 320 PRO A CA 1
ATOM 2436 C C . PRO A 1 320 ? 9.496 19.395 -20.625 1.00 96.00 320 PRO A C 1
ATOM 2438 O O . PRO A 1 320 ? 10.270 20.195 -21.150 1.00 96.00 320 PRO A O 1
ATOM 2441 N N . ARG A 1 321 ? 9.753 18.826 -19.442 1.00 96.19 321 ARG A N 1
ATOM 2442 C CA . ARG A 1 321 ? 10.937 19.125 -18.622 1.00 96.19 321 ARG A CA 1
ATOM 2443 C C . ARG A 1 321 ? 12.159 18.291 -18.997 1.00 96.19 321 ARG A C 1
ATOM 2445 O O . ARG A 1 321 ? 13.264 18.629 -18.577 1.00 96.19 321 ARG A O 1
ATOM 2452 N N . ALA A 1 322 ? 11.993 17.235 -19.792 1.00 96.25 322 ALA A N 1
ATOM 2453 C CA . ALA A 1 322 ? 13.093 16.361 -20.179 1.00 96.25 322 ALA A CA 1
ATOM 2454 C C . ALA A 1 322 ? 14.140 17.102 -21.026 1.00 96.25 322 ALA A C 1
ATOM 2456 O O . ALA A 1 322 ? 13.898 17.468 -22.183 1.00 96.25 322 ALA A O 1
ATOM 2457 N N . THR A 1 323 ? 15.328 17.262 -20.448 1.00 96.94 323 THR A N 1
ATOM 2458 C CA . THR A 1 323 ? 16.514 17.831 -21.092 1.00 96.94 323 THR A CA 1
ATOM 2459 C C . THR A 1 323 ? 17.019 16.938 -22.222 1.00 96.94 323 THR A C 1
ATOM 2461 O O . THR A 1 323 ? 16.778 15.730 -22.250 1.00 96.94 323 THR A O 1
ATOM 2464 N N . GLU A 1 324 ? 17.805 17.510 -23.134 1.00 97.06 324 GLU A N 1
ATOM 2465 C CA . GLU A 1 324 ? 18.413 16.733 -24.219 1.00 97.06 324 GLU A CA 1
ATOM 2466 C C . GLU A 1 324 ? 19.363 15.643 -23.694 1.00 97.06 324 GLU A C 1
ATOM 2468 O O . GLU A 1 324 ? 19.446 14.565 -24.275 1.00 97.06 324 GLU A O 1
ATOM 2473 N N . ALA A 1 325 ? 20.037 15.871 -22.562 1.00 96.81 325 ALA A N 1
ATOM 2474 C CA . ALA A 1 325 ? 20.871 14.856 -21.919 1.00 96.81 325 ALA A CA 1
ATOM 2475 C C . ALA A 1 325 ? 20.038 13.654 -21.438 1.00 96.81 325 ALA A C 1
ATOM 2477 O O . ALA A 1 325 ? 20.377 12.516 -21.751 1.00 96.81 325 ALA A O 1
ATOM 2478 N N . GLN A 1 326 ? 18.907 13.898 -20.767 1.00 96.31 326 GLN A N 1
ATOM 2479 C CA . GLN A 1 326 ? 17.989 12.832 -20.339 1.00 96.31 326 GLN A CA 1
ATOM 2480 C C . GLN A 1 326 ? 17.362 12.109 -21.542 1.00 96.31 326 GLN A C 1
ATOM 2482 O O . GLN A 1 326 ? 17.243 10.887 -21.540 1.00 96.31 326 GLN A O 1
ATOM 2487 N N . ARG A 1 327 ? 16.999 12.836 -22.608 1.00 97.06 327 ARG A N 1
ATOM 2488 C CA . ARG A 1 327 ? 16.496 12.231 -23.856 1.00 97.06 327 ARG A CA 1
ATOM 2489 C C . ARG A 1 327 ? 17.543 11.330 -24.511 1.00 97.06 327 ARG A C 1
ATOM 2491 O O . ARG A 1 327 ? 17.197 10.245 -24.971 1.00 97.06 327 ARG A O 1
ATOM 2498 N N . ASN A 1 328 ? 18.809 11.750 -24.525 1.00 96.81 328 ASN A N 1
ATOM 2499 C CA . ASN A 1 328 ? 19.926 10.923 -24.982 1.00 96.81 328 ASN A CA 1
ATOM 2500 C C . ASN A 1 328 ? 20.110 9.670 -24.121 1.00 96.81 328 ASN A C 1
ATOM 2502 O O . ASN A 1 328 ? 20.261 8.586 -24.672 1.00 96.81 328 ASN A O 1
ATOM 2506 N N . GLU A 1 329 ? 20.042 9.797 -22.796 1.00 96.56 329 GLU A N 1
ATOM 2507 C CA . GLU A 1 329 ? 20.153 8.659 -21.878 1.00 96.56 329 GLU A CA 1
ATOM 2508 C C . GLU A 1 329 ? 19.043 7.620 -22.111 1.00 96.56 329 GLU A C 1
ATOM 2510 O O . GLU A 1 329 ? 19.304 6.415 -22.136 1.00 96.56 329 GLU A O 1
ATOM 2515 N N . LEU A 1 330 ? 17.808 8.072 -22.348 1.00 95.81 330 LEU A N 1
ATOM 2516 C CA . LEU A 1 330 ? 16.686 7.195 -22.694 1.00 95.81 330 LEU A CA 1
ATOM 2517 C C . LEU A 1 330 ? 16.897 6.495 -24.042 1.00 95.81 330 LEU A C 1
ATOM 2519 O O . LEU A 1 330 ? 16.643 5.296 -24.147 1.00 95.81 330 LEU A O 1
ATOM 2523 N N . ARG A 1 331 ? 17.383 7.220 -25.063 1.00 97.31 331 ARG A N 1
ATOM 2524 C CA . ARG A 1 331 ? 17.718 6.628 -26.370 1.00 97.31 331 ARG A CA 1
ATOM 2525 C C . ARG A 1 331 ? 18.785 5.549 -26.220 1.00 97.31 331 ARG A C 1
ATOM 2527 O O . ARG A 1 331 ? 18.548 4.420 -26.633 1.00 97.31 331 ARG A O 1
ATOM 2534 N N . GLN A 1 332 ? 19.884 5.858 -25.534 1.00 96.62 332 GLN A N 1
ATOM 2535 C CA . GLN A 1 332 ? 20.959 4.901 -25.276 1.00 96.62 332 GLN A CA 1
ATOM 2536 C C . GLN A 1 332 ? 20.454 3.672 -24.506 1.00 96.62 332 GLN A C 1
ATOM 2538 O O . GLN A 1 332 ? 20.816 2.544 -24.828 1.00 96.62 332 GLN A O 1
ATOM 2543 N N . SER A 1 333 ? 19.585 3.875 -23.511 1.00 96.19 333 SER A N 1
ATOM 2544 C CA . SER A 1 333 ? 18.998 2.768 -22.746 1.00 96.19 333 SER A CA 1
ATOM 2545 C C . SER A 1 333 ? 18.221 1.806 -23.640 1.00 96.19 333 SER A C 1
ATOM 2547 O O . SER A 1 333 ? 18.322 0.600 -23.441 1.00 96.19 333 SER A O 1
ATOM 2549 N N . MET A 1 334 ? 17.494 2.329 -24.634 1.00 96.44 334 MET A N 1
ATOM 2550 C CA . MET A 1 334 ? 16.782 1.517 -25.619 1.00 96.44 334 MET A CA 1
ATOM 2551 C C . MET A 1 334 ? 17.710 0.868 -26.646 1.00 96.44 334 MET A C 1
ATOM 2553 O O . MET A 1 334 ? 17.512 -0.294 -26.985 1.00 96.44 334 MET A O 1
ATOM 2557 N N . GLU A 1 335 ? 18.718 1.592 -27.131 1.00 96.62 335 GLU A N 1
ATOM 2558 C CA . GLU A 1 335 ? 19.713 1.090 -28.088 1.00 96.62 335 GLU A CA 1
ATOM 2559 C C . GLU A 1 335 ? 20.496 -0.113 -27.538 1.00 96.62 335 GLU A C 1
ATOM 2561 O O . GLU A 1 335 ? 20.849 -1.018 -28.292 1.00 96.62 335 GLU A O 1
ATOM 2566 N N . GLU A 1 336 ? 20.723 -0.157 -26.221 1.00 96.69 336 GLU A N 1
ATOM 2567 C CA . GLU A 1 336 ? 21.389 -1.269 -25.533 1.00 96.69 336 GLU A CA 1
ATOM 2568 C C . GLU A 1 336 ? 20.529 -2.555 -25.473 1.00 96.69 336 GLU A C 1
ATOM 2570 O O . GLU A 1 336 ? 21.058 -3.611 -25.123 1.00 96.69 336 GLU A O 1
ATOM 2575 N N . ILE A 1 337 ? 19.229 -2.515 -25.811 1.00 97.56 337 ILE A N 1
ATOM 2576 C CA . ILE A 1 337 ? 18.317 -3.664 -25.671 1.00 97.56 337 ILE A CA 1
ATOM 2577 C C . ILE A 1 337 ? 18.424 -4.603 -26.884 1.00 97.56 337 ILE A C 1
ATOM 2579 O O . ILE A 1 337 ? 18.073 -4.215 -28.005 1.00 97.56 337 ILE A O 1
ATOM 2583 N N . PRO A 1 338 ? 18.785 -5.886 -26.693 1.00 97.31 338 PRO A N 1
ATOM 2584 C CA . PRO A 1 338 ? 18.716 -6.868 -27.768 1.00 97.31 338 PRO A CA 1
ATOM 2585 C C . PRO A 1 338 ? 17.276 -7.085 -28.256 1.00 97.31 338 PRO A C 1
ATOM 2587 O O . PRO A 1 338 ? 16.343 -7.197 -27.460 1.00 97.31 338 PRO A O 1
ATOM 2590 N N . ALA A 1 339 ? 17.085 -7.250 -29.569 1.00 96.69 339 ALA A N 1
ATOM 2591 C CA . ALA A 1 339 ? 15.759 -7.495 -30.151 1.00 96.69 339 ALA A CA 1
ATOM 2592 C C . ALA A 1 339 ? 15.058 -8.739 -29.564 1.00 96.69 339 ALA A C 1
ATOM 2594 O O . ALA A 1 339 ? 13.840 -8.734 -29.387 1.00 96.69 339 ALA A O 1
ATOM 2595 N N . ALA A 1 340 ? 15.823 -9.787 -29.231 1.00 96.31 340 ALA A N 1
ATOM 2596 C CA . ALA A 1 340 ? 15.303 -10.987 -28.572 1.00 96.31 340 ALA A CA 1
ATOM 2597 C C . ALA A 1 340 ? 14.763 -10.683 -27.165 1.00 96.31 340 ALA A C 1
ATOM 2599 O O . ALA A 1 340 ? 13.657 -11.101 -26.842 1.00 96.31 340 ALA A O 1
ATOM 2600 N N . THR A 1 341 ? 15.497 -9.894 -26.374 1.00 97.62 341 THR A N 1
ATOM 2601 C CA . THR A 1 341 ? 15.073 -9.441 -25.041 1.00 97.62 341 THR A CA 1
ATOM 2602 C C . THR A 1 341 ? 13.796 -8.610 -25.116 1.00 97.62 341 THR A C 1
ATOM 2604 O O . THR A 1 341 ? 12.843 -8.872 -24.389 1.00 97.62 341 THR A O 1
ATOM 2607 N N . TYR A 1 342 ? 13.744 -7.621 -26.015 1.00 97.25 342 TYR A N 1
ATOM 2608 C CA . TYR A 1 342 ? 12.564 -6.763 -26.138 1.00 97.25 342 TYR A CA 1
ATOM 2609 C C . TYR A 1 342 ? 11.320 -7.565 -26.548 1.00 97.25 342 TYR A C 1
ATOM 2611 O O . TYR A 1 342 ? 10.229 -7.332 -26.030 1.00 97.25 342 TYR A O 1
ATOM 2619 N N . ARG A 1 343 ? 11.484 -8.548 -27.445 1.00 96.25 343 ARG A N 1
ATOM 2620 C CA . ARG A 1 343 ? 10.412 -9.467 -27.846 1.00 96.25 343 ARG A CA 1
ATOM 2621 C C . ARG A 1 343 ? 9.952 -10.358 -26.694 1.00 96.25 343 ARG A C 1
ATOM 2623 O O . ARG A 1 343 ? 8.749 -10.518 -26.512 1.00 96.25 343 ARG A O 1
ATOM 2630 N N . ASP A 1 344 ? 10.887 -10.908 -25.924 1.00 97.00 344 ASP A N 1
ATOM 2631 C CA . ASP A 1 344 ? 10.594 -11.730 -24.748 1.00 97.00 344 ASP A CA 1
ATOM 2632 C C . ASP A 1 344 ? 9.768 -10.946 -23.714 1.00 97.00 344 ASP A C 1
ATOM 2634 O O . ASP A 1 344 ? 8.685 -11.386 -23.326 1.00 97.00 344 ASP A O 1
ATOM 2638 N N . ALA A 1 345 ? 10.201 -9.731 -23.364 1.00 96.44 345 ALA A N 1
ATOM 2639 C CA . ALA A 1 345 ? 9.466 -8.859 -22.451 1.00 96.44 345 ALA A CA 1
ATOM 2640 C C . ALA A 1 345 ? 8.084 -8.466 -23.004 1.00 96.44 345 ALA A C 1
ATOM 2642 O O . ALA A 1 345 ? 7.095 -8.496 -22.274 1.00 96.44 345 ALA A O 1
ATOM 2643 N N . LEU A 1 346 ? 7.985 -8.145 -24.300 1.00 95.06 346 LEU A N 1
ATOM 2644 C CA . LEU A 1 346 ? 6.719 -7.806 -24.957 1.00 95.06 346 LEU A CA 1
ATOM 2645 C C . LEU A 1 346 ? 5.717 -8.967 -24.897 1.00 95.06 346 LEU A C 1
ATOM 2647 O O . LEU A 1 346 ? 4.543 -8.752 -24.590 1.00 95.06 346 LEU A O 1
ATOM 2651 N N . ASN A 1 347 ? 6.178 -10.188 -25.171 1.00 94.31 347 ASN A N 1
ATOM 2652 C CA . ASN A 1 347 ? 5.356 -11.390 -25.110 1.00 94.31 347 ASN A CA 1
ATOM 2653 C C . ASN A 1 347 ? 4.881 -11.678 -23.685 1.00 94.31 347 ASN A C 1
ATOM 2655 O O . ASN A 1 347 ? 3.698 -11.959 -23.502 1.00 94.31 347 ASN A O 1
ATOM 2659 N N . CYS A 1 348 ? 5.762 -11.571 -22.687 1.00 94.75 348 CYS A N 1
ATOM 2660 C CA . CYS A 1 348 ? 5.379 -11.727 -21.285 1.00 94.75 348 CYS A CA 1
ATOM 2661 C C . CYS A 1 348 ? 4.339 -10.674 -20.882 1.00 94.75 348 CYS A C 1
ATOM 2663 O O . CYS A 1 348 ? 3.293 -11.008 -20.328 1.00 94.75 348 CYS A O 1
ATOM 2665 N N . PHE A 1 349 ? 4.594 -9.406 -21.218 1.00 94.38 349 PHE A N 1
ATOM 2666 C CA . PHE A 1 349 ? 3.711 -8.299 -20.874 1.00 94.38 349 PHE A CA 1
ATOM 2667 C C . PHE A 1 349 ? 2.320 -8.448 -21.489 1.00 94.38 349 PHE A C 1
ATOM 2669 O O . PHE A 1 349 ? 1.338 -8.210 -20.804 1.00 94.38 349 PHE A O 1
ATOM 2676 N N . CYS A 1 350 ? 2.215 -8.854 -22.759 1.00 92.88 350 CYS A N 1
ATOM 2677 C CA . CYS A 1 350 ? 0.935 -8.918 -23.478 1.00 92.88 350 CYS A CA 1
ATOM 2678 C C . CYS A 1 350 ? 0.140 -10.211 -23.237 1.00 92.88 350 CYS A C 1
ATOM 2680 O O . CYS A 1 350 ? -1.021 -10.280 -23.639 1.00 92.88 350 CYS A O 1
ATOM 2682 N N . ASN A 1 351 ? 0.722 -11.210 -22.565 1.00 88.31 351 ASN A N 1
ATOM 2683 C CA . ASN A 1 351 ? 0.058 -12.474 -22.231 1.00 88.31 351 ASN A CA 1
ATOM 2684 C C . ASN A 1 351 ? -0.060 -12.706 -20.709 1.00 88.31 351 ASN A C 1
ATOM 2686 O O . ASN A 1 351 ? 0.325 -13.771 -20.219 1.00 88.31 351 ASN A O 1
ATOM 2690 N N . PRO A 1 352 ? -0.591 -11.743 -19.932 1.00 80.56 352 PRO A N 1
ATOM 2691 C CA . PRO A 1 352 ? -0.734 -11.916 -18.496 1.00 80.56 352 PRO A CA 1
ATOM 2692 C C . PRO A 1 352 ? -1.839 -12.933 -18.194 1.00 80.56 352 PRO A C 1
ATOM 2694 O O . PRO A 1 352 ? -2.944 -12.855 -18.737 1.00 80.56 352 PRO A O 1
ATOM 2697 N N . LEU A 1 353 ? -1.544 -13.874 -17.296 1.00 72.31 353 LEU A N 1
ATOM 2698 C CA . LEU A 1 353 ? -2.496 -14.898 -16.852 1.00 72.31 353 LEU A CA 1
ATOM 2699 C C . LEU A 1 353 ? -3.325 -14.453 -15.640 1.00 72.31 353 LEU A C 1
ATOM 2701 O O . LEU A 1 353 ? -4.373 -15.032 -15.358 1.00 72.31 353 LEU A O 1
ATOM 2705 N N . GLU A 1 354 ? -2.855 -13.444 -14.909 1.00 73.38 354 GLU A N 1
ATOM 2706 C CA . GLU A 1 354 ? -3.418 -13.055 -13.620 1.00 73.38 354 GLU A CA 1
ATOM 2707 C C . GLU A 1 354 ? -4.439 -11.919 -13.712 1.00 73.38 354 GLU A C 1
ATOM 2709 O O . GLU A 1 354 ? -4.295 -10.976 -14.492 1.00 73.38 354 GLU A O 1
ATOM 2714 N N . LYS A 1 355 ? -5.462 -12.006 -12.857 1.00 82.00 355 LYS A N 1
ATOM 2715 C CA . LYS A 1 355 ? -6.346 -10.888 -12.523 1.00 82.00 355 LYS A CA 1
ATOM 2716 C C . LYS A 1 355 ? -5.819 -10.230 -11.255 1.00 82.00 355 LYS A C 1
ATOM 2718 O O . LYS A 1 355 ? -5.431 -10.933 -10.325 1.00 82.00 355 LYS A O 1
ATOM 2723 N N . PHE A 1 356 ? -5.812 -8.903 -11.220 1.00 85.62 356 PHE A N 1
ATOM 2724 C CA . PHE A 1 356 ? -5.354 -8.179 -10.043 1.00 85.62 356 PHE A CA 1
ATOM 2725 C C . PHE A 1 356 ? -6.420 -8.204 -8.940 1.00 85.62 356 PHE A C 1
ATOM 2727 O O . PHE A 1 356 ? -7.547 -7.769 -9.150 1.00 85.62 356 PHE A O 1
ATOM 2734 N N . GLU A 1 357 ? -6.040 -8.724 -7.773 1.00 88.56 357 GLU A N 1
ATOM 2735 C CA . GLU A 1 357 ? -6.821 -8.734 -6.533 1.00 88.56 357 GLU A CA 1
ATOM 2736 C C . GLU A 1 357 ? -6.063 -7.902 -5.490 1.00 88.56 357 GLU A C 1
ATOM 2738 O O . GLU A 1 357 ? -5.212 -8.412 -4.750 1.00 88.56 357 GLU A O 1
ATOM 2743 N N . PHE A 1 358 ? -6.327 -6.597 -5.427 1.00 92.88 358 PHE A N 1
ATOM 2744 C CA . PHE A 1 358 ? -5.554 -5.679 -4.587 1.00 92.88 358 PHE A CA 1
ATOM 2745 C C . PHE A 1 358 ? -5.791 -5.883 -3.094 1.00 92.88 358 PHE A C 1
ATOM 2747 O O . PHE A 1 358 ? -4.929 -5.536 -2.283 1.00 92.88 358 PHE A O 1
ATOM 2754 N N . ALA A 1 359 ? -6.888 -6.548 -2.728 1.00 89.75 359 ALA A N 1
ATOM 2755 C CA . ALA A 1 359 ? -7.101 -7.080 -1.387 1.00 89.75 359 ALA A CA 1
ATOM 2756 C C . ALA A 1 359 ? -5.961 -8.007 -0.917 1.00 89.75 359 ALA A C 1
ATOM 2758 O O . ALA A 1 359 ? -5.816 -8.236 0.277 1.00 89.75 359 ALA A O 1
ATOM 2759 N N . ARG A 1 360 ? -5.110 -8.545 -1.800 1.00 89.94 360 ARG A N 1
ATOM 2760 C CA . ARG A 1 360 ? -3.943 -9.356 -1.406 1.00 89.94 360 ARG A CA 1
ATOM 2761 C C . ARG A 1 360 ? -2.743 -8.529 -0.936 1.00 89.94 360 ARG A C 1
ATOM 2763 O O . ARG A 1 360 ? -1.835 -9.103 -0.348 1.00 89.94 360 ARG A O 1
ATOM 2770 N N . ILE A 1 361 ? -2.743 -7.213 -1.152 1.00 91.56 361 ILE A N 1
ATOM 2771 C CA . ILE A 1 361 ? -1.637 -6.317 -0.798 1.00 91.56 361 ILE A CA 1
ATOM 2772 C C . ILE A 1 361 ? -1.857 -5.745 0.612 1.00 91.56 361 ILE A C 1
ATOM 2774 O O . ILE A 1 361 ? -2.813 -5.016 0.867 1.00 91.56 361 ILE A O 1
ATOM 2778 N N . ASP A 1 362 ? -0.932 -6.034 1.524 1.00 87.19 362 ASP A N 1
ATOM 2779 C CA . ASP A 1 362 ? -0.999 -5.653 2.942 1.00 87.19 362 ASP A CA 1
ATOM 2780 C C . ASP A 1 362 ? -0.110 -4.456 3.298 1.00 87.19 362 ASP A C 1
ATOM 2782 O O . ASP A 1 362 ? -0.355 -3.766 4.291 1.00 87.19 362 ASP A O 1
ATOM 2786 N N . CYS A 1 363 ? 0.909 -4.170 2.487 1.00 92.69 363 CYS A N 1
ATOM 2787 C CA . CYS A 1 363 ? 1.857 -3.087 2.742 1.00 92.69 363 CYS A CA 1
ATOM 2788 C C . CYS A 1 363 ? 1.342 -1.709 2.260 1.00 92.69 363 CYS A C 1
ATOM 2790 O O . CYS A 1 363 ? 0.447 -1.629 1.411 1.00 92.69 363 CYS A O 1
ATOM 2792 N N . PRO A 1 364 ? 1.856 -0.589 2.795 1.00 95.81 364 PRO A N 1
ATOM 2793 C CA . PRO A 1 364 ? 1.591 0.741 2.253 1.00 95.81 364 PRO A CA 1
ATOM 2794 C C . PRO A 1 364 ? 1.995 0.846 0.779 1.00 95.81 364 PRO A C 1
ATOM 2796 O O . PRO A 1 364 ? 2.991 0.250 0.364 1.00 95.81 364 PRO A O 1
ATOM 2799 N N . VAL A 1 365 ? 1.250 1.630 0.000 1.00 97.75 365 VAL A N 1
ATOM 2800 C CA . VAL A 1 365 ? 1.493 1.806 -1.440 1.00 97.75 365 VAL A CA 1
ATOM 2801 C C . VAL A 1 365 ? 1.719 3.282 -1.746 1.00 97.75 365 VAL A C 1
ATOM 2803 O O . VAL A 1 365 ? 0.934 4.127 -1.326 1.00 97.75 365 VAL A O 1
ATOM 2806 N N . LEU A 1 366 ? 2.779 3.594 -2.483 1.00 98.44 366 LEU A N 1
ATOM 2807 C CA . LEU A 1 366 ? 2.997 4.886 -3.123 1.00 98.44 366 LEU A CA 1
ATOM 2808 C C . LEU A 1 366 ? 2.810 4.709 -4.630 1.00 98.44 366 LEU A C 1
ATOM 2810 O O . LEU A 1 366 ? 3.504 3.906 -5.244 1.00 98.44 366 LEU A O 1
ATOM 2814 N N . MET A 1 367 ? 1.908 5.476 -5.227 1.00 98.38 367 MET A N 1
ATOM 2815 C CA . MET A 1 367 ? 1.703 5.552 -6.667 1.00 98.38 367 MET A CA 1
ATOM 2816 C C . MET A 1 367 ? 1.977 6.972 -7.136 1.00 98.38 367 MET A C 1
ATOM 2818 O O . MET A 1 367 ? 1.505 7.928 -6.524 1.00 98.38 367 MET A O 1
ATOM 2822 N N . PHE A 1 368 ? 2.718 7.133 -8.222 1.00 98.44 368 PHE A N 1
ATOM 2823 C CA . PHE A 1 368 ? 2.880 8.449 -8.825 1.00 98.44 368 PHE A CA 1
ATOM 2824 C C . PHE A 1 368 ? 3.086 8.378 -10.328 1.00 98.44 368 PHE A C 1
ATOM 2826 O O . PHE A 1 368 ? 3.546 7.373 -10.865 1.00 98.44 368 PHE A O 1
ATOM 2833 N N . THR A 1 369 ? 2.739 9.458 -11.015 1.00 98.12 369 THR A N 1
ATOM 2834 C CA . THR A 1 369 ? 2.933 9.595 -12.462 1.00 98.12 369 THR A CA 1
ATOM 2835 C C . THR A 1 369 ? 3.199 11.053 -12.837 1.00 98.12 369 THR A C 1
ATOM 2837 O O . THR A 1 369 ? 3.034 11.953 -12.009 1.00 98.12 369 THR A O 1
ATOM 2840 N N . GLY A 1 370 ? 3.659 11.295 -14.060 1.00 98.00 370 GLY A N 1
ATOM 2841 C CA . GLY A 1 370 ? 3.835 12.639 -14.595 1.00 98.00 370 GLY A CA 1
ATOM 2842 C C . GLY A 1 370 ? 2.521 13.203 -15.129 1.00 98.00 370 GLY A C 1
ATOM 2843 O O . GLY A 1 370 ? 1.681 12.474 -15.654 1.00 98.00 370 GLY A O 1
ATOM 2844 N N . GLU A 1 371 ? 2.336 14.516 -15.025 1.00 97.75 371 GLU A N 1
ATOM 2845 C CA . GLU A 1 371 ? 1.162 15.217 -15.564 1.00 97.75 371 GLU A CA 1
ATOM 2846 C C . GLU A 1 371 ? 0.952 14.984 -17.070 1.00 97.75 371 GLU A C 1
ATOM 2848 O O . GLU A 1 371 ? -0.184 14.916 -17.540 1.00 97.75 371 GLU A O 1
ATOM 2853 N N . HIS A 1 372 ? 2.043 14.815 -17.820 1.00 97.50 372 HIS A N 1
ATOM 2854 C CA . HIS A 1 372 ? 2.041 14.565 -19.260 1.00 97.50 372 HIS A CA 1
ATOM 2855 C C . HIS A 1 372 ? 2.336 13.106 -19.623 1.00 97.50 372 HIS A C 1
ATOM 2857 O O . HIS A 1 372 ? 2.660 12.823 -20.781 1.00 97.50 372 HIS A O 1
ATOM 2863 N N . ASP A 1 373 ? 2.239 12.177 -18.671 1.00 97.44 373 ASP A N 1
ATOM 2864 C CA . ASP A 1 373 ? 2.346 10.756 -18.974 1.00 97.44 373 ASP A CA 1
ATOM 2865 C C . ASP A 1 373 ? 1.168 10.312 -19.859 1.00 97.44 373 ASP A C 1
ATOM 2867 O O . ASP A 1 373 ? 0.002 10.376 -19.474 1.00 97.44 373 ASP A O 1
ATOM 2871 N N . ARG A 1 374 ? 1.481 9.879 -21.082 1.00 93.50 374 ARG A N 1
ATOM 2872 C CA . ARG A 1 374 ? 0.493 9.395 -22.057 1.00 93.50 374 ARG A CA 1
ATOM 2873 C C . ARG A 1 374 ? 0.266 7.889 -21.984 1.00 93.50 374 ARG A C 1
ATOM 2875 O O . ARG A 1 374 ? -0.699 7.414 -22.571 1.00 93.50 374 ARG A O 1
ATOM 2882 N N . LEU A 1 375 ? 1.175 7.151 -21.348 1.00 92.62 375 LEU A N 1
ATOM 2883 C CA . LEU A 1 375 ? 1.105 5.694 -21.228 1.00 92.62 375 LEU A CA 1
ATOM 2884 C C . LEU A 1 375 ? 0.424 5.266 -19.931 1.00 92.62 375 LEU A C 1
ATOM 2886 O O . LEU A 1 375 ? -0.242 4.241 -19.916 1.00 92.62 375 LEU A O 1
ATOM 2890 N N . ALA A 1 376 ? 0.585 6.055 -18.872 1.00 94.38 376 ALA A N 1
ATOM 2891 C CA . ALA A 1 376 ? -0.095 5.888 -17.596 1.00 94.38 376 ALA A CA 1
ATOM 2892 C C . ALA A 1 376 ? -0.651 7.244 -17.120 1.00 94.38 376 ALA A C 1
ATOM 2894 O O . ALA A 1 376 ? -0.095 7.859 -16.198 1.00 94.38 376 ALA A O 1
ATOM 2895 N N . PRO A 1 377 ? -1.729 7.743 -17.761 1.00 95.69 377 PRO A N 1
ATOM 2896 C CA . PRO A 1 377 ? -2.276 9.061 -17.470 1.00 95.69 377 PRO A CA 1
ATOM 2897 C C . PRO A 1 377 ? -2.656 9.231 -15.992 1.00 95.69 377 PRO A C 1
ATOM 2899 O O . PRO A 1 377 ? -3.140 8.280 -15.369 1.00 95.69 377 PRO A O 1
ATOM 2902 N N . PRO A 1 378 ? -2.540 10.449 -15.427 1.00 96.88 378 PRO A N 1
ATOM 2903 C CA . PRO A 1 378 ? -2.916 10.731 -14.040 1.00 96.88 378 PRO A CA 1
ATOM 2904 C C . PRO A 1 378 ? -4.297 10.216 -13.628 1.00 96.88 378 PRO A C 1
ATOM 2906 O O . PRO A 1 378 ? -4.458 9.699 -12.527 1.00 96.88 378 PRO A O 1
ATOM 2909 N N . SER A 1 379 ? -5.293 10.318 -14.512 1.00 96.00 379 SER A N 1
ATOM 2910 C CA . SER A 1 379 ? -6.650 9.827 -14.251 1.00 96.00 379 SER A CA 1
ATOM 2911 C C . SER A 1 379 ? -6.717 8.308 -14.082 1.00 96.00 379 SER A C 1
ATOM 2913 O O . SER A 1 379 ? -7.483 7.824 -13.251 1.00 96.00 379 SER A O 1
ATOM 2915 N N . GLU A 1 380 ? -5.923 7.555 -14.842 1.00 94.88 380 GLU A N 1
ATOM 2916 C CA . GLU A 1 380 ? -5.867 6.098 -14.748 1.00 94.88 380 GLU A CA 1
ATOM 2917 C C . GLU A 1 380 ? -5.180 5.666 -13.452 1.00 94.88 380 GLU A C 1
ATOM 2919 O O . GLU A 1 380 ? -5.739 4.875 -12.693 1.00 94.88 380 GLU A O 1
ATOM 2924 N N . ILE A 1 381 ? -4.007 6.235 -13.156 1.00 96.69 381 ILE A N 1
ATOM 2925 C CA . ILE A 1 381 ? -3.250 5.907 -11.941 1.00 96.69 381 ILE A CA 1
ATOM 2926 C C . ILE A 1 381 ? -4.027 6.307 -10.681 1.00 96.69 381 ILE A C 1
ATOM 2928 O O . ILE A 1 381 ? -4.030 5.535 -9.723 1.00 96.69 381 ILE A O 1
ATOM 2932 N N . ARG A 1 382 ? -4.763 7.430 -10.703 1.00 97.19 382 ARG A N 1
ATOM 2933 C CA . ARG A 1 382 ? -5.708 7.801 -9.635 1.00 97.19 382 ARG A CA 1
ATOM 2934 C C . ARG A 1 382 ? -6.807 6.755 -9.458 1.00 97.19 382 ARG A C 1
ATOM 2936 O O . ARG A 1 382 ? -7.056 6.301 -8.350 1.00 97.19 382 ARG A O 1
ATOM 2943 N N . ARG A 1 383 ? -7.452 6.329 -10.549 1.00 96.31 383 ARG A N 1
ATOM 2944 C CA . ARG A 1 383 ? -8.515 5.314 -10.479 1.00 96.31 383 ARG A CA 1
ATOM 2945 C C . ARG A 1 383 ? -7.999 4.014 -9.861 1.00 96.31 383 ARG A C 1
ATOM 2947 O O . ARG A 1 383 ? -8.685 3.395 -9.054 1.00 96.31 383 ARG A O 1
ATOM 2954 N N . VAL A 1 384 ? -6.794 3.588 -10.239 1.00 96.00 384 VAL A N 1
ATOM 2955 C CA . VAL A 1 384 ? -6.181 2.372 -9.690 1.00 96.00 384 VAL A CA 1
ATOM 2956 C C . VAL A 1 384 ? -5.797 2.554 -8.218 1.00 96.00 384 VAL A C 1
ATOM 2958 O O . VAL A 1 384 ? -6.034 1.645 -7.426 1.00 96.00 384 VAL A O 1
ATOM 2961 N N . SER A 1 385 ? -5.258 3.711 -7.820 1.00 97.31 385 SER A N 1
ATOM 2962 C CA . SER A 1 385 ? -4.895 3.978 -6.421 1.00 97.31 385 SER A CA 1
ATOM 2963 C C . SER A 1 385 ? -6.121 3.990 -5.498 1.00 97.31 385 SER A C 1
ATOM 2965 O O . SER A 1 385 ? -6.077 3.411 -4.408 1.00 97.31 385 SER A O 1
ATOM 2967 N N . GLU A 1 386 ? -7.233 4.577 -5.946 1.00 95.94 386 GLU A N 1
ATOM 2968 C CA . GLU A 1 386 ? -8.516 4.547 -5.240 1.00 95.94 386 GLU A CA 1
ATOM 2969 C C . GLU A 1 386 ? -9.063 3.117 -5.153 1.00 95.94 386 GLU A C 1
ATOM 2971 O O . GLU A 1 386 ? -9.441 2.682 -4.067 1.00 95.94 386 GLU A O 1
ATOM 2976 N N . ARG A 1 387 ? -8.976 2.329 -6.234 1.00 95.38 387 ARG A N 1
ATOM 2977 C CA . ARG A 1 387 ? -9.394 0.918 -6.226 1.00 95.38 387 ARG A CA 1
ATOM 2978 C C . ARG A 1 387 ? -8.572 0.059 -5.255 1.00 95.38 387 ARG A C 1
ATOM 2980 O O . ARG A 1 387 ? -9.140 -0.752 -4.530 1.00 95.38 387 ARG A O 1
ATOM 2987 N N . ILE A 1 388 ? -7.251 0.261 -5.173 1.00 95.69 388 ILE A N 1
ATOM 2988 C CA . ILE A 1 388 ? -6.399 -0.407 -4.167 1.00 95.69 388 ILE A CA 1
ATOM 2989 C C . ILE A 1 388 ? -6.866 -0.056 -2.751 1.00 95.69 388 ILE A C 1
ATOM 2991 O O . ILE A 1 388 ? -6.923 -0.927 -1.882 1.00 95.69 388 ILE A O 1
ATOM 2995 N N . MET A 1 389 ? -7.176 1.217 -2.500 1.00 94.44 389 MET A N 1
ATOM 2996 C CA . MET A 1 389 ? -7.671 1.666 -1.201 1.00 94.44 389 MET A CA 1
ATOM 2997 C C . MET A 1 389 ? -9.021 1.016 -0.871 1.00 94.44 389 MET A C 1
ATOM 2999 O O . MET A 1 389 ? -9.168 0.462 0.216 1.00 94.44 389 MET A O 1
ATOM 3003 N N . GLU A 1 390 ? -9.972 1.019 -1.801 1.00 91.81 390 GLU A N 1
ATOM 3004 C CA . GLU A 1 390 ? -11.314 0.455 -1.622 1.00 91.81 390 GLU A CA 1
ATOM 3005 C C . GLU A 1 390 ? -11.302 -1.060 -1.397 1.00 91.81 390 GLU A C 1
ATOM 3007 O O . GLU A 1 390 ? -11.867 -1.527 -0.409 1.00 91.81 390 GLU A O 1
ATOM 3012 N N . GLU A 1 391 ? -10.610 -1.832 -2.240 1.00 91.19 391 GLU A N 1
ATOM 3013 C CA . GLU A 1 391 ? -10.551 -3.295 -2.110 1.00 91.19 391 GLU A CA 1
ATOM 3014 C C . GLU A 1 391 ? -9.913 -3.730 -0.784 1.00 91.19 391 GLU A C 1
ATOM 3016 O O . GLU A 1 391 ? -10.371 -4.675 -0.137 1.00 91.19 391 GLU A O 1
ATOM 3021 N N . ARG A 1 392 ? -8.872 -3.022 -0.332 1.00 88.25 392 ARG A N 1
ATOM 3022 C CA . ARG A 1 392 ? -8.216 -3.316 0.950 1.00 88.25 392 ARG A CA 1
ATOM 3023 C C . ARG A 1 392 ? -9.094 -2.950 2.137 1.00 88.25 392 ARG A C 1
ATOM 3025 O O . ARG A 1 392 ? -9.125 -3.700 3.110 1.00 88.25 392 ARG A O 1
ATOM 3032 N N . ARG A 1 393 ? -9.828 -1.839 2.054 1.00 84.44 393 ARG A N 1
ATOM 3033 C CA . ARG A 1 393 ? -10.811 -1.457 3.078 1.00 84.44 393 ARG A CA 1
ATOM 3034 C C . ARG A 1 393 ? -11.945 -2.475 3.161 1.00 84.44 393 ARG A C 1
ATOM 3036 O O . ARG A 1 393 ? -12.272 -2.917 4.258 1.00 84.44 393 ARG A O 1
ATOM 3043 N N . ALA A 1 394 ? -12.481 -2.911 2.022 1.00 80.38 394 ALA A N 1
ATOM 3044 C CA . ALA A 1 394 ? -13.509 -3.952 1.960 1.00 80.38 394 ALA A CA 1
ATOM 3045 C C . ALA A 1 394 ? -13.023 -5.288 2.553 1.00 80.38 394 ALA A C 1
ATOM 3047 O O . ALA A 1 394 ? -13.784 -5.993 3.212 1.00 80.38 394 ALA A O 1
ATOM 3048 N N . ALA A 1 395 ? -11.736 -5.608 2.391 1.00 74.19 395 ALA A N 1
ATOM 3049 C CA . ALA A 1 395 ? -11.102 -6.782 2.985 1.00 74.19 395 ALA A CA 1
ATOM 3050 C C . ALA A 1 395 ? -10.692 -6.611 4.466 1.00 74.19 395 ALA A C 1
ATOM 3052 O O . ALA A 1 395 ? -10.013 -7.489 4.998 1.00 74.19 395 ALA A O 1
ATOM 3053 N N . ALA A 1 396 ? -11.058 -5.500 5.122 1.00 72.31 396 ALA A N 1
ATOM 3054 C CA . ALA A 1 396 ? -10.634 -5.145 6.482 1.00 72.31 396 ALA A CA 1
ATOM 3055 C C . ALA A 1 396 ? -9.102 -5.189 6.677 1.00 72.31 396 ALA A C 1
ATOM 3057 O O . ALA A 1 396 ? -8.590 -5.544 7.740 1.00 72.31 396 ALA A O 1
ATOM 3058 N N . LYS A 1 397 ? -8.358 -4.842 5.623 1.00 71.06 397 LYS A N 1
ATOM 3059 C CA . LYS A 1 397 ? -6.897 -4.765 5.619 1.00 71.06 397 LYS A CA 1
ATOM 3060 C C . LYS A 1 397 ? -6.427 -3.329 5.801 1.00 71.06 397 LYS A C 1
ATOM 3062 O O . LYS A 1 397 ? -7.142 -2.369 5.520 1.00 71.06 397 LYS A O 1
ATOM 3067 N N . ASN A 1 398 ? -5.174 -3.186 6.229 1.00 72.56 398 ASN A N 1
ATOM 3068 C CA . ASN A 1 398 ? -4.533 -1.900 6.503 1.00 72.56 398 ASN A CA 1
ATOM 3069 C C . ASN A 1 398 ? -4.322 -1.074 5.223 1.00 72.56 398 ASN A C 1
ATOM 3071 O O . ASN A 1 398 ? -3.202 -1.000 4.732 1.00 72.56 398 ASN A O 1
ATOM 3075 N N . ALA A 1 399 ? -5.358 -0.446 4.668 1.00 80.56 399 ALA A N 1
ATOM 3076 C CA . ALA A 1 399 ? -5.208 0.463 3.534 1.00 80.56 399 ALA A CA 1
ATOM 3077 C C . ALA A 1 399 ? -4.366 1.691 3.932 1.00 80.56 399 ALA A C 1
ATOM 3079 O O . ALA A 1 399 ? -4.639 2.322 4.950 1.00 80.56 399 ALA A O 1
ATOM 3080 N N . ASP A 1 400 ? -3.345 2.016 3.139 1.00 93.12 400 ASP A N 1
ATOM 3081 C CA . ASP A 1 400 ? -2.582 3.269 3.211 1.00 93.12 400 ASP A CA 1
ATOM 3082 C C . ASP A 1 400 ? -1.941 3.513 1.843 1.00 93.12 400 ASP A C 1
ATOM 3084 O O . ASP A 1 400 ? -0.861 2.993 1.536 1.00 93.12 400 ASP A O 1
ATOM 3088 N N . VAL A 1 401 ? -2.668 4.244 1.002 1.00 97.12 401 VAL A N 1
ATOM 3089 C CA . VAL A 1 401 ? -2.289 4.557 -0.375 1.00 97.12 401 VAL A CA 1
ATOM 3090 C C . VAL A 1 401 ? -1.923 6.033 -0.476 1.00 97.12 401 VAL A C 1
ATOM 3092 O O . VAL A 1 401 ? -2.656 6.908 -0.028 1.00 97.12 401 VAL A O 1
ATOM 3095 N N . HIS A 1 402 ? -0.775 6.329 -1.070 1.00 97.56 402 HIS A N 1
ATOM 3096 C CA . HIS A 1 402 ? -0.340 7.686 -1.376 1.00 97.56 402 HIS A CA 1
ATOM 3097 C C . HIS A 1 402 ? -0.283 7.832 -2.892 1.00 97.56 402 HIS A C 1
ATOM 3099 O O . HIS A 1 402 ? 0.461 7.099 -3.531 1.00 97.56 402 HIS A O 1
ATOM 3105 N N . PHE A 1 403 ? -1.068 8.741 -3.462 1.00 98.25 403 PHE A N 1
ATOM 3106 C CA . PHE A 1 403 ? -1.080 9.039 -4.890 1.00 98.25 403 PHE A CA 1
ATOM 3107 C C . PHE A 1 403 ? -0.583 10.460 -5.176 1.00 98.25 403 PHE A C 1
ATOM 3109 O O . PHE A 1 403 ? -1.058 11.414 -4.562 1.00 98.25 403 PHE A O 1
ATOM 3116 N N . GLU A 1 404 ? 0.331 10.616 -6.133 1.00 98.12 404 GLU A N 1
ATOM 3117 C CA . GLU A 1 404 ? 0.827 11.930 -6.558 1.00 98.12 404 GLU A CA 1
ATOM 3118 C C . GLU A 1 404 ? 0.961 12.084 -8.073 1.00 98.12 404 GLU A C 1
ATOM 3120 O O . GLU A 1 404 ? 1.213 11.130 -8.810 1.00 98.12 404 GLU A O 1
ATOM 3125 N N . VAL A 1 405 ? 0.868 13.336 -8.522 1.00 98.00 405 VAL A N 1
ATOM 3126 C CA . VAL A 1 405 ? 1.146 13.739 -9.903 1.00 98.00 405 VAL A CA 1
ATOM 3127 C C . VAL A 1 405 ? 2.271 14.764 -9.897 1.00 98.00 405 VAL A C 1
ATOM 3129 O O . VAL A 1 405 ? 2.179 15.783 -9.208 1.00 98.00 405 VAL A O 1
ATOM 3132 N N . ILE A 1 406 ? 3.326 14.503 -10.668 1.00 97.50 406 ILE A N 1
ATOM 3133 C CA . ILE A 1 406 ? 4.469 15.408 -10.805 1.00 97.50 406 ILE A CA 1
ATOM 3134 C C . ILE A 1 406 ? 4.217 16.358 -11.981 1.00 97.50 406 ILE A C 1
ATOM 3136 O O . ILE A 1 406 ? 4.037 15.914 -13.118 1.00 97.50 406 ILE A O 1
ATOM 3140 N N . SER A 1 407 ? 4.180 17.661 -11.694 1.00 95.94 407 SER A N 1
ATOM 3141 C CA . SER A 1 407 ? 3.833 18.701 -12.672 1.00 95.94 407 SER A CA 1
ATOM 3142 C C . SER A 1 407 ? 4.844 18.792 -13.810 1.00 95.94 407 SER A C 1
ATOM 3144 O O . SER A 1 407 ? 6.055 18.722 -13.573 1.00 95.94 407 SER A O 1
ATOM 3146 N N . ASP A 1 408 ? 4.342 19.019 -15.024 1.00 96.81 408 ASP A N 1
ATOM 3147 C CA . ASP A 1 408 ? 5.142 19.238 -16.237 1.00 96.81 408 ASP A CA 1
ATOM 3148 C C . ASP A 1 408 ? 6.117 18.084 -16.591 1.00 96.81 408 ASP A C 1
ATOM 3150 O O . ASP A 1 408 ? 7.110 18.289 -17.290 1.00 96.81 408 ASP A O 1
ATOM 3154 N N . VAL A 1 409 ? 5.851 16.861 -16.118 1.00 97.94 409 VAL A N 1
ATOM 3155 C CA . VAL A 1 409 ? 6.704 15.667 -16.306 1.00 97.94 409 VAL A CA 1
ATOM 3156 C C . VAL A 1 409 ? 5.983 14.596 -17.125 1.00 97.94 409 VAL A C 1
ATOM 3158 O O . VAL A 1 409 ? 4.760 14.487 -17.062 1.00 97.94 409 VAL A O 1
ATOM 3161 N N . GLY A 1 410 ? 6.728 13.818 -17.916 1.00 97.31 410 GLY A N 1
ATOM 3162 C CA . GLY A 1 410 ? 6.214 12.701 -18.710 1.00 97.31 410 GLY A CA 1
ATOM 3163 C C . GLY A 1 410 ? 6.205 11.365 -17.962 1.00 97.31 410 GLY A C 1
ATOM 3164 O O . GLY A 1 410 ? 6.118 11.305 -16.743 1.00 97.31 410 GLY A O 1
ATOM 3165 N N . HIS A 1 411 ? 6.319 10.269 -18.708 1.00 97.44 411 HIS A N 1
ATOM 3166 C CA . HIS A 1 411 ? 6.247 8.899 -18.190 1.00 97.44 411 HIS A CA 1
ATOM 3167 C C . HIS A 1 411 ? 7.459 8.494 -17.337 1.00 97.44 411 HIS A C 1
ATOM 3169 O O . HIS A 1 411 ? 7.358 7.693 -16.412 1.00 97.44 411 HIS A O 1
ATOM 3175 N N . VAL A 1 412 ? 8.633 9.045 -17.642 1.00 95.81 412 VAL A N 1
ATOM 3176 C CA . VAL A 1 412 ? 9.919 8.674 -17.026 1.00 95.81 412 VAL A CA 1
ATOM 3177 C C . VAL A 1 412 ? 10.312 9.641 -15.909 1.00 95.81 412 VAL A C 1
ATOM 3179 O O . VAL A 1 412 ? 11.376 10.266 -15.927 1.00 95.81 412 VAL A O 1
ATOM 3182 N N . CYS A 1 413 ? 9.427 9.759 -14.915 1.00 95.19 413 CYS A N 1
ATOM 3183 C CA . CYS A 1 413 ? 9.537 10.698 -13.794 1.00 95.19 413 CYS A CA 1
ATOM 3184 C C . CYS A 1 413 ? 10.871 10.624 -13.042 1.00 95.19 413 CYS A C 1
ATOM 3186 O O . CYS A 1 413 ? 11.434 11.646 -12.654 1.00 95.19 413 CYS A O 1
ATOM 3188 N N . ASN A 1 414 ? 11.385 9.406 -12.862 1.00 95.31 414 ASN A N 1
ATOM 3189 C CA . ASN A 1 414 ? 12.633 9.114 -12.160 1.00 95.31 414 ASN A CA 1
ATOM 3190 C C . ASN A 1 414 ? 13.860 9.768 -12.811 1.00 95.31 414 ASN A C 1
ATOM 3192 O O . ASN A 1 414 ? 14.797 10.139 -12.100 1.00 95.31 414 ASN A O 1
ATOM 3196 N N . LEU A 1 415 ? 13.846 9.934 -14.137 1.00 95.19 415 LEU A N 1
ATOM 3197 C CA . LEU A 1 415 ? 14.904 10.621 -14.872 1.00 95.19 415 LEU A CA 1
ATOM 3198 C C . LEU A 1 415 ? 14.593 12.103 -15.034 1.00 95.19 415 LEU A C 1
ATOM 3200 O O . LEU A 1 415 ? 15.435 12.929 -14.697 1.00 95.19 415 LEU A O 1
ATOM 3204 N N . GLU A 1 416 ? 13.398 12.437 -15.524 1.00 95.75 416 GLU A N 1
ATOM 3205 C CA . GLU A 1 416 ? 13.007 13.803 -15.889 1.00 95.75 416 GLU A CA 1
ATOM 3206 C C . GLU A 1 416 ? 12.931 14.751 -14.681 1.00 95.75 416 GLU A C 1
ATOM 3208 O O . GLU A 1 416 ? 13.383 15.893 -14.766 1.00 95.75 416 GLU A O 1
ATOM 3213 N N . ALA A 1 417 ? 12.435 14.260 -13.542 1.00 96.69 417 ALA A N 1
ATOM 3214 C CA . ALA A 1 417 ? 12.302 15.001 -12.291 1.00 96.69 417 ALA A CA 1
ATOM 3215 C C . ALA A 1 417 ? 12.870 14.193 -11.116 1.00 96.69 417 ALA A C 1
ATOM 3217 O O . ALA A 1 417 ? 12.171 13.835 -10.161 1.00 96.69 417 ALA A O 1
ATOM 3218 N N . ALA A 1 418 ? 14.168 13.893 -11.204 1.00 95.94 418 ALA A N 1
ATOM 3219 C CA . ALA A 1 418 ? 14.869 13.051 -10.243 1.00 95.94 418 ALA A CA 1
ATOM 3220 C C . ALA A 1 418 ? 14.740 13.550 -8.795 1.00 95.94 418 ALA A C 1
ATOM 3222 O O . ALA A 1 418 ? 14.394 12.761 -7.923 1.00 95.94 418 ALA A O 1
ATOM 3223 N N . ASP A 1 419 ? 14.949 14.842 -8.530 1.00 95.00 419 ASP A N 1
ATOM 3224 C CA . ASP A 1 419 ? 14.920 15.386 -7.163 1.00 95.00 419 ASP A CA 1
ATOM 3225 C C . ASP A 1 419 ? 13.529 15.313 -6.519 1.00 95.00 419 ASP A C 1
ATOM 3227 O O . ASP A 1 419 ? 13.395 14.931 -5.354 1.00 95.00 419 ASP A O 1
ATOM 3231 N N . GLU A 1 420 ? 12.481 15.625 -7.284 1.00 95.50 420 GLU A N 1
ATOM 3232 C CA . GLU A 1 420 ? 11.085 15.523 -6.839 1.00 95.50 420 GLU A CA 1
ATOM 3233 C C . GLU A 1 420 ? 10.705 14.063 -6.579 1.00 95.50 420 GLU A C 1
ATOM 3235 O O . GLU A 1 420 ? 10.128 13.743 -5.535 1.00 95.50 420 GLU A O 1
ATOM 3240 N N . THR A 1 421 ? 11.114 13.162 -7.476 1.00 96.88 421 THR A N 1
ATOM 3241 C CA . THR A 1 421 ? 10.930 11.715 -7.318 1.00 96.88 421 THR A CA 1
ATOM 3242 C C . THR A 1 421 ? 11.665 11.193 -6.078 1.00 96.88 421 THR A C 1
ATOM 3244 O O . THR A 1 421 ? 11.087 10.454 -5.281 1.00 96.88 421 THR A O 1
ATOM 3247 N N . ASN A 1 422 ? 12.911 11.618 -5.855 1.00 96.75 422 ASN A N 1
ATOM 3248 C CA . ASN A 1 422 ? 13.718 11.239 -4.694 1.00 96.75 422 ASN A CA 1
ATOM 3249 C C . ASN A 1 422 ? 13.065 11.707 -3.390 1.00 96.75 422 ASN A C 1
ATOM 3251 O O . ASN A 1 422 ? 12.931 10.926 -2.448 1.00 96.75 422 ASN A O 1
ATOM 3255 N N . ALA A 1 423 ? 12.608 12.961 -3.344 1.00 95.00 423 ALA A N 1
ATOM 3256 C CA . ALA A 1 423 ? 11.931 13.519 -2.180 1.00 95.00 423 ALA A CA 1
ATOM 3257 C C . ALA A 1 423 ? 10.624 12.775 -1.860 1.00 95.00 423 ALA A C 1
ATOM 3259 O O . ALA A 1 423 ? 10.337 12.509 -0.688 1.00 95.00 423 ALA A O 1
ATOM 3260 N N . LEU A 1 424 ? 9.852 12.411 -2.889 1.00 95.94 424 LEU A N 1
ATOM 3261 C CA . LEU A 1 424 ? 8.612 11.653 -2.741 1.00 95.94 424 LEU A CA 1
ATOM 3262 C C . LEU A 1 424 ? 8.876 10.235 -2.214 1.00 95.94 424 LEU A C 1
ATOM 3264 O O . LEU A 1 424 ? 8.286 9.831 -1.207 1.00 95.94 424 LEU A O 1
ATOM 3268 N N . ILE A 1 425 ? 9.817 9.515 -2.832 1.00 97.56 425 ILE A N 1
ATOM 3269 C CA . ILE A 1 425 ? 10.229 8.173 -2.407 1.00 97.56 425 ILE A CA 1
ATOM 3270 C C . ILE A 1 425 ? 10.762 8.211 -0.972 1.00 97.56 425 ILE A C 1
ATOM 3272 O O . ILE A 1 425 ? 10.310 7.439 -0.132 1.00 97.56 425 ILE A O 1
ATOM 3276 N N . HIS A 1 426 ? 11.652 9.145 -0.633 1.00 95.62 426 HIS A N 1
ATOM 3277 C CA . HIS A 1 426 ? 12.187 9.264 0.726 1.00 95.62 426 HIS A CA 1
ATOM 3278 C C . HIS A 1 426 ? 11.111 9.568 1.766 1.00 95.62 426 HIS A C 1
ATOM 3280 O O . HIS A 1 426 ? 11.118 8.999 2.861 1.00 95.62 426 HIS A O 1
ATOM 3286 N N . ARG A 1 427 ? 10.152 10.447 1.452 1.00 92.00 427 ARG A N 1
ATOM 3287 C CA . ARG A 1 427 ? 9.029 10.732 2.357 1.00 92.00 427 ARG A CA 1
ATOM 3288 C C . ARG A 1 427 ? 8.216 9.473 2.643 1.00 92.00 427 ARG A C 1
ATOM 3290 O O . ARG A 1 427 ? 7.764 9.288 3.773 1.00 92.00 427 ARG A O 1
ATOM 3297 N N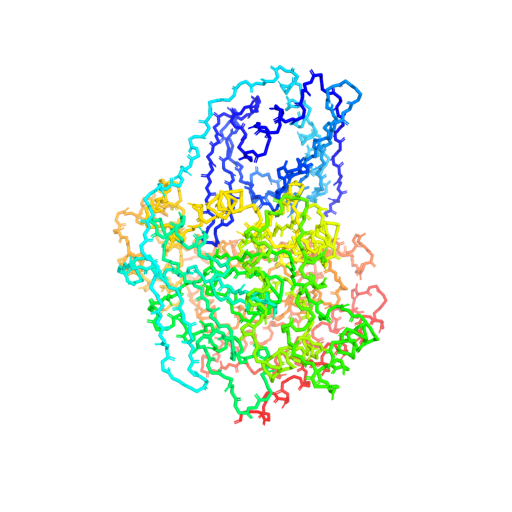 . PHE A 1 428 ? 8.053 8.611 1.646 1.00 95.19 428 PHE A N 1
ATOM 3298 C CA . PHE A 1 428 ? 7.393 7.328 1.814 1.00 95.19 428 PHE A CA 1
ATOM 3299 C C . PHE A 1 428 ? 8.253 6.324 2.597 1.00 95.19 428 PHE A C 1
ATOM 3301 O O . PHE A 1 428 ? 7.762 5.768 3.574 1.00 95.19 428 PHE A O 1
ATOM 3308 N N . LEU A 1 429 ? 9.529 6.141 2.246 1.00 94.94 429 LEU A N 1
ATOM 3309 C CA . LEU A 1 429 ? 10.428 5.168 2.881 1.00 94.94 429 LEU A CA 1
ATOM 3310 C C . LEU A 1 429 ? 10.752 5.507 4.342 1.00 94.94 429 LEU A C 1
ATOM 3312 O O . LEU A 1 429 ? 10.762 4.626 5.198 1.00 94.94 429 LEU A O 1
ATOM 3316 N N . SER A 1 430 ? 10.994 6.782 4.653 1.00 91.31 430 SER A N 1
ATOM 3317 C CA . SER A 1 430 ? 11.504 7.221 5.963 1.00 91.31 430 SER A CA 1
ATOM 3318 C C . SER A 1 430 ? 10.560 6.945 7.135 1.00 91.31 430 SER A C 1
ATOM 3320 O O . SER A 1 430 ? 11.005 6.925 8.288 1.00 91.31 430 SER A O 1
ATOM 3322 N N . ARG A 1 431 ? 9.269 6.739 6.851 1.00 88.75 431 ARG A N 1
ATOM 3323 C CA . ARG A 1 431 ? 8.246 6.365 7.835 1.00 88.75 431 ARG A CA 1
ATOM 3324 C C . ARG A 1 431 ? 8.028 4.856 7.947 1.00 88.75 431 ARG A C 1
ATOM 3326 O O . ARG A 1 431 ? 7.346 4.444 8.880 1.00 88.75 431 ARG A O 1
ATOM 3333 N N . LEU A 1 432 ? 8.537 4.048 7.016 1.00 91.75 432 LEU A N 1
ATOM 3334 C CA . LEU A 1 432 ? 8.307 2.607 7.034 1.00 91.75 432 LEU A CA 1
ATOM 3335 C C . LEU A 1 432 ? 9.148 1.946 8.139 1.00 91.75 432 LEU A C 1
ATOM 3337 O O . LEU A 1 432 ? 10.342 2.248 8.261 1.00 91.75 432 LEU A O 1
ATOM 3341 N N . PRO A 1 433 ? 8.560 1.030 8.932 1.00 87.56 433 PRO A N 1
ATOM 3342 C CA . PRO A 1 433 ? 9.260 0.387 10.034 1.00 87.56 433 PRO A CA 1
ATOM 3343 C C . PRO A 1 433 ? 10.528 -0.331 9.575 1.00 87.56 433 PRO A C 1
ATOM 3345 O O . PRO A 1 433 ? 10.471 -1.186 8.691 1.00 87.56 433 PRO A O 1
ATOM 3348 N N . SER A 1 434 ? 11.662 -0.030 10.209 1.00 86.50 434 SER A N 1
ATOM 3349 C CA . SER A 1 434 ? 12.966 -0.672 9.959 1.00 86.50 434 SER A CA 1
ATOM 3350 C C . SER A 1 434 ? 13.420 -0.668 8.490 1.00 86.50 434 SER A C 1
ATOM 3352 O O . SER A 1 434 ? 14.091 -1.597 8.064 1.00 86.50 434 SER A O 1
ATOM 3354 N N . VAL A 1 435 ? 13.039 0.342 7.700 1.00 92.31 435 VAL A N 1
ATOM 3355 C CA . VAL A 1 435 ? 13.533 0.503 6.317 1.00 92.31 435 VAL A CA 1
ATOM 3356 C C . VAL A 1 435 ? 14.726 1.458 6.272 1.00 92.31 435 VAL A C 1
ATOM 3358 O O . VAL A 1 435 ? 15.774 1.112 5.735 1.00 92.31 435 VAL A O 1
ATOM 3361 N N . ALA A 1 436 ? 14.600 2.640 6.881 1.00 90.94 436 ALA A N 1
ATOM 3362 C CA . ALA A 1 436 ? 15.725 3.563 7.044 1.00 90.94 436 ALA A CA 1
ATOM 3363 C C . ALA A 1 436 ? 16.713 3.041 8.102 1.00 90.94 436 ALA A C 1
ATOM 3365 O O . ALA A 1 436 ? 16.281 2.641 9.186 1.00 90.94 436 ALA A O 1
ATOM 3366 N N . ARG A 1 437 ? 18.027 3.143 7.856 1.00 88.69 437 ARG A N 1
ATOM 3367 C CA . ARG A 1 437 ? 19.094 2.731 8.803 1.00 88.69 437 ARG A CA 1
ATOM 3368 C C . ARG A 1 437 ? 18.947 3.341 10.190 1.00 88.69 437 ARG A C 1
ATOM 3370 O O . ARG A 1 437 ? 19.177 2.727 11.221 1.00 88.69 437 ARG A O 1
ATOM 3377 N N . ASN A 1 438 ? 18.508 4.587 10.213 1.00 84.62 438 ASN A N 1
ATOM 3378 C CA . ASN A 1 438 ? 18.322 5.404 11.400 1.00 84.62 438 ASN A CA 1
ATOM 3379 C C . ASN A 1 438 ? 16.844 5.466 11.839 1.00 84.62 438 ASN A C 1
ATOM 3381 O O . ASN A 1 438 ? 16.450 6.416 12.527 1.00 84.62 438 ASN A O 1
ATOM 3385 N N . TYR A 1 439 ? 15.990 4.528 11.412 1.00 85.19 439 TYR A N 1
ATOM 3386 C CA . TYR A 1 439 ? 14.608 4.428 11.884 1.00 85.19 439 TYR A CA 1
ATOM 3387 C C . TYR A 1 439 ? 14.568 4.265 13.411 1.00 85.19 439 TYR A C 1
ATOM 3389 O O . TYR A 1 439 ? 15.273 3.441 13.988 1.00 85.19 439 TYR A O 1
ATOM 3397 N N . LYS A 1 440 ? 13.732 5.067 14.076 1.00 82.56 440 LYS A N 1
ATOM 3398 C CA . LYS A 1 440 ? 13.494 4.980 15.520 1.00 82.56 440 LYS A CA 1
ATOM 3399 C C . LYS A 1 440 ? 11.998 5.017 15.759 1.00 82.56 440 LYS A C 1
ATOM 3401 O O . LYS A 1 440 ? 11.363 6.022 15.444 1.00 82.56 440 LYS A O 1
ATOM 3406 N N . SER A 1 441 ? 11.464 3.949 16.341 1.00 82.62 441 SER A N 1
ATOM 3407 C CA . SER A 1 441 ? 10.080 3.944 16.800 1.00 82.62 441 SER A CA 1
ATOM 3408 C C . SER A 1 441 ? 9.871 4.981 17.911 1.00 82.62 441 SER A C 1
ATOM 3410 O O . SER A 1 441 ? 10.805 5.351 18.634 1.00 82.62 441 SER A O 1
ATOM 3412 N N . SER A 1 442 ? 8.654 5.487 18.062 1.00 83.75 442 SER A N 1
ATOM 3413 C CA . SER A 1 442 ? 8.264 6.329 19.190 1.00 83.75 442 SER A CA 1
ATOM 3414 C C . SER A 1 442 ? 8.151 5.495 20.476 1.00 83.75 442 SER A C 1
ATOM 3416 O O . SER A 1 442 ? 8.158 4.261 20.455 1.00 83.75 442 SER A O 1
ATOM 3418 N N . VAL A 1 443 ? 8.086 6.158 21.636 1.00 85.06 443 VAL A N 1
ATOM 3419 C CA . VAL A 1 443 ? 7.846 5.461 22.914 1.00 85.06 443 VAL A CA 1
ATOM 3420 C C . VAL A 1 443 ? 6.504 4.729 22.873 1.00 85.06 443 VAL A C 1
ATOM 3422 O O . VAL A 1 443 ? 6.449 3.563 23.255 1.00 85.06 443 VAL A O 1
ATOM 3425 N N . LEU A 1 444 ? 5.465 5.387 22.354 1.00 81.38 444 LEU A N 1
ATOM 3426 C CA . LEU A 1 444 ? 4.122 4.826 22.213 1.00 81.38 444 LEU A CA 1
ATOM 3427 C C . LEU A 1 444 ? 4.104 3.624 21.261 1.00 81.38 444 LEU A C 1
ATOM 3429 O O . LEU A 1 444 ? 3.542 2.589 21.607 1.00 81.38 444 LEU A O 1
ATOM 3433 N N . GLU A 1 445 ? 4.787 3.703 20.115 1.00 85.12 445 GLU A N 1
ATOM 3434 C CA . GLU A 1 445 ? 4.928 2.570 19.184 1.00 85.12 445 GLU A CA 1
ATOM 3435 C C . GLU A 1 445 ? 5.571 1.363 19.878 1.00 85.12 445 GLU A C 1
ATOM 3437 O O . GLU A 1 445 ? 5.006 0.271 19.865 1.00 85.12 445 GLU A O 1
ATOM 3442 N N . ARG A 1 446 ? 6.687 1.567 20.595 1.00 85.88 446 ARG A N 1
ATOM 3443 C CA . ARG A 1 446 ? 7.338 0.485 21.357 1.00 85.88 446 ARG A CA 1
ATOM 3444 C C . ARG A 1 446 ? 6.441 -0.104 22.439 1.00 85.88 446 ARG A C 1
ATOM 3446 O O . ARG A 1 446 ? 6.514 -1.302 22.702 1.00 85.88 446 ARG A O 1
ATOM 3453 N N . GLN A 1 447 ? 5.640 0.719 23.114 1.00 85.94 447 GLN A N 1
ATOM 3454 C CA . GLN A 1 447 ? 4.700 0.244 24.132 1.00 85.94 447 GLN A CA 1
ATOM 3455 C C . GLN A 1 447 ? 3.584 -0.601 23.504 1.00 85.94 447 GLN A C 1
ATOM 3457 O O . GLN A 1 447 ? 3.265 -1.664 24.038 1.00 85.94 447 GLN A O 1
ATOM 3462 N N . ARG A 1 448 ? 3.042 -0.188 22.350 1.00 82.62 448 ARG A N 1
ATOM 3463 C CA . ARG A 1 448 ? 2.022 -0.947 21.605 1.00 82.62 448 ARG A CA 1
ATOM 3464 C C . ARG A 1 448 ? 2.564 -2.274 21.089 1.00 82.62 448 ARG A C 1
ATOM 3466 O O . ARG A 1 448 ? 1.957 -3.312 21.348 1.00 82.62 448 ARG A O 1
ATOM 3473 N N . GLU A 1 449 ? 3.726 -2.259 20.438 1.00 83.38 449 GLU A N 1
ATOM 3474 C CA . GLU A 1 449 ? 4.413 -3.472 19.977 1.00 83.38 449 GLU A CA 1
ATOM 3475 C C . GLU A 1 449 ? 4.667 -4.430 21.143 1.00 83.38 449 GLU A C 1
ATOM 3477 O O . GLU A 1 449 ? 4.345 -5.614 21.067 1.00 83.38 449 GLU A O 1
ATOM 3482 N N . LYS A 1 450 ? 5.169 -3.912 22.270 1.00 88.69 450 LYS A N 1
ATOM 3483 C CA . LYS A 1 450 ? 5.404 -4.708 23.476 1.00 88.69 450 LYS A CA 1
ATOM 3484 C C . LYS A 1 450 ? 4.113 -5.312 24.029 1.00 88.69 450 LYS A C 1
ATOM 3486 O O . LYS A 1 450 ? 4.095 -6.503 24.327 1.00 88.69 450 LYS A O 1
ATOM 3491 N N . ARG A 1 451 ? 3.033 -4.529 24.130 1.00 87.81 451 ARG A N 1
ATOM 3492 C CA . ARG A 1 451 ? 1.714 -5.012 24.575 1.00 87.81 451 ARG A CA 1
ATOM 3493 C C . ARG A 1 451 ? 1.209 -6.139 23.667 1.00 87.81 451 ARG A C 1
ATOM 3495 O O . ARG A 1 451 ? 0.733 -7.151 24.173 1.00 87.81 451 ARG A O 1
ATOM 3502 N N . ALA A 1 452 ? 1.363 -5.996 22.349 1.00 82.50 452 ALA A N 1
ATOM 3503 C CA . ALA A 1 452 ? 0.981 -7.017 21.377 1.00 82.50 452 ALA A CA 1
ATOM 3504 C C . ALA A 1 452 ? 1.823 -8.300 21.503 1.00 82.50 452 ALA A C 1
ATOM 3506 O O . ALA A 1 452 ? 1.249 -9.387 21.538 1.00 82.50 452 ALA A O 1
ATOM 3507 N N . ARG A 1 453 ? 3.155 -8.192 21.646 1.00 88.88 453 ARG A N 1
ATOM 3508 C CA . ARG A 1 453 ? 4.042 -9.355 21.855 1.00 88.88 453 ARG A CA 1
ATOM 3509 C C . ARG A 1 453 ? 3.721 -10.109 23.140 1.00 88.88 453 ARG A C 1
ATOM 3511 O O . ARG A 1 453 ? 3.668 -11.332 23.122 1.00 88.88 453 ARG A O 1
ATOM 3518 N N . ILE A 1 454 ? 3.476 -9.388 24.236 1.00 91.94 454 ILE A N 1
ATOM 3519 C CA . ILE A 1 454 ? 3.077 -9.995 25.511 1.00 91.94 454 ILE A CA 1
ATOM 3520 C C . ILE A 1 454 ? 1.777 -10.782 25.350 1.00 91.94 454 ILE A C 1
ATOM 3522 O O . ILE A 1 454 ? 1.695 -11.926 25.789 1.00 91.94 454 ILE A O 1
ATOM 3526 N N . ARG A 1 455 ? 0.772 -10.185 24.703 1.00 86.25 455 ARG A N 1
ATOM 3527 C CA . ARG A 1 455 ? -0.513 -10.845 24.468 1.00 86.25 455 ARG A CA 1
ATOM 3528 C C . ARG A 1 455 ? -0.355 -12.102 23.612 1.00 86.25 455 ARG A C 1
ATOM 3530 O O . ARG A 1 455 ? -0.935 -13.123 23.957 1.00 86.25 455 ARG A O 1
ATOM 3537 N N . GLN A 1 456 ? 0.447 -12.051 22.546 1.00 81.25 456 GLN A N 1
ATOM 3538 C CA . GLN A 1 456 ? 0.715 -13.228 21.713 1.00 81.25 456 GLN A CA 1
ATOM 3539 C C . GLN A 1 456 ? 1.426 -14.333 22.507 1.00 81.25 456 GLN A C 1
ATOM 3541 O O . GLN A 1 456 ? 0.990 -15.476 22.498 1.00 81.25 456 GLN A O 1
ATOM 3546 N N . ALA A 1 457 ? 2.465 -13.985 23.267 1.00 89.50 457 ALA A N 1
ATOM 3547 C CA . ALA A 1 457 ? 3.174 -14.942 24.109 1.00 89.50 457 ALA A CA 1
ATOM 3548 C C . ALA A 1 457 ? 2.260 -15.587 25.162 1.00 89.50 457 ALA A C 1
ATOM 3550 O O . ALA A 1 457 ? 2.382 -16.781 25.431 1.00 89.50 457 ALA A O 1
ATOM 3551 N N . ALA A 1 458 ? 1.349 -14.803 25.748 1.00 86.88 458 ALA A N 1
ATOM 3552 C CA . ALA A 1 458 ? 0.356 -15.296 26.692 1.00 86.88 458 ALA A CA 1
ATOM 3553 C C . ALA A 1 458 ? -0.644 -16.238 26.018 1.00 86.88 458 ALA A C 1
ATOM 3555 O O . ALA A 1 458 ? -0.893 -17.310 26.559 1.00 86.88 458 ALA A O 1
ATOM 3556 N N . HIS A 1 459 ? -1.157 -15.882 24.833 1.00 78.56 459 HIS A N 1
ATOM 3557 C CA . HIS A 1 459 ? -1.999 -16.767 24.025 1.00 78.56 459 HIS A CA 1
ATOM 3558 C C . HIS A 1 459 ? -1.310 -18.119 23.824 1.00 78.56 459 HIS A C 1
ATOM 3560 O O . HIS A 1 459 ? -1.845 -19.143 24.236 1.00 78.56 459 HIS A O 1
ATOM 3566 N N . ASP A 1 460 ? -0.086 -18.114 23.298 1.00 77.25 460 ASP A N 1
ATOM 3567 C CA . ASP A 1 460 ? 0.643 -19.346 22.994 1.00 77.25 460 ASP A CA 1
ATOM 3568 C C . ASP A 1 460 ? 0.926 -20.165 24.266 1.00 77.25 460 ASP A C 1
ATOM 3570 O O . ASP A 1 460 ? 0.845 -21.390 24.262 1.00 77.25 460 ASP A O 1
ATOM 3574 N N . GLU A 1 461 ? 1.246 -19.505 25.384 1.00 84.81 461 GLU A N 1
ATOM 3575 C CA . GLU A 1 461 ? 1.514 -20.182 26.658 1.00 84.81 461 GLU A CA 1
ATOM 3576 C C . GLU A 1 461 ? 0.251 -20.847 27.214 1.00 84.81 461 GLU A C 1
ATOM 3578 O O . GLU A 1 461 ? 0.314 -21.988 27.680 1.00 84.81 461 GLU A O 1
ATOM 3583 N N . PHE A 1 462 ? -0.881 -20.138 27.188 1.00 77.00 462 PHE A N 1
ATOM 3584 C CA . PHE A 1 462 ? -2.162 -20.675 27.635 1.00 77.00 462 PHE A CA 1
ATOM 3585 C C . PHE A 1 462 ? -2.620 -21.832 26.749 1.00 77.00 462 PHE A C 1
ATOM 3587 O O . PHE A 1 462 ? -3.163 -22.806 27.270 1.00 77.00 462 PHE A O 1
ATOM 3594 N N . CYS A 1 463 ? -2.361 -21.755 25.444 1.00 61.88 463 CYS A N 1
ATOM 3595 C CA . CYS A 1 463 ? -2.648 -22.824 24.495 1.00 61.88 463 CYS A CA 1
ATOM 3596 C C . CYS A 1 463 ? -1.814 -24.085 24.762 1.00 61.88 463 CYS A C 1
ATOM 3598 O O . CYS A 1 463 ? -2.348 -25.191 24.714 1.00 61.88 463 CYS A O 1
ATOM 3600 N N . GLU A 1 464 ? -0.525 -23.935 25.071 1.00 75.56 464 GLU A N 1
ATOM 3601 C CA . GLU A 1 464 ? 0.386 -25.067 25.285 1.00 75.56 464 GLU A CA 1
ATOM 3602 C C . GLU A 1 464 ? 0.276 -25.692 26.682 1.00 75.56 464 GLU A C 1
ATOM 3604 O O . GLU A 1 464 ? 0.375 -26.908 26.826 1.00 75.56 464 GLU A O 1
ATOM 3609 N N . ASN A 1 465 ? 0.095 -24.873 27.722 1.00 70.31 465 ASN A N 1
ATOM 3610 C CA . ASN A 1 465 ? 0.231 -25.306 29.118 1.00 70.31 465 ASN A CA 1
ATOM 3611 C C . ASN A 1 465 ? -1.073 -25.196 29.923 1.00 70.31 465 ASN A C 1
ATOM 3613 O O . ASN A 1 465 ? -1.096 -25.531 31.110 1.00 70.31 465 ASN A O 1
ATOM 3617 N N . GLY A 1 466 ? -2.156 -24.715 29.307 1.00 54.75 466 GLY A N 1
ATOM 3618 C CA . GLY A 1 466 ? -3.414 -24.426 29.988 1.00 54.75 466 GLY A CA 1
ATOM 3619 C C . GLY A 1 466 ? -3.318 -23.238 30.952 1.00 54.75 466 GLY A C 1
ATOM 3620 O O . GLY A 1 466 ? -2.242 -22.712 31.235 1.00 54.75 466 GLY A O 1
ATOM 3621 N N . TYR A 1 467 ? -4.459 -22.811 31.496 1.00 62.16 467 TYR A N 1
ATOM 3622 C CA . TYR A 1 467 ? -4.515 -21.685 32.426 1.00 62.16 467 TYR A CA 1
ATOM 3623 C C . TYR A 1 467 ? -3.709 -21.927 33.695 1.00 62.16 467 TYR A C 1
ATOM 3625 O O . TYR A 1 467 ? -2.900 -21.077 34.010 1.00 62.16 467 TYR A O 1
ATOM 3633 N N . ASP A 1 468 ? -3.851 -23.039 34.420 1.00 56.88 468 ASP A N 1
ATOM 3634 C CA . ASP A 1 468 ? -3.091 -23.249 35.666 1.00 56.88 468 ASP A CA 1
ATOM 3635 C C . ASP A 1 468 ? -1.615 -23.559 35.414 1.00 56.88 468 ASP A C 1
ATOM 3637 O O . ASP A 1 468 ? -0.745 -23.004 36.088 1.00 56.88 468 ASP A O 1
ATOM 3641 N N . GLY A 1 469 ? -1.335 -24.379 34.398 1.00 67.31 469 GLY A N 1
ATOM 3642 C CA . GLY A 1 469 ? 0.021 -24.770 34.037 1.00 67.31 469 GLY A CA 1
ATOM 3643 C C . GLY A 1 469 ? 0.840 -23.624 33.457 1.00 67.31 469 GLY A C 1
ATOM 3644 O O . GLY A 1 469 ? 2.056 -23.634 33.641 1.00 67.31 469 GLY A O 1
ATOM 3645 N N . ALA A 1 470 ? 0.210 -22.621 32.831 1.00 77.50 470 ALA A N 1
ATOM 3646 C CA . ALA A 1 470 ? 0.886 -21.451 32.278 1.00 77.50 470 ALA A CA 1
ATOM 3647 C C . ALA A 1 470 ? 1.732 -20.710 33.324 1.00 77.50 470 ALA A C 1
ATOM 3649 O O . ALA A 1 470 ? 1.359 -20.585 34.489 1.00 77.50 470 ALA A O 1
ATOM 3650 N N . SER A 1 471 ? 2.881 -20.178 32.929 1.00 88.56 471 SER A N 1
ATOM 3651 C CA . SER A 1 471 ? 3.775 -19.474 33.850 1.00 88.56 471 SER A CA 1
ATOM 3652 C C . SER A 1 471 ? 3.979 -18.032 33.421 1.00 88.56 471 SER A C 1
ATOM 3654 O O . SER A 1 471 ? 4.386 -17.774 32.293 1.00 88.56 471 SER A O 1
ATOM 3656 N N . MET A 1 472 ? 3.802 -17.093 34.357 1.00 90.31 472 MET A N 1
ATOM 3657 C CA . MET A 1 472 ? 4.175 -15.689 34.139 1.00 90.31 472 MET A CA 1
ATOM 3658 C C . MET A 1 472 ? 5.649 -15.556 33.725 1.00 90.31 472 MET A C 1
ATOM 3660 O O . MET A 1 472 ? 5.981 -14.674 32.943 1.00 90.31 472 MET A O 1
ATOM 3664 N N . ASP A 1 473 ? 6.533 -16.439 34.206 1.00 92.12 473 ASP A N 1
ATOM 3665 C CA . ASP A 1 473 ? 7.948 -16.420 33.819 1.00 92.12 473 ASP A CA 1
ATOM 3666 C C . ASP A 1 473 ? 8.146 -16.866 32.369 1.00 92.12 473 ASP A C 1
ATOM 3668 O O . ASP A 1 473 ? 8.870 -16.210 31.627 1.00 92.12 473 ASP A O 1
ATOM 3672 N N . ARG A 1 474 ? 7.450 -17.921 31.925 1.00 94.62 474 ARG A N 1
ATOM 3673 C CA . ARG A 1 474 ? 7.545 -18.385 30.532 1.00 94.62 474 ARG A CA 1
ATOM 3674 C C . ARG A 1 474 ? 6.942 -17.386 29.553 1.00 94.62 474 ARG A C 1
ATOM 3676 O O . ARG A 1 474 ? 7.550 -17.127 28.518 1.00 94.62 474 ARG A O 1
ATOM 3683 N N . ILE A 1 475 ? 5.824 -16.752 29.916 1.00 93.00 475 ILE A N 1
ATOM 3684 C CA . ILE A 1 475 ? 5.235 -15.658 29.128 1.00 93.00 475 ILE A CA 1
ATOM 3685 C C . ILE A 1 475 ? 6.234 -14.506 29.006 1.00 93.00 475 ILE A C 1
ATOM 3687 O O . ILE A 1 475 ? 6.426 -13.979 27.913 1.00 93.00 475 ILE A O 1
ATOM 3691 N N . ALA A 1 476 ? 6.902 -14.133 30.103 1.00 92.88 476 ALA A N 1
ATOM 3692 C CA . ALA A 1 476 ? 7.868 -13.037 30.109 1.00 92.88 476 ALA A CA 1
ATOM 3693 C C . ALA A 1 476 ? 9.058 -13.350 29.194 1.00 92.88 476 ALA A C 1
ATOM 3695 O O . ALA A 1 476 ? 9.410 -12.537 28.340 1.00 92.88 476 ALA A O 1
ATOM 3696 N N . THR A 1 477 ? 9.615 -14.559 29.313 1.00 94.69 477 THR A N 1
ATOM 3697 C CA . THR A 1 477 ? 10.699 -15.044 28.452 1.00 94.69 477 THR A CA 1
ATOM 3698 C C . THR A 1 477 ? 10.288 -15.068 26.981 1.00 94.69 477 THR A C 1
ATOM 3700 O O . THR A 1 477 ? 11.019 -14.554 26.142 1.00 94.69 477 THR A O 1
ATOM 3703 N N . ARG A 1 478 ? 9.107 -15.606 26.656 1.00 94.62 478 ARG A N 1
ATOM 3704 C CA . ARG A 1 478 ? 8.607 -15.702 25.275 1.00 94.62 478 ARG A CA 1
ATOM 3705 C C . ARG A 1 478 ? 8.319 -14.335 24.651 1.00 94.62 478 ARG A C 1
ATOM 3707 O O . ARG A 1 478 ? 8.555 -14.143 23.465 1.00 94.62 478 ARG A O 1
ATOM 3714 N N . ALA A 1 479 ? 7.831 -13.382 25.441 1.00 92.44 479 ALA A N 1
ATOM 3715 C CA . ALA A 1 479 ? 7.553 -12.019 24.991 1.00 92.44 479 ALA A CA 1
ATOM 3716 C C . ALA A 1 479 ? 8.798 -11.113 24.922 1.00 92.44 479 ALA A C 1
ATOM 3718 O O . ALA A 1 479 ? 8.676 -9.956 24.494 1.00 92.44 479 ALA A O 1
ATOM 3719 N N . ASP A 1 480 ? 9.959 -11.615 25.360 1.00 92.94 480 ASP A N 1
ATOM 3720 C CA . ASP A 1 480 ? 11.190 -10.845 25.547 1.00 92.94 480 ASP A CA 1
ATOM 3721 C C . ASP A 1 480 ? 10.956 -9.603 26.434 1.00 92.94 480 ASP A C 1
ATOM 3723 O O . ASP A 1 480 ? 11.190 -8.450 26.056 1.00 92.94 480 ASP A O 1
ATOM 3727 N N . VAL A 1 481 ? 10.380 -9.829 27.621 1.00 93.06 481 VAL A N 1
ATOM 3728 C CA . VAL A 1 481 ? 10.148 -8.799 28.646 1.00 93.06 481 VAL A CA 1
ATOM 3729 C C . VAL A 1 481 ? 10.475 -9.323 30.043 1.00 93.06 481 VAL A C 1
ATOM 3731 O O . VAL A 1 481 ? 10.547 -10.523 30.286 1.00 93.06 481 VAL A O 1
ATOM 3734 N N . SER A 1 482 ? 10.639 -8.416 31.007 1.00 92.62 482 SER A N 1
ATOM 3735 C CA . SER A 1 482 ? 10.790 -8.812 32.409 1.00 92.62 482 SER A CA 1
ATOM 3736 C C . SER A 1 482 ? 9.444 -9.208 33.030 1.00 92.62 482 SER A C 1
ATOM 3738 O O . SER A 1 482 ? 8.401 -8.649 32.678 1.00 92.62 482 SER A O 1
ATOM 3740 N N . LYS A 1 483 ? 9.458 -10.112 34.018 1.00 90.06 483 LYS A N 1
ATOM 3741 C CA . LYS A 1 483 ? 8.254 -10.478 34.783 1.00 90.06 483 LYS A CA 1
ATOM 3742 C C . LYS A 1 483 ? 7.555 -9.252 35.405 1.00 90.06 483 LYS A C 1
ATOM 3744 O O . LYS A 1 483 ? 6.347 -9.135 35.217 1.00 90.06 483 LYS A O 1
ATOM 3749 N N . PRO A 1 484 ? 8.253 -8.288 36.051 1.00 91.56 484 PRO A N 1
ATOM 3750 C CA . PRO A 1 484 ? 7.615 -7.052 36.519 1.00 91.56 484 PRO A CA 1
ATOM 3751 C C . PRO A 1 484 ? 6.903 -6.259 35.415 1.00 91.56 484 PRO A C 1
ATOM 3753 O O . PRO A 1 484 ? 5.860 -5.663 35.662 1.00 91.56 484 PRO A O 1
ATOM 3756 N N . THR A 1 485 ? 7.426 -6.275 34.184 1.00 87.88 485 THR A N 1
ATOM 3757 C CA . THR A 1 485 ? 6.784 -5.607 33.042 1.00 87.88 485 THR A CA 1
ATOM 3758 C C . THR A 1 485 ? 5.450 -6.254 32.671 1.00 87.88 485 THR A C 1
ATOM 3760 O O . THR A 1 485 ? 4.513 -5.526 32.357 1.00 87.88 485 THR A O 1
ATOM 3763 N N . LEU A 1 486 ? 5.316 -7.584 32.744 1.00 87.69 486 LEU A N 1
ATOM 3764 C CA . LEU A 1 486 ? 4.011 -8.234 32.553 1.00 87.69 486 LEU A CA 1
ATOM 3765 C C . LEU A 1 486 ? 2.989 -7.730 33.571 1.00 87.69 486 LEU A C 1
ATOM 3767 O O . LEU A 1 486 ? 1.892 -7.323 33.185 1.00 87.69 486 LEU A O 1
ATOM 3771 N N . TYR A 1 487 ? 3.391 -7.688 34.846 1.00 83.31 487 TYR A N 1
ATOM 3772 C CA . TYR A 1 487 ? 2.539 -7.190 35.922 1.00 83.31 487 TYR A CA 1
ATOM 3773 C C . TYR A 1 487 ? 2.144 -5.728 35.733 1.00 83.31 487 TYR A C 1
ATOM 3775 O O . TYR A 1 487 ? 1.004 -5.359 35.989 1.00 83.31 487 TYR A O 1
ATOM 3783 N N . GLN A 1 488 ? 3.044 -4.899 35.215 1.00 86.06 488 GLN A N 1
ATOM 3784 C CA . GLN A 1 488 ? 2.728 -3.508 34.909 1.00 86.06 488 GLN A CA 1
ATOM 3785 C C . GLN A 1 488 ? 1.692 -3.361 33.779 1.00 86.06 488 GLN A C 1
ATOM 3787 O O . GLN A 1 488 ? 0.854 -2.468 33.841 1.00 86.06 488 GLN A O 1
ATOM 3792 N N . TYR A 1 489 ? 1.759 -4.191 32.731 1.00 86.06 489 TYR A N 1
ATOM 3793 C CA . TYR A 1 489 ? 0.903 -4.040 31.544 1.00 86.06 489 TYR A CA 1
ATOM 3794 C C . TYR A 1 489 ? -0.474 -4.694 31.684 1.00 86.06 489 TYR A C 1
ATOM 3796 O O . TYR A 1 489 ? -1.442 -4.206 31.094 1.00 86.06 489 TYR A O 1
ATOM 3804 N N . PHE A 1 490 ? -0.533 -5.824 32.387 1.00 84.81 490 PHE A N 1
ATOM 3805 C CA . PHE A 1 490 ? -1.709 -6.695 32.431 1.00 84.81 490 PHE A CA 1
ATOM 3806 C C . PHE A 1 490 ? -2.048 -7.168 33.848 1.00 84.81 490 PHE A C 1
ATOM 3808 O O . PHE A 1 490 ? -3.003 -7.916 34.030 1.00 84.81 490 PHE A O 1
ATOM 3815 N N . GLY A 1 491 ? -1.284 -6.750 34.863 1.00 86.81 491 GLY A N 1
ATOM 3816 C CA . GLY A 1 491 ? -1.469 -7.230 36.226 1.00 86.81 491 GLY A CA 1
ATOM 3817 C C . GLY A 1 491 ? -1.159 -8.721 36.325 1.00 86.81 491 GLY A C 1
ATOM 3818 O O . GLY A 1 491 ? -0.016 -9.154 36.241 1.00 86.81 491 GLY A O 1
ATOM 3819 N N . GLY A 1 492 ? -2.183 -9.528 36.547 1.00 81.81 492 GLY A N 1
ATOM 3820 C CA . GLY A 1 492 ? -2.028 -10.961 36.747 1.00 81.81 492 GLY A CA 1
ATOM 3821 C C . GLY A 1 492 ? -2.170 -11.793 35.478 1.00 81.81 492 GLY A C 1
ATOM 3822 O O . GLY A 1 492 ? -2.386 -11.310 34.368 1.00 81.81 492 GLY A O 1
ATOM 3823 N N . LYS A 1 493 ? -2.125 -13.103 35.702 1.00 79.44 493 LYS A N 1
ATOM 3824 C CA . LYS A 1 493 ? -2.484 -14.119 34.716 1.00 79.44 493 LYS A CA 1
ATOM 3825 C C . LYS A 1 493 ? -3.930 -13.953 34.225 1.00 79.44 493 LYS A C 1
ATOM 3827 O O . LYS A 1 493 ? -4.180 -14.161 33.043 1.00 79.44 493 LYS A O 1
ATOM 3832 N N . ASP A 1 494 ? -4.832 -13.492 35.099 1.00 71.81 494 ASP A N 1
ATOM 3833 C CA . ASP A 1 494 ? -6.236 -13.219 34.764 1.00 71.81 494 ASP A CA 1
ATOM 3834 C C . ASP A 1 494 ? -6.356 -12.084 33.738 1.00 71.81 494 ASP A C 1
ATOM 3836 O O . ASP A 1 494 ? -7.001 -12.254 32.708 1.00 71.81 494 ASP A O 1
ATOM 3840 N N . GLY A 1 495 ? -5.652 -10.965 33.950 1.00 73.38 495 GLY A N 1
ATOM 3841 C CA . GLY A 1 495 ? -5.660 -9.837 33.010 1.00 73.38 495 GLY A CA 1
ATOM 3842 C C . GLY A 1 495 ? -4.978 -10.154 31.673 1.00 73.38 495 GLY A C 1
ATOM 3843 O O . GLY A 1 495 ? -5.353 -9.611 30.634 1.00 73.38 495 GLY A O 1
ATOM 3844 N N . LEU A 1 496 ? -4.009 -11.079 31.659 1.00 81.44 496 LEU A N 1
ATOM 3845 C CA . LEU A 1 496 ? -3.456 -11.624 30.414 1.00 81.44 496 LEU A CA 1
ATOM 3846 C C . LEU A 1 496 ? -4.460 -12.520 29.685 1.00 81.44 496 LEU A C 1
ATOM 3848 O O . LEU A 1 496 ? -4.578 -12.416 28.467 1.00 81.44 496 LEU A O 1
ATOM 3852 N N . MET A 1 497 ? -5.174 -13.386 30.406 1.00 70.94 497 MET A N 1
ATOM 3853 C CA . MET A 1 497 ? -6.201 -14.249 29.821 1.00 70.94 497 MET A CA 1
ATOM 3854 C C . MET A 1 497 ? -7.343 -13.417 29.231 1.00 70.94 497 MET A C 1
ATOM 3856 O O . MET A 1 497 ? -7.731 -13.645 28.090 1.00 70.94 497 MET A O 1
ATOM 3860 N N . GLU A 1 498 ? -7.815 -12.397 29.947 1.00 67.62 498 GLU A N 1
ATOM 3861 C CA . GLU A 1 498 ? -8.805 -11.445 29.435 1.00 67.62 498 GLU A CA 1
ATOM 3862 C C . GLU A 1 498 ? -8.328 -10.792 28.129 1.00 67.62 498 GLU A C 1
ATOM 3864 O O . GLU A 1 498 ? -9.025 -10.844 27.116 1.00 67.62 498 GLU A O 1
ATOM 3869 N N . ALA A 1 499 ? -7.095 -10.273 28.109 1.00 71.19 499 ALA A N 1
ATOM 3870 C CA . ALA A 1 499 ? -6.520 -9.647 26.921 1.00 71.19 499 ALA A CA 1
ATOM 3871 C C . ALA A 1 499 ? -6.356 -10.608 25.728 1.00 71.19 499 ALA A C 1
ATOM 3873 O O . ALA A 1 499 ? -6.392 -10.163 24.580 1.00 71.19 499 ALA A O 1
ATOM 3874 N N . VAL A 1 500 ? -6.142 -11.905 25.974 1.00 71.38 500 VAL A N 1
ATOM 3875 C CA . VAL A 1 500 ? -6.064 -12.944 24.933 1.00 71.38 500 VAL A CA 1
ATOM 3876 C C . VAL A 1 500 ? -7.450 -13.258 24.366 1.00 71.38 500 VAL A C 1
ATOM 3878 O O . VAL A 1 500 ? -7.613 -13.322 23.145 1.00 71.38 500 VAL A O 1
ATOM 3881 N N . LEU A 1 501 ? -8.454 -13.417 25.232 1.00 63.97 501 LEU A N 1
ATOM 3882 C CA . LEU A 1 501 ? -9.830 -13.734 24.834 1.00 63.97 501 LEU A CA 1
ATOM 3883 C C . LEU A 1 501 ? -10.492 -12.586 24.051 1.00 63.97 501 LEU A C 1
ATOM 3885 O O . LEU A 1 501 ? -11.281 -12.839 23.139 1.00 63.97 501 LEU A O 1
ATOM 3889 N N . ASP A 1 502 ? -10.113 -11.339 24.341 1.00 63.34 502 ASP A N 1
ATOM 3890 C CA . ASP A 1 502 ? -10.626 -10.128 23.687 1.00 63.34 502 ASP A CA 1
ATOM 3891 C C . ASP A 1 502 ? -10.390 -10.102 22.158 1.00 63.34 502 ASP A C 1
ATOM 3893 O O . ASP A 1 502 ? -11.229 -9.609 21.403 1.00 63.34 502 ASP A O 1
ATOM 3897 N N . VAL A 1 503 ? -9.286 -10.693 21.676 1.00 53.91 503 VAL A N 1
ATOM 3898 C CA . VAL A 1 503 ? -8.903 -10.700 20.246 1.00 53.91 503 VAL A CA 1
ATOM 3899 C C . VAL A 1 503 ? -9.603 -11.805 19.454 1.00 53.91 503 VAL A C 1
ATOM 3901 O O . VAL A 1 503 ? -10.055 -11.563 18.333 1.00 53.91 503 VAL A O 1
ATOM 3904 N N . GLY A 1 504 ? -9.739 -13.006 20.032 1.00 53.28 504 GLY A N 1
ATOM 3905 C CA . GLY A 1 504 ? -10.430 -14.128 19.381 1.00 53.28 504 GLY A CA 1
ATOM 3906 C C . GLY A 1 504 ? -11.888 -13.798 19.040 1.00 53.28 504 GLY A C 1
ATOM 3907 O O . GLY A 1 504 ? -12.400 -14.226 18.008 1.00 53.28 504 GLY A O 1
ATOM 3908 N N . ARG A 1 505 ? -12.527 -12.945 19.854 1.00 61.44 505 ARG A N 1
ATOM 3909 C CA . ARG A 1 505 ? -13.877 -12.409 19.627 1.00 61.44 505 ARG A CA 1
ATOM 3910 C C . ARG A 1 505 ? -14.024 -11.712 18.272 1.00 61.44 505 ARG A C 1
ATOM 3912 O O . ARG A 1 505 ? -14.930 -12.057 17.520 1.00 61.44 505 ARG A O 1
ATOM 3919 N N . MET A 1 506 ? -13.169 -10.729 17.970 1.00 55.41 506 MET A N 1
ATOM 3920 C CA . MET A 1 506 ? -13.321 -9.883 16.774 1.00 55.41 506 MET A CA 1
ATOM 3921 C C . MET A 1 506 ? -13.166 -10.682 15.478 1.00 55.41 506 MET A C 1
ATOM 3923 O O . MET A 1 506 ? -13.825 -10.379 14.493 1.00 55.41 506 MET A O 1
ATOM 3927 N N . GLN A 1 507 ? -12.339 -11.728 15.482 1.00 61.50 507 GLN A N 1
ATOM 3928 C CA . GLN A 1 507 ? -12.055 -12.513 14.280 1.00 61.50 507 GLN A CA 1
ATOM 3929 C C . GLN A 1 507 ? -13.172 -13.505 13.923 1.00 61.50 507 GLN A C 1
ATOM 3931 O O . GLN A 1 507 ? -13.438 -13.707 12.742 1.00 61.50 507 GLN A O 1
ATOM 3936 N N . ILE A 1 508 ? -13.852 -14.098 14.914 1.00 68.69 508 ILE A N 1
ATOM 3937 C CA . ILE A 1 508 ? -14.875 -15.134 14.680 1.00 68.69 508 ILE A CA 1
ATOM 3938 C C . ILE A 1 508 ? -16.127 -14.567 14.011 1.00 68.69 508 ILE A C 1
ATOM 3940 O O . ILE A 1 508 ? -16.633 -15.152 13.058 1.00 68.69 508 ILE A O 1
ATOM 3944 N N . VAL A 1 509 ? -16.646 -13.446 14.521 1.00 70.88 509 VAL A N 1
ATOM 3945 C CA . VAL A 1 509 ? -17.908 -12.860 14.036 1.00 70.88 509 VAL A CA 1
ATOM 3946 C C . VAL A 1 509 ? -17.702 -11.870 12.888 1.00 70.88 509 VAL A C 1
ATOM 3948 O O . VAL A 1 509 ? -18.669 -11.521 12.215 1.00 70.88 509 VAL A O 1
ATOM 3951 N N . ALA A 1 510 ? -16.457 -11.464 12.605 1.00 68.19 510 ALA A N 1
ATOM 3952 C CA . ALA A 1 510 ? -16.126 -10.528 11.528 1.00 68.19 510 ALA A CA 1
ATOM 3953 C C . ALA A 1 510 ? -16.781 -10.858 10.171 1.00 68.19 510 ALA A C 1
ATOM 3955 O O . ALA A 1 510 ? -17.299 -9.931 9.549 1.00 68.19 510 ALA A O 1
ATOM 3956 N N . PRO A 1 511 ? -16.847 -12.124 9.703 1.00 71.75 511 PRO A N 1
ATOM 3957 C CA . PRO A 1 511 ? -17.490 -12.429 8.424 1.00 71.75 511 PRO A CA 1
ATOM 3958 C C . PRO A 1 511 ? -18.997 -12.138 8.388 1.00 71.75 511 PRO A C 1
ATOM 3960 O O . PRO A 1 511 ? -19.514 -11.777 7.334 1.00 71.75 511 PRO A O 1
ATOM 3963 N N . LEU A 1 512 ? -19.703 -12.261 9.520 1.00 74.25 512 LEU A N 1
ATOM 3964 C CA . LEU A 1 512 ? -21.122 -11.886 9.622 1.00 74.25 512 LEU A CA 1
ATOM 3965 C C . LEU A 1 512 ? -21.308 -10.367 9.626 1.00 74.25 512 LEU A C 1
ATOM 3967 O O . LEU A 1 512 ? -22.327 -9.862 9.160 1.00 74.25 512 LEU A O 1
ATOM 3971 N N . MET A 1 513 ? -20.310 -9.651 10.142 1.00 65.88 513 MET A N 1
ATOM 3972 C CA . MET A 1 513 ? -20.290 -8.193 10.263 1.00 65.88 513 MET A CA 1
ATOM 3973 C C . MET A 1 513 ? -19.779 -7.488 8.997 1.00 65.88 513 MET A C 1
ATOM 3975 O O . MET A 1 513 ? -19.780 -6.257 8.942 1.00 65.88 513 MET A O 1
ATOM 3979 N N . ALA A 1 514 ? -19.327 -8.242 7.988 1.00 58.94 514 ALA A N 1
ATOM 3980 C CA . ALA A 1 514 ? -18.854 -7.697 6.722 1.00 58.94 514 ALA A CA 1
ATOM 3981 C C . ALA A 1 514 ? -19.992 -6.985 5.965 1.00 58.94 514 ALA A C 1
ATOM 3983 O O . ALA A 1 514 ? -21.116 -7.489 5.879 1.00 58.94 514 ALA A O 1
ATOM 3984 N N . LYS A 1 515 ? -19.672 -5.798 5.429 1.00 49.12 515 LYS A N 1
ATOM 3985 C CA . LYS A 1 515 ? -20.603 -4.850 4.792 1.00 49.12 515 LYS A CA 1
ATOM 3986 C C . LYS A 1 515 ? -21.183 -5.298 3.446 1.00 49.12 515 LYS A C 1
ATOM 3988 O O . LYS A 1 515 ? -22.253 -4.816 3.099 1.00 49.12 515 LYS A O 1
ATOM 3993 N N . ASP A 1 516 ? -20.509 -6.183 2.714 1.00 48.91 516 ASP A N 1
ATOM 3994 C CA . ASP A 1 516 ? -20.844 -6.525 1.328 1.00 48.91 516 ASP A CA 1
ATOM 3995 C C . ASP A 1 516 ? -20.842 -8.044 1.115 1.00 48.91 516 ASP A C 1
ATOM 3997 O O . ASP A 1 516 ? -19.967 -8.754 1.617 1.00 48.91 516 ASP A O 1
ATOM 4001 N N . GLY A 1 517 ? -21.811 -8.536 0.340 1.00 57.84 517 GLY A N 1
ATOM 4002 C CA . GLY A 1 517 ? -21.902 -9.936 -0.077 1.00 57.84 517 GLY A CA 1
ATOM 4003 C C . GLY A 1 517 ? -23.272 -10.570 0.208 1.00 57.84 517 GLY A C 1
ATOM 4004 O O . GLY A 1 517 ? -23.936 -10.185 1.171 1.00 57.84 517 GLY A O 1
ATOM 4005 N N . PRO A 1 518 ? -23.716 -11.543 -0.611 1.00 84.75 518 PRO A N 1
ATOM 4006 C CA . PRO A 1 518 ? -24.965 -12.267 -0.376 1.00 84.75 518 PRO A CA 1
ATOM 4007 C C . PRO A 1 518 ? -25.011 -12.905 1.021 1.00 84.75 518 PRO A C 1
ATOM 4009 O O . PRO A 1 518 ? -23.990 -13.385 1.518 1.00 84.75 518 PRO A O 1
ATOM 4012 N N . LEU A 1 519 ? -26.202 -12.977 1.633 1.00 91.50 519 LEU A N 1
ATOM 4013 C CA . LEU A 1 519 ? -26.437 -13.607 2.944 1.00 91.50 519 LEU A CA 1
ATOM 4014 C C . LEU A 1 519 ? -25.732 -14.969 3.076 1.00 91.50 519 LEU A C 1
ATOM 4016 O O . LEU A 1 519 ? -25.084 -15.251 4.086 1.00 91.50 519 LEU A O 1
ATOM 4020 N N . VAL A 1 520 ? -25.840 -15.802 2.038 1.00 93.88 520 VAL A N 1
ATOM 4021 C CA . VAL A 1 520 ? -25.261 -17.149 2.005 1.00 93.88 520 VAL A CA 1
ATOM 4022 C C . VAL A 1 520 ? -23.737 -17.119 2.109 1.00 93.88 520 VAL A C 1
ATOM 4024 O O . VAL A 1 520 ? -23.170 -17.924 2.843 1.00 93.88 520 VAL A O 1
ATOM 4027 N N . ASP A 1 521 ? -23.070 -16.171 1.448 1.00 87.94 521 ASP A N 1
ATOM 4028 C CA . ASP A 1 521 ? -21.612 -16.030 1.500 1.00 87.94 521 ASP A CA 1
ATOM 4029 C C . ASP A 1 521 ? -21.140 -15.597 2.896 1.00 87.94 521 ASP A C 1
ATOM 4031 O O . ASP A 1 521 ? -20.191 -16.170 3.435 1.00 87.94 521 ASP A O 1
ATOM 4035 N N . ARG A 1 522 ? -21.850 -14.661 3.541 1.00 90.56 522 ARG A N 1
ATOM 4036 C CA . ARG A 1 522 ? -21.542 -14.234 4.919 1.00 90.56 522 ARG A CA 1
ATOM 4037 C C . ARG A 1 522 ? -21.669 -15.389 5.913 1.00 90.56 522 ARG A C 1
ATOM 4039 O O . ARG A 1 522 ? -20.737 -15.649 6.678 1.00 90.56 522 ARG A O 1
ATOM 4046 N N . LEU A 1 523 ? -22.782 -16.127 5.857 1.00 94.00 523 LEU A N 1
ATOM 4047 C CA . LEU A 1 523 ? -23.024 -17.315 6.686 1.00 94.00 523 LEU A CA 1
ATOM 4048 C C . LEU A 1 523 ? -21.988 -18.417 6.436 1.00 94.00 523 LEU A C 1
ATOM 4050 O O . LEU A 1 523 ? -21.490 -19.032 7.380 1.00 94.00 523 LEU A O 1
ATOM 4054 N N . TRP A 1 524 ? -21.641 -18.647 5.169 1.00 93.81 524 TRP A N 1
ATOM 4055 C CA . TRP A 1 524 ? -20.642 -19.628 4.768 1.00 93.81 524 TRP A CA 1
ATOM 4056 C C . TRP A 1 524 ? -19.263 -19.303 5.338 1.00 93.81 524 TRP A C 1
ATOM 4058 O O . TRP A 1 524 ? -18.647 -20.144 5.996 1.00 93.81 524 TRP A O 1
ATOM 4068 N N . ARG A 1 525 ? -18.780 -18.073 5.124 1.00 86.44 525 ARG A N 1
ATOM 4069 C CA . ARG A 1 525 ? -17.477 -17.623 5.631 1.00 86.44 525 ARG A CA 1
ATOM 4070 C C . ARG A 1 525 ? -17.426 -17.689 7.149 1.00 86.44 525 ARG A C 1
ATOM 4072 O O . ARG A 1 525 ? -16.455 -18.206 7.693 1.00 86.44 525 ARG A O 1
ATOM 4079 N N . PHE A 1 526 ? -18.480 -17.226 7.819 1.00 90.94 526 PHE A N 1
ATOM 4080 C CA . PHE A 1 526 ? -18.600 -17.329 9.268 1.00 90.94 526 PHE A CA 1
ATOM 4081 C C . PHE A 1 526 ? -18.476 -18.771 9.751 1.00 90.94 526 PHE A C 1
ATOM 4083 O O . PHE A 1 526 ? -17.659 -19.041 10.624 1.00 90.94 526 PHE A O 1
ATOM 4090 N N . ALA A 1 527 ? -19.236 -19.703 9.172 1.00 92.81 527 ALA A N 1
ATOM 4091 C CA . ALA A 1 527 ? -19.229 -21.088 9.624 1.00 92.81 527 ALA A CA 1
ATOM 4092 C C . ALA A 1 527 ? -17.839 -21.732 9.496 1.00 92.81 527 ALA A C 1
ATOM 4094 O O . ALA A 1 527 ? -17.420 -22.463 10.393 1.00 92.81 527 ALA A O 1
ATOM 4095 N N . TRP A 1 528 ? -17.099 -21.421 8.427 1.00 90.50 528 TRP A N 1
ATOM 4096 C CA . TRP A 1 528 ? -15.734 -21.914 8.234 1.00 90.50 528 TRP A CA 1
ATOM 4097 C C . TRP A 1 528 ? -14.713 -21.251 9.160 1.00 90.50 528 TRP A C 1
ATOM 4099 O O . TRP A 1 528 ? -13.898 -21.959 9.745 1.00 90.50 528 TRP A O 1
ATOM 4109 N N . VAL A 1 529 ? -14.770 -19.928 9.341 1.00 82.44 529 VAL A N 1
ATOM 4110 C CA . VAL A 1 529 ? -13.901 -19.215 10.296 1.00 82.44 529 VAL A CA 1
ATOM 4111 C C . VAL A 1 529 ? -14.164 -19.699 11.720 1.00 82.44 529 VAL A C 1
ATOM 4113 O O . VAL A 1 529 ? -13.232 -19.961 12.478 1.00 82.44 529 VAL A O 1
ATOM 4116 N N . TYR A 1 530 ? -15.435 -19.877 12.076 1.00 87.81 530 TYR A N 1
ATOM 4117 C CA . TYR A 1 530 ? -15.830 -20.402 13.371 1.00 87.81 530 TYR A CA 1
ATOM 4118 C C . TYR A 1 530 ? -15.331 -21.838 13.562 1.00 87.81 530 TYR A C 1
ATOM 4120 O O . TYR A 1 530 ? -14.739 -22.121 14.602 1.00 87.81 530 TYR A O 1
ATOM 4128 N N . ALA A 1 531 ? -15.492 -22.716 12.562 1.00 88.44 531 ALA A N 1
ATOM 4129 C CA . ALA A 1 531 ? -14.983 -24.090 12.590 1.00 88.44 531 ALA A CA 1
ATOM 4130 C C . ALA A 1 531 ? -13.472 -24.145 12.810 1.00 88.44 531 ALA A C 1
ATOM 4132 O O . ALA A 1 531 ? -13.020 -24.823 13.733 1.00 88.44 531 ALA A O 1
ATOM 4133 N N . ASP A 1 532 ? -12.716 -23.408 11.998 1.00 82.06 532 ASP A N 1
ATOM 4134 C CA . ASP A 1 532 ? -11.257 -23.349 12.075 1.00 82.06 532 ASP A CA 1
ATOM 4135 C C . ASP A 1 532 ? -10.790 -22.848 13.449 1.00 82.06 532 ASP A C 1
ATOM 4137 O O . ASP A 1 532 ? -9.869 -23.400 14.052 1.00 82.06 532 ASP A O 1
ATOM 4141 N N . PHE A 1 533 ? -11.502 -21.869 14.012 1.00 77.62 533 PHE A N 1
ATOM 4142 C CA . PHE A 1 533 ? -11.175 -21.330 15.322 1.00 77.62 533 PHE A CA 1
ATOM 4143 C C . PHE A 1 533 ? -11.523 -22.278 16.477 1.00 77.62 533 PHE A C 1
ATOM 4145 O O . PHE A 1 533 ? -10.683 -22.514 17.336 1.00 77.62 533 PHE A O 1
ATOM 4152 N N . VAL A 1 534 ? -12.742 -22.826 16.565 1.00 82.31 534 VAL A N 1
ATOM 4153 C CA . VAL A 1 534 ? -13.157 -23.576 17.773 1.00 82.31 534 VAL A CA 1
ATOM 4154 C C . VAL A 1 534 ? -12.772 -25.047 17.781 1.00 82.31 534 VAL A C 1
ATOM 4156 O O . VAL A 1 534 ? -12.789 -25.655 18.852 1.00 82.31 534 VAL A O 1
ATOM 4159 N N . LEU A 1 535 ? -12.459 -25.630 16.622 1.00 86.00 535 LEU A N 1
ATOM 4160 C CA . LEU A 1 535 ? -12.023 -27.028 16.502 1.00 86.00 535 LEU A CA 1
ATOM 4161 C C . LEU A 1 535 ? -10.501 -27.177 16.511 1.00 86.00 535 LEU A C 1
ATOM 4163 O O . LEU A 1 535 ? -9.975 -28.292 16.490 1.00 86.00 535 LEU A O 1
ATOM 4167 N N . ARG A 1 536 ? -9.790 -26.054 16.581 1.00 79.81 536 ARG A N 1
ATOM 4168 C CA . ARG A 1 536 ? -8.354 -26.003 16.804 1.00 79.81 536 ARG A CA 1
ATOM 4169 C C . ARG A 1 536 ? -7.977 -26.786 18.075 1.00 79.81 536 ARG A C 1
ATOM 4171 O O . ARG A 1 536 ? -8.657 -26.652 19.099 1.00 79.81 536 ARG A O 1
ATOM 4178 N N . PRO A 1 537 ? -6.913 -27.610 18.046 1.00 73.06 537 PRO A N 1
ATOM 4179 C CA . PRO A 1 537 ? -6.558 -28.485 19.168 1.00 73.06 537 PRO A CA 1
ATOM 4180 C C . PRO A 1 537 ? -6.368 -27.747 20.495 1.00 73.06 537 PRO A C 1
ATOM 4182 O O . PRO A 1 537 ? -6.765 -28.244 21.550 1.00 73.06 537 PRO A O 1
ATOM 4185 N N . ASP A 1 538 ? -5.786 -26.555 20.441 1.00 60.50 538 ASP A N 1
ATOM 4186 C CA . ASP A 1 538 ? -5.559 -25.690 21.589 1.00 60.50 538 ASP A CA 1
ATOM 4187 C C . ASP A 1 538 ? -6.857 -25.070 22.115 1.00 60.50 538 ASP A C 1
ATOM 4189 O O . ASP A 1 538 ? -7.087 -25.071 23.322 1.00 60.50 538 ASP A O 1
ATOM 4193 N N . MET A 1 539 ? -7.769 -24.657 21.233 1.00 75.31 539 MET A N 1
ATOM 4194 C CA . MET A 1 539 ? -9.080 -24.130 21.630 1.00 75.31 539 MET A CA 1
ATOM 4195 C C . MET A 1 539 ? -9.988 -25.197 22.251 1.00 75.31 539 MET A C 1
ATOM 4197 O O . MET A 1 539 ? -10.670 -24.931 23.245 1.00 75.31 539 MET A O 1
ATOM 4201 N N . LEU A 1 540 ? -9.962 -26.426 21.729 1.00 82.88 540 LEU A N 1
ATOM 4202 C CA . LEU A 1 540 ? -10.648 -27.563 22.349 1.00 82.88 540 LEU A CA 1
ATOM 4203 C C . LEU A 1 540 ? -10.033 -27.913 23.709 1.00 82.88 540 LEU A C 1
ATOM 4205 O O . LEU A 1 540 ? -10.758 -28.212 24.655 1.00 82.88 540 LEU A O 1
ATOM 4209 N N . SER A 1 541 ? -8.707 -27.845 23.833 1.00 75.50 541 SER A N 1
ATOM 4210 C CA . SER A 1 541 ? -8.012 -28.097 25.102 1.00 75.50 541 SER A CA 1
ATOM 4211 C C . SER A 1 541 ? -8.330 -27.031 26.147 1.00 75.50 541 SER A C 1
ATOM 4213 O O . SER A 1 541 ? -8.636 -27.373 27.290 1.00 75.50 541 SER A O 1
ATOM 4215 N N . LEU A 1 542 ? -8.368 -25.760 25.743 1.00 71.31 542 LEU A N 1
ATOM 4216 C CA . LEU A 1 542 ? -8.811 -24.656 26.586 1.00 71.31 542 LEU A CA 1
ATOM 4217 C C . LEU A 1 542 ? -10.256 -24.867 27.052 1.00 71.31 542 LEU A C 1
ATOM 4219 O O . LEU A 1 542 ? -10.532 -24.776 28.244 1.00 71.31 542 LEU A O 1
ATOM 4223 N N . ALA A 1 543 ? -11.173 -25.217 26.147 1.00 78.81 543 ALA A N 1
ATOM 4224 C CA . ALA A 1 543 ? -12.565 -25.478 26.506 1.00 78.81 543 ALA A CA 1
ATOM 4225 C C . ALA A 1 543 ? -12.708 -26.632 27.517 1.00 78.81 543 ALA A C 1
ATOM 4227 O O . ALA A 1 543 ? -13.459 -26.499 28.483 1.00 78.81 543 ALA A O 1
ATOM 4228 N N . ARG A 1 544 ? -11.961 -27.734 27.350 1.00 84.19 544 ARG A N 1
ATOM 4229 C CA . ARG A 1 544 ? -11.937 -28.847 28.322 1.00 84.19 544 ARG A CA 1
ATOM 4230 C C . ARG A 1 544 ? -11.431 -28.400 29.687 1.00 84.19 544 ARG A C 1
ATOM 4232 O O . ARG A 1 544 ? -12.016 -28.780 30.696 1.00 84.19 544 ARG A O 1
ATOM 4239 N N . LEU A 1 545 ? -10.370 -27.594 29.720 1.00 72.19 545 LEU A N 1
ATOM 4240 C CA . LEU A 1 545 ? -9.819 -27.069 30.964 1.00 72.19 545 LEU A CA 1
ATOM 4241 C C . LEU A 1 545 ? -10.849 -26.215 31.710 1.00 72.19 545 LEU A C 1
ATOM 4243 O O . LEU A 1 545 ? -11.082 -26.435 32.895 1.00 72.19 545 LEU A O 1
ATOM 4247 N N . ILE A 1 546 ? -11.492 -25.277 31.008 1.00 73.69 546 ILE A N 1
ATOM 4248 C CA . ILE A 1 546 ? -12.521 -24.412 31.594 1.00 73.69 546 ILE A CA 1
ATOM 4249 C C . ILE A 1 546 ? -13.686 -25.243 32.146 1.00 73.69 546 ILE A C 1
ATOM 4251 O O . ILE A 1 546 ? -14.132 -25.004 33.267 1.00 73.69 546 ILE A O 1
ATOM 4255 N N . LEU A 1 547 ? -14.157 -26.238 31.387 1.00 81.38 547 LEU A N 1
ATOM 4256 C CA . LEU A 1 547 ? -15.237 -27.125 31.825 1.00 81.38 547 LEU A CA 1
ATOM 4257 C C . LEU A 1 547 ? -14.831 -27.978 33.037 1.00 81.38 547 LEU A C 1
ATOM 4259 O O . LEU A 1 547 ? -15.632 -28.146 33.954 1.00 81.38 547 LEU A O 1
ATOM 4263 N N . GLY A 1 548 ? -13.596 -28.485 33.067 1.00 80.00 548 GLY A N 1
ATOM 4264 C CA . GLY A 1 548 ? -13.070 -29.287 34.174 1.00 80.00 548 GLY A CA 1
ATOM 4265 C C . GLY A 1 548 ? -12.898 -28.499 35.475 1.00 80.00 548 GLY A C 1
ATOM 4266 O O . GLY A 1 548 ? -13.145 -29.036 36.554 1.00 80.00 548 GLY A O 1
ATOM 4267 N N . GLU A 1 549 ? -12.536 -27.218 35.385 1.00 71.94 549 GLU A N 1
ATOM 4268 C CA . GLU A 1 549 ? -12.337 -26.347 36.550 1.00 71.94 549 GLU A CA 1
ATOM 4269 C C . GLU A 1 549 ? -13.614 -25.639 37.022 1.00 71.94 549 GLU A C 1
ATOM 4271 O O . GLU A 1 549 ? -13.633 -25.093 38.126 1.00 71.94 549 GLU A O 1
ATOM 4276 N N . ALA A 1 550 ? -14.707 -25.689 36.255 1.00 81.31 550 ALA A N 1
ATOM 4277 C CA . ALA A 1 550 ? -15.946 -24.973 36.570 1.00 81.31 550 ALA A CA 1
ATOM 4278 C C . ALA A 1 550 ? -16.516 -25.300 37.966 1.00 81.31 550 ALA A C 1
ATOM 4280 O O . ALA A 1 550 ? -17.113 -24.436 38.604 1.00 81.31 550 ALA A O 1
ATOM 4281 N N . ALA A 1 551 ? -16.303 -26.522 38.470 1.00 79.12 551 ALA A N 1
ATOM 4282 C CA . ALA A 1 551 ? -16.732 -26.921 39.813 1.00 79.12 551 ALA A CA 1
ATOM 4283 C C . ALA A 1 551 ? -15.805 -26.416 40.937 1.00 79.12 551 ALA A C 1
ATOM 4285 O O . ALA A 1 551 ? -16.235 -26.294 42.082 1.00 79.12 551 ALA A O 1
ATOM 4286 N N . ARG A 1 552 ? -14.529 -26.154 40.632 1.00 76.06 552 ARG A N 1
ATOM 4287 C CA . ARG A 1 552 ? -13.509 -25.724 41.603 1.00 76.06 552 ARG A CA 1
ATOM 4288 C C . ARG A 1 552 ? -13.363 -24.209 41.676 1.00 76.06 552 ARG A C 1
ATOM 4290 O O . ARG A 1 552 ? -13.121 -23.688 42.761 1.00 76.06 552 ARG A O 1
ATOM 4297 N N . ARG A 1 553 ? -13.473 -23.540 40.528 1.00 72.25 553 ARG A N 1
ATOM 4298 C CA . ARG A 1 553 ? -13.309 -22.092 40.338 1.00 72.25 553 ARG A CA 1
ATOM 4299 C C . ARG A 1 553 ? -14.394 -21.561 39.395 1.00 72.25 553 ARG A C 1
ATOM 4301 O O . ARG A 1 553 ? -14.103 -21.233 38.238 1.00 72.25 553 ARG A O 1
ATOM 4308 N N . PRO A 1 554 ? -15.661 -21.533 39.844 1.00 77.88 554 PRO A N 1
ATOM 4309 C CA . PRO A 1 554 ? -16.789 -21.125 39.009 1.00 77.88 554 PRO A CA 1
ATOM 4310 C C . PRO A 1 554 ? -16.623 -19.710 38.441 1.00 77.88 554 PRO A C 1
ATOM 4312 O O . PRO A 1 554 ? -17.025 -19.460 37.308 1.00 77.88 554 PRO A O 1
ATOM 4315 N N . GLU A 1 555 ? -15.977 -18.804 39.173 1.00 73.81 555 GLU A N 1
ATOM 4316 C CA . GLU A 1 555 ? -15.687 -17.436 38.746 1.00 73.81 555 GLU A CA 1
ATOM 4317 C C . GLU A 1 555 ? -14.895 -17.374 37.432 1.00 73.81 555 GLU A C 1
ATOM 4319 O O . GLU A 1 555 ? -15.230 -16.579 36.556 1.00 73.81 555 GLU A O 1
ATOM 4324 N N . ASN A 1 556 ? -13.923 -18.268 37.232 1.00 65.38 556 ASN A N 1
ATOM 4325 C CA . ASN A 1 556 ? -13.098 -18.295 36.022 1.00 65.38 556 ASN A CA 1
ATOM 4326 C C . ASN A 1 556 ? -13.869 -18.846 34.819 1.00 65.38 556 ASN A C 1
ATOM 4328 O O . ASN A 1 556 ? -13.721 -18.350 33.702 1.00 65.38 556 ASN A O 1
ATOM 4332 N N . ALA A 1 557 ? -14.714 -19.855 35.038 1.00 68.25 557 ALA A N 1
ATOM 4333 C CA . ALA A 1 557 ? -15.560 -20.412 33.987 1.00 68.25 557 ALA A CA 1
ATOM 4334 C C . ALA A 1 557 ? -16.667 -19.433 33.566 1.00 68.25 557 ALA A C 1
ATOM 4336 O O . ALA A 1 557 ? -16.937 -19.287 32.372 1.00 68.25 557 ALA A O 1
ATOM 4337 N N . ILE A 1 558 ? -17.260 -18.717 34.530 1.00 74.25 558 ILE A N 1
ATOM 4338 C CA . ILE A 1 558 ? -18.232 -17.647 34.276 1.00 74.25 558 ILE A CA 1
ATOM 4339 C C . ILE A 1 558 ? -17.562 -16.500 33.520 1.00 74.25 558 ILE A C 1
ATOM 4341 O O . ILE A 1 558 ? -18.082 -16.086 32.487 1.00 74.25 558 ILE A O 1
ATOM 4345 N N . ALA A 1 559 ? -16.394 -16.035 33.970 1.00 64.38 559 ALA A N 1
ATOM 4346 C CA . ALA A 1 559 ? -15.649 -14.977 33.293 1.00 64.38 559 ALA A CA 1
ATOM 4347 C C . ALA A 1 559 ? -15.248 -15.386 31.868 1.00 64.38 559 ALA A C 1
ATOM 4349 O O . ALA A 1 559 ? -15.393 -14.593 30.941 1.00 64.38 559 ALA A O 1
ATOM 4350 N N . TYR A 1 560 ? -14.811 -16.631 31.653 1.00 70.50 560 TYR A N 1
ATOM 4351 C CA . TYR A 1 560 ? -14.553 -17.153 30.310 1.00 70.50 560 TYR A CA 1
ATOM 4352 C C . TYR A 1 560 ? -15.816 -17.128 29.445 1.00 70.50 560 TYR A C 1
ATOM 4354 O O . TYR A 1 560 ? -15.767 -16.649 28.313 1.00 70.50 560 TYR A O 1
ATOM 4362 N N . HIS A 1 561 ? -16.947 -17.616 29.969 1.00 73.31 561 HIS A N 1
ATOM 4363 C CA . HIS A 1 561 ? -18.213 -17.623 29.241 1.00 73.31 561 HIS A CA 1
ATOM 4364 C C . HIS A 1 561 ? -18.650 -16.202 28.865 1.00 73.31 561 HIS A C 1
ATOM 4366 O O . HIS A 1 561 ? -18.940 -15.950 27.699 1.00 73.31 561 HIS A O 1
ATOM 4372 N N . GLN A 1 562 ? -18.637 -15.277 29.828 1.00 68.38 562 GLN A N 1
ATOM 4373 C CA . GLN A 1 562 ? -19.032 -13.880 29.648 1.00 68.38 562 GLN A CA 1
ATOM 4374 C C . GLN A 1 562 ? -18.114 -13.138 28.671 1.00 68.38 562 GLN A C 1
ATOM 4376 O O . GLN A 1 562 ? -18.596 -12.408 27.812 1.00 68.38 562 GLN A O 1
ATOM 4381 N N . ASN A 1 563 ? -16.799 -13.351 28.754 1.00 61.16 563 ASN A N 1
ATOM 4382 C CA . ASN A 1 563 ? -15.836 -12.613 27.936 1.00 61.16 563 ASN A CA 1
ATOM 4383 C C . ASN A 1 563 ? -15.591 -13.229 26.549 1.00 61.16 563 ASN A C 1
ATOM 4385 O O . ASN A 1 563 ? -15.117 -12.525 25.658 1.00 61.16 563 ASN A O 1
ATOM 4389 N N . GLY A 1 564 ? -15.923 -14.510 26.349 1.00 69.50 564 GLY A N 1
ATOM 4390 C CA . GLY A 1 564 ? -15.764 -15.226 25.081 1.00 69.50 564 GLY A CA 1
ATOM 4391 C C . GLY A 1 564 ? -17.104 -15.631 24.447 1.00 69.50 564 GLY A C 1
ATOM 4392 O O . GLY A 1 564 ? -17.656 -14.850 23.670 1.00 69.50 564 GLY A O 1
ATOM 4393 N N . PRO A 1 565 ? -17.633 -16.843 24.726 1.00 76.75 565 PRO A N 1
ATOM 4394 C CA . PRO A 1 565 ? -18.850 -17.369 24.102 1.00 76.75 565 PRO A CA 1
ATOM 4395 C C . PRO A 1 565 ? -20.072 -16.442 24.135 1.00 76.75 565 PRO A C 1
ATOM 4397 O O . PRO A 1 565 ? -20.720 -16.290 23.105 1.00 76.75 565 PRO A O 1
ATOM 4400 N N . ALA A 1 566 ? -20.377 -15.807 25.270 1.00 77.31 566 ALA A N 1
ATOM 4401 C CA . ALA A 1 566 ? -21.534 -14.920 25.400 1.00 77.31 566 ALA A CA 1
ATOM 4402 C C . ALA A 1 566 ? -21.414 -13.695 24.481 1.00 77.31 566 ALA A C 1
ATOM 4404 O O . ALA A 1 566 ? -22.366 -13.335 23.802 1.00 77.31 566 ALA A O 1
ATOM 4405 N N . ARG A 1 567 ? -20.215 -13.119 24.353 1.00 71.00 567 ARG A N 1
ATOM 4406 C CA . ARG A 1 567 ? -19.963 -11.986 23.450 1.00 71.00 567 ARG A CA 1
ATOM 4407 C C . ARG A 1 567 ? -19.982 -12.358 21.973 1.00 71.00 567 ARG A C 1
ATOM 4409 O O . ARG A 1 567 ? -20.483 -11.603 21.147 1.00 71.00 567 ARG A O 1
ATOM 4416 N N . ALA A 1 568 ? -19.466 -13.531 21.613 1.00 77.44 568 ALA A N 1
ATOM 4417 C CA . ALA A 1 568 ? -19.659 -14.050 20.258 1.00 77.44 568 ALA A CA 1
ATOM 4418 C C . ALA A 1 568 ? -21.153 -14.304 19.966 1.00 77.44 568 ALA A C 1
ATOM 4420 O O . ALA A 1 568 ? -21.583 -14.184 18.820 1.00 77.44 568 ALA A O 1
ATOM 4421 N N . PHE A 1 569 ? -21.950 -14.602 21.000 1.00 85.88 569 PHE A N 1
ATOM 4422 C CA . PHE A 1 569 ? -23.396 -14.810 20.876 1.00 85.88 569 PHE A CA 1
ATOM 4423 C C . PHE A 1 569 ? -24.118 -13.503 20.649 1.00 85.88 569 PHE A C 1
ATOM 4425 O O . PHE A 1 569 ? -24.898 -13.422 19.708 1.00 85.88 569 PHE A O 1
ATOM 4432 N N . GLU A 1 570 ? -23.768 -12.465 21.400 1.00 82.94 570 GLU A N 1
ATOM 4433 C CA . GLU A 1 570 ? -24.228 -11.099 21.147 1.00 82.94 570 GLU A CA 1
ATOM 4434 C C . GLU A 1 570 ? -23.999 -10.692 19.680 1.00 82.94 570 GLU A C 1
ATOM 4436 O O . GLU A 1 570 ? -24.937 -10.243 19.027 1.00 82.94 570 GLU A O 1
ATOM 4441 N N . GLY A 1 571 ? -22.815 -10.960 19.111 1.00 81.62 571 GLY A N 1
ATOM 4442 C CA . GLY A 1 571 ? -22.536 -10.675 17.695 1.00 81.62 571 GLY A CA 1
ATOM 4443 C C . GLY A 1 571 ? -23.402 -11.467 16.699 1.00 81.62 571 GLY A C 1
ATOM 4444 O O . GLY A 1 571 ? -23.778 -10.954 15.646 1.00 81.62 571 GLY A O 1
ATOM 4445 N N . LEU A 1 572 ? -23.769 -12.711 17.021 1.00 89.50 572 LEU A N 1
ATOM 4446 C CA . LEU A 1 572 ? -24.705 -13.505 16.212 1.00 89.50 572 LEU A CA 1
ATOM 4447 C C . LEU A 1 572 ? -26.143 -12.994 16.314 1.00 89.50 572 LEU A C 1
ATOM 4449 O O . LEU A 1 572 ? -26.844 -12.947 15.303 1.00 89.50 572 LEU A O 1
ATOM 4453 N N . VAL A 1 573 ? -26.577 -12.591 17.509 1.00 90.69 573 VAL A N 1
ATOM 4454 C CA . VAL A 1 573 ? -27.885 -11.953 17.720 1.00 90.69 573 VAL A CA 1
ATOM 4455 C C . VAL A 1 573 ? -27.964 -10.652 16.929 1.00 90.69 573 VAL A C 1
ATOM 4457 O O . VAL A 1 573 ? -28.951 -10.408 16.233 1.00 90.69 573 VAL A O 1
ATOM 4460 N N . GLU A 1 574 ? -26.906 -9.847 16.968 1.00 85.75 574 GLU A N 1
ATOM 4461 C CA . GLU A 1 574 ? -26.805 -8.598 16.220 1.00 85.75 574 GLU A CA 1
ATOM 4462 C C . GLU A 1 574 ? -26.879 -8.826 14.702 1.00 85.75 574 GLU A C 1
ATOM 4464 O O . GLU A 1 574 ? -27.613 -8.122 13.998 1.00 85.75 574 GLU A O 1
ATOM 4469 N N . PHE A 1 575 ? -26.178 -9.847 14.199 1.00 90.81 575 PHE A N 1
ATOM 4470 C CA . PHE A 1 575 ? -26.253 -10.260 12.800 1.00 90.81 575 PHE A CA 1
ATOM 4471 C C . PHE A 1 575 ? -27.681 -10.632 12.398 1.00 90.81 575 PHE A C 1
ATOM 4473 O O . PHE A 1 575 ? -28.198 -10.078 11.428 1.00 90.81 575 PHE A O 1
ATOM 4480 N N . VAL A 1 576 ? -28.329 -11.537 13.140 1.00 93.69 576 VAL A N 1
ATOM 4481 C CA . VAL A 1 576 ? -29.694 -11.987 12.828 1.00 93.69 576 VAL A CA 1
ATOM 4482 C C . VAL A 1 576 ? -30.658 -10.807 12.853 1.00 93.69 576 VAL A C 1
ATOM 4484 O O . VAL A 1 576 ? -31.428 -10.628 11.914 1.00 93.69 576 VAL A O 1
ATOM 4487 N N . THR A 1 577 ? -30.564 -9.957 13.875 1.00 90.44 577 THR A N 1
ATOM 4488 C CA . THR A 1 577 ? -31.382 -8.743 13.999 1.00 90.44 577 THR A CA 1
ATOM 4489 C C . THR A 1 577 ? -31.210 -7.835 12.781 1.00 90.44 577 THR A C 1
ATOM 4491 O O . THR A 1 577 ? -32.184 -7.336 12.220 1.00 90.44 577 THR A O 1
ATOM 4494 N N . THR A 1 578 ? -29.969 -7.654 12.328 1.00 83.81 578 THR A N 1
ATOM 4495 C CA . THR A 1 578 ? -29.656 -6.822 11.161 1.00 83.81 578 THR A CA 1
ATOM 4496 C C . THR A 1 578 ? -30.149 -7.454 9.858 1.00 83.81 578 THR A C 1
ATOM 4498 O O . THR A 1 578 ? -30.693 -6.750 9.011 1.00 83.81 578 THR A O 1
ATOM 4501 N N . ALA A 1 579 ? -30.019 -8.770 9.698 1.00 88.56 579 ALA A N 1
ATOM 4502 C CA . ALA A 1 579 ? -30.487 -9.487 8.516 1.00 88.56 579 ALA A CA 1
ATOM 4503 C C . ALA A 1 579 ? -32.025 -9.527 8.423 1.00 88.56 579 ALA A C 1
ATOM 4505 O O . ALA A 1 579 ? -32.570 -9.435 7.324 1.00 88.56 579 ALA A O 1
ATOM 4506 N N . VAL A 1 580 ? -32.734 -9.577 9.558 1.00 92.31 580 VAL A N 1
ATOM 4507 C CA . VAL A 1 580 ? -34.197 -9.404 9.604 1.00 92.31 580 VAL A CA 1
ATOM 4508 C C . VAL A 1 580 ? -34.592 -7.989 9.194 1.00 92.31 580 VAL A C 1
ATOM 4510 O O . VAL A 1 580 ? -35.459 -7.812 8.342 1.00 92.31 580 VAL A O 1
ATOM 4513 N N . ALA A 1 581 ? -33.916 -6.969 9.731 1.00 85.31 581 ALA A N 1
ATOM 4514 C CA . ALA A 1 581 ? -34.171 -5.577 9.358 1.00 85.31 581 ALA A CA 1
ATOM 4515 C C . ALA A 1 581 ? -33.903 -5.296 7.864 1.00 85.31 581 ALA A C 1
ATOM 4517 O O . ALA A 1 581 ? -34.565 -4.447 7.271 1.00 85.31 581 ALA A O 1
ATOM 4518 N N . ALA A 1 582 ? -32.961 -6.020 7.253 1.00 83.75 582 ALA A N 1
ATOM 4519 C CA . ALA A 1 582 ? -32.653 -5.951 5.825 1.00 83.75 582 ALA A CA 1
ATOM 4520 C C . ALA A 1 582 ? -33.604 -6.781 4.935 1.00 83.75 582 ALA A C 1
ATOM 4522 O O . ALA A 1 582 ? -33.494 -6.721 3.712 1.00 83.75 582 ALA A O 1
ATOM 4523 N N . GLY A 1 583 ? -34.530 -7.551 5.519 1.00 91.31 583 GLY A N 1
ATOM 4524 C CA . GLY A 1 583 ? -35.434 -8.438 4.782 1.00 91.31 583 GLY A CA 1
ATOM 4525 C C . GLY A 1 583 ? -34.753 -9.675 4.188 1.00 91.31 583 GLY A C 1
ATOM 4526 O O . GLY A 1 583 ? -35.290 -10.280 3.264 1.00 91.31 583 GLY A O 1
ATOM 4527 N N . GLU A 1 584 ? -33.572 -10.046 4.687 1.00 92.06 584 GLU A N 1
ATOM 4528 C CA . GLU A 1 584 ? -32.843 -11.252 4.276 1.00 92.06 584 GLU A CA 1
ATOM 4529 C C . GLU A 1 584 ? -33.254 -12.480 5.105 1.00 92.06 584 GLU A C 1
ATOM 4531 O O . GLU A 1 584 ? -33.252 -13.606 4.600 1.00 92.06 584 GLU A O 1
ATOM 4536 N N . LEU A 1 585 ? -33.623 -12.261 6.373 1.00 96.19 585 LEU A N 1
ATOM 4537 C CA . LEU A 1 585 ? -34.148 -13.273 7.289 1.00 96.19 585 LEU A CA 1
ATOM 4538 C C . LEU A 1 585 ? -35.541 -12.889 7.821 1.00 96.19 585 LEU A C 1
ATOM 4540 O O . LEU A 1 585 ? -35.905 -11.718 7.856 1.00 96.19 585 LEU A O 1
ATOM 4544 N N . GLU A 1 586 ? -36.301 -13.874 8.287 1.00 96.19 586 GLU A N 1
ATOM 4545 C CA . GLU A 1 586 ? -37.592 -13.713 8.959 1.00 96.19 586 GLU A CA 1
ATOM 4546 C C . GLU A 1 586 ? -37.612 -14.571 10.233 1.00 96.19 586 GLU A C 1
ATOM 4548 O O . GLU A 1 586 ? -37.432 -15.789 10.179 1.00 96.19 586 GLU A O 1
ATOM 4553 N N . CYS A 1 587 ? -37.795 -13.943 11.400 1.00 94.19 587 CYS A N 1
ATOM 4554 C CA . CYS A 1 587 ? -37.958 -14.641 12.677 1.00 94.19 587 CYS A CA 1
ATOM 4555 C C . CYS A 1 587 ? -38.672 -13.773 13.724 1.00 94.19 587 CYS A C 1
ATOM 4557 O O . CYS A 1 587 ? -38.503 -12.555 13.732 1.00 94.19 587 CYS A O 1
ATOM 4559 N N . ASP A 1 588 ? -39.374 -14.410 14.666 1.00 90.06 588 ASP A N 1
ATOM 4560 C CA . ASP A 1 588 ? -40.052 -13.714 15.773 1.00 90.06 588 ASP A CA 1
ATOM 4561 C C . ASP A 1 588 ? -39.094 -13.304 16.905 1.00 90.06 588 ASP A C 1
ATOM 4563 O O . ASP A 1 588 ? -39.299 -12.289 17.566 1.00 90.06 588 ASP A O 1
ATOM 4567 N N . VAL A 1 589 ? -38.053 -14.110 17.149 1.00 95.50 589 VAL A N 1
ATOM 4568 C CA . VAL A 1 589 ? -37.095 -13.923 18.251 1.00 95.50 589 VAL A CA 1
ATOM 4569 C C . VAL A 1 589 ? -35.666 -14.087 17.713 1.00 95.50 589 VAL A C 1
ATOM 4571 O O . VAL A 1 589 ? -35.218 -15.229 17.533 1.00 95.50 589 VAL A O 1
ATOM 4574 N N . PRO A 1 590 ? -34.943 -12.981 17.443 1.00 92.69 590 PRO A N 1
ATOM 4575 C CA . PRO A 1 590 ? -33.587 -13.011 16.889 1.00 92.69 590 PRO A CA 1
ATOM 4576 C C . PRO A 1 590 ? -32.604 -13.854 17.703 1.00 92.69 590 PRO A C 1
ATOM 4578 O O . PRO A 1 590 ? -31.790 -14.578 17.130 1.00 92.69 590 PRO A O 1
ATOM 4581 N N . GLU A 1 591 ? -32.718 -13.839 19.031 1.00 93.31 591 GLU A N 1
ATOM 4582 C CA . GLU A 1 591 ? -31.878 -14.625 19.933 1.00 93.31 591 GLU A CA 1
ATOM 4583 C C . GLU A 1 591 ? -32.011 -16.132 19.686 1.00 93.31 591 GLU A C 1
ATOM 4585 O O . GLU A 1 591 ? -31.010 -16.850 19.652 1.00 93.31 591 GLU A O 1
ATOM 4590 N N . LEU A 1 592 ? -33.233 -16.624 19.454 1.00 95.94 592 LEU A N 1
ATOM 4591 C CA . LEU A 1 592 ? -33.471 -18.042 19.174 1.00 95.94 592 LEU A CA 1
ATOM 4592 C C . LEU A 1 592 ? -32.961 -18.437 17.787 1.00 95.94 592 LEU A C 1
ATOM 4594 O O . LEU A 1 592 ? -32.396 -19.518 17.621 1.00 95.94 592 LEU A O 1
ATOM 4598 N N . ALA A 1 593 ? -33.118 -17.565 16.791 1.00 96.00 593 ALA A N 1
ATOM 4599 C CA . ALA A 1 593 ? -32.558 -17.797 15.464 1.00 96.00 593 ALA A CA 1
ATOM 4600 C C . ALA A 1 593 ? -31.017 -17.822 15.502 1.00 96.00 593 ALA A C 1
ATOM 4602 O O . ALA A 1 593 ? -30.412 -18.734 14.939 1.00 96.00 593 ALA A O 1
ATOM 4603 N N . ALA A 1 594 ? -30.376 -16.913 16.242 1.00 94.56 594 ALA A N 1
ATOM 4604 C CA . ALA A 1 594 ? -28.929 -16.920 16.465 1.00 94.56 594 ALA A CA 1
ATOM 4605 C C . ALA A 1 594 ? -28.458 -18.205 17.169 1.00 94.56 594 ALA A C 1
ATOM 4607 O O . ALA A 1 594 ? -27.474 -18.826 16.755 1.00 94.56 594 ALA A O 1
ATOM 4608 N N . GLN A 1 595 ? -29.194 -18.657 18.188 1.00 94.12 595 GLN A N 1
ATOM 4609 C CA . GLN A 1 595 ? -28.923 -19.919 18.877 1.00 94.12 595 GLN A CA 1
ATOM 4610 C C . GLN A 1 595 ? -29.056 -21.131 17.955 1.00 94.12 595 GLN A C 1
ATOM 4612 O O . GLN A 1 595 ? -28.221 -22.040 18.012 1.00 94.12 595 GLN A O 1
ATOM 4617 N N . ASN A 1 596 ? -30.057 -21.134 17.078 1.00 95.62 596 ASN A N 1
ATOM 4618 C CA . ASN A 1 596 ? -30.246 -22.194 16.098 1.00 95.62 596 ASN A CA 1
ATOM 4619 C C . ASN A 1 596 ? -29.137 -22.193 15.050 1.00 95.62 596 ASN A C 1
ATOM 4621 O O . ASN A 1 596 ? -28.572 -23.254 14.800 1.00 95.62 596 ASN A O 1
ATOM 4625 N N . LEU A 1 597 ? -28.758 -21.033 14.504 1.00 94.62 597 LEU A N 1
ATOM 4626 C CA . LEU A 1 597 ? -27.616 -20.922 13.592 1.00 94.62 597 LEU A CA 1
ATOM 4627 C C . LEU A 1 597 ? -26.363 -21.530 14.219 1.00 94.62 597 LEU A C 1
ATOM 4629 O O . LEU A 1 597 ? -25.756 -22.430 13.641 1.00 94.62 597 LEU A O 1
ATOM 4633 N N . TRP A 1 598 ? -26.012 -21.077 15.424 1.00 90.81 598 TRP A N 1
ATOM 4634 C CA . TRP A 1 598 ? -24.830 -21.554 16.133 1.00 90.81 598 TRP A CA 1
ATOM 4635 C C . TRP A 1 598 ? -24.889 -23.069 16.357 1.00 90.81 598 TRP A C 1
ATOM 4637 O O . TRP A 1 598 ? -23.941 -23.803 16.061 1.00 90.81 598 TRP A O 1
ATOM 4647 N N . SER A 1 599 ? -26.019 -23.566 16.853 1.00 92.31 599 SER A N 1
ATOM 4648 C CA . SER A 1 599 ? -26.167 -24.980 17.190 1.00 92.31 599 SER A CA 1
ATOM 4649 C C . SER A 1 599 ? -26.104 -25.873 15.948 1.00 92.31 599 SER A C 1
ATOM 4651 O O . SER A 1 599 ? -25.434 -26.907 15.974 1.00 92.31 599 SER A O 1
ATOM 4653 N N . LEU A 1 600 ? -26.750 -25.469 14.853 1.00 94.56 600 LEU A N 1
ATOM 4654 C CA . LEU A 1 600 ? -26.889 -26.270 13.637 1.00 94.56 600 LEU A CA 1
ATOM 4655 C C . LEU A 1 600 ? -25.573 -26.461 12.879 1.00 94.56 600 LEU A C 1
ATOM 4657 O O . LEU A 1 600 ? -25.388 -27.508 12.264 1.00 94.56 600 LEU A O 1
ATOM 4661 N N . ILE A 1 601 ? -24.660 -25.486 12.915 1.00 90.81 601 ILE A N 1
ATOM 4662 C CA . ILE A 1 601 ? -23.431 -25.563 12.113 1.00 90.81 601 ILE A CA 1
ATOM 4663 C C . ILE A 1 601 ? -22.374 -26.501 12.702 1.00 90.81 601 ILE A C 1
ATOM 4665 O O . ILE A 1 601 ? -21.670 -27.147 11.932 1.00 90.81 601 ILE A O 1
ATOM 4669 N N . LEU A 1 602 ? -22.218 -26.568 14.035 1.00 89.38 602 LEU A N 1
ATOM 4670 C CA . LEU A 1 602 ? -21.045 -27.222 14.646 1.00 89.38 602 LEU A CA 1
ATOM 4671 C C . LEU A 1 602 ? -21.231 -27.828 16.045 1.00 89.38 602 LEU A C 1
ATOM 4673 O O . LEU A 1 602 ? -20.270 -28.416 16.546 1.00 89.38 602 LEU A O 1
ATOM 4677 N N . SER A 1 603 ? -22.397 -27.725 16.697 1.00 85.56 603 SER A N 1
ATOM 4678 C CA . SER A 1 603 ? -22.543 -28.220 18.083 1.00 85.56 603 SER A CA 1
ATOM 4679 C C . SER A 1 603 ? -22.186 -29.707 18.222 1.00 85.56 603 SER A C 1
ATOM 4681 O O . SER A 1 603 ? -21.386 -30.059 19.086 1.00 85.56 603 SER A O 1
ATOM 4683 N N . GLY A 1 604 ? -22.688 -30.552 17.315 1.00 86.56 604 GLY A N 1
ATOM 4684 C CA . GLY A 1 604 ? -22.396 -31.988 17.277 1.00 86.56 604 GLY A CA 1
ATOM 4685 C C . GLY A 1 604 ? -20.907 -32.302 17.079 1.00 86.56 604 GLY A C 1
ATOM 4686 O O . GLY A 1 604 ? -20.313 -32.948 17.942 1.00 86.56 604 GLY A O 1
ATOM 4687 N N . PRO A 1 605 ? -20.262 -31.838 15.988 1.00 86.94 605 PRO A N 1
ATOM 4688 C CA . PRO A 1 605 ? -18.830 -32.055 15.783 1.00 86.94 605 PRO A CA 1
ATOM 4689 C C . PRO A 1 605 ? -17.971 -31.523 16.928 1.00 86.94 605 PRO A C 1
ATOM 4691 O O . PRO A 1 605 ? -17.086 -32.229 17.405 1.00 86.94 605 PRO A O 1
ATOM 4694 N N . ARG A 1 606 ? -18.233 -30.302 17.406 1.00 89.62 606 ARG A N 1
ATOM 4695 C CA . ARG A 1 606 ? -17.452 -29.706 18.493 1.00 89.62 606 ARG A CA 1
ATOM 4696 C C . ARG A 1 606 ? -17.547 -30.536 19.768 1.00 89.62 606 ARG A C 1
ATOM 4698 O O . ARG A 1 606 ? -16.517 -30.790 20.383 1.00 89.62 606 ARG A O 1
ATOM 4705 N N . ASP A 1 607 ? -18.743 -30.983 20.138 1.00 90.94 607 ASP A N 1
ATOM 4706 C CA . ASP A 1 607 ? -18.934 -31.866 21.288 1.00 90.94 607 ASP A CA 1
ATOM 4707 C C . ASP A 1 607 ? -18.192 -33.200 21.114 1.00 90.94 607 ASP A C 1
ATOM 4709 O O . ASP A 1 607 ? -17.436 -33.620 21.990 1.00 90.94 607 ASP A O 1
ATOM 4713 N N . TYR A 1 608 ? -18.287 -33.824 19.937 1.00 91.50 608 TYR A N 1
ATOM 4714 C CA . TYR A 1 608 ? -17.558 -35.058 19.643 1.00 91.50 608 TYR A CA 1
ATOM 4715 C C . TYR A 1 608 ? -16.036 -34.890 19.802 1.00 91.50 608 TYR A C 1
ATOM 4717 O O . TYR A 1 608 ? -15.389 -35.717 20.454 1.00 91.50 608 TYR A O 1
ATOM 4725 N N . TYR A 1 609 ? -15.458 -33.810 19.264 1.00 91.44 609 TYR A N 1
ATOM 4726 C CA . TYR A 1 609 ? -14.017 -33.545 19.344 1.00 91.44 609 TYR A CA 1
ATOM 4727 C C . TYR A 1 609 ? -13.564 -33.025 20.716 1.00 91.44 609 TYR A C 1
ATOM 4729 O O . TYR A 1 609 ? -12.396 -33.190 21.072 1.00 91.44 609 TYR A O 1
ATOM 4737 N N . LEU A 1 610 ? -14.460 -32.486 21.549 1.00 88.81 610 LEU A N 1
ATOM 4738 C CA . LEU A 1 610 ? -14.164 -32.259 22.968 1.00 88.81 610 LEU A CA 1
ATOM 4739 C C . LEU A 1 610 ? -13.898 -33.580 23.705 1.00 88.81 610 LEU A C 1
ATOM 4741 O O . LEU A 1 610 ? -13.025 -33.612 24.568 1.00 88.81 610 LEU A O 1
ATOM 4745 N N . HIS A 1 611 ? -14.559 -34.674 23.327 1.00 90.88 611 HIS A N 1
ATOM 4746 C CA . HIS A 1 611 ? -14.381 -35.981 23.969 1.00 90.88 611 HIS A CA 1
ATOM 4747 C C . HIS A 1 611 ? -13.284 -36.849 23.322 1.00 90.88 611 HIS A C 1
ATOM 4749 O O . HIS A 1 611 ? -12.656 -37.655 24.006 1.00 90.88 611 HIS A O 1
ATOM 4755 N N . HIS A 1 612 ? -13.011 -36.678 22.025 1.00 89.12 612 HIS A N 1
ATOM 4756 C CA . HIS A 1 612 ? -12.043 -37.492 21.275 1.00 89.12 612 HIS A CA 1
ATOM 4757 C C . HIS A 1 612 ? -10.745 -36.728 20.990 1.00 89.12 612 HIS A C 1
ATOM 4759 O O . HIS A 1 612 ? -10.542 -36.216 19.891 1.00 89.12 612 HIS A O 1
ATOM 4765 N N . VAL A 1 613 ? -9.856 -36.677 21.984 1.00 84.31 613 VAL A N 1
ATOM 4766 C CA . VAL A 1 613 ? -8.641 -35.837 21.978 1.00 84.31 613 VAL A CA 1
ATOM 4767 C C . VAL A 1 613 ? -7.649 -36.128 20.842 1.00 84.31 613 VAL A C 1
ATOM 4769 O O . VAL A 1 613 ? -6.979 -35.206 20.386 1.00 84.31 613 VAL A O 1
ATOM 4772 N N . ASP A 1 614 ? -7.596 -37.368 20.345 1.00 83.62 614 ASP A N 1
ATOM 4773 C CA . ASP A 1 614 ? -6.651 -37.794 19.298 1.00 83.62 614 ASP A CA 1
ATOM 4774 C C . ASP A 1 614 ? -7.214 -37.679 17.873 1.00 83.62 614 ASP A C 1
ATOM 4776 O O . ASP A 1 614 ? -6.546 -38.032 16.899 1.00 83.62 614 ASP A O 1
ATOM 4780 N N . LYS A 1 615 ? -8.460 -37.218 17.725 1.00 85.94 615 LYS A N 1
ATOM 4781 C CA . LYS A 1 615 ? -9.127 -37.102 16.425 1.00 85.94 615 LYS A CA 1
ATOM 4782 C C . LYS A 1 615 ? -9.271 -35.644 16.012 1.00 85.94 615 LYS A C 1
ATOM 4784 O O . LYS A 1 615 ? -9.391 -34.751 16.847 1.00 85.94 615 LYS A O 1
ATOM 4789 N N . ARG A 1 616 ? -9.300 -35.415 14.698 1.00 84.06 616 ARG A N 1
ATOM 4790 C CA . ARG A 1 616 ? -9.567 -34.104 14.102 1.00 84.06 616 ARG A CA 1
ATOM 4791 C C . ARG A 1 616 ? -10.597 -34.228 12.985 1.00 84.06 616 ARG A C 1
ATOM 4793 O O . ARG A 1 616 ? -10.560 -35.234 12.277 1.00 84.06 616 ARG A O 1
ATOM 4800 N N . PRO A 1 617 ? -11.461 -33.217 12.811 1.00 87.38 617 PRO A N 1
ATOM 4801 C CA . PRO A 1 617 ? -12.384 -33.196 11.696 1.00 87.38 617 PRO A CA 1
ATOM 4802 C C . PRO A 1 617 ? -11.644 -33.039 10.377 1.00 87.38 617 PRO A C 1
ATOM 4804 O O . PRO A 1 617 ? -10.743 -32.209 10.249 1.00 87.38 617 PRO A O 1
ATOM 4807 N N . THR A 1 618 ? -12.061 -33.811 9.383 1.00 89.75 618 THR A N 1
ATOM 4808 C CA . THR A 1 618 ? -11.644 -33.589 7.996 1.00 89.75 618 THR A CA 1
ATOM 4809 C C . THR A 1 618 ? -12.437 -32.433 7.383 1.00 89.75 618 THR A C 1
ATOM 4811 O O . THR A 1 618 ? -13.584 -32.183 7.763 1.00 89.75 618 THR A O 1
ATOM 4814 N N . GLU A 1 619 ? -11.877 -31.742 6.381 1.00 90.75 619 GLU A N 1
ATOM 4815 C CA . GLU A 1 619 ? -12.631 -30.699 5.664 1.00 90.75 619 GLU A CA 1
ATOM 4816 C C . GLU A 1 619 ? -13.911 -31.265 5.011 1.00 90.75 619 GLU A C 1
ATOM 4818 O O . GLU A 1 619 ? -14.910 -30.555 4.928 1.00 90.75 619 GLU A O 1
ATOM 4823 N N . ASN A 1 620 ? -13.927 -32.543 4.606 1.00 91.19 620 ASN A N 1
ATOM 4824 C CA . ASN A 1 620 ? -15.115 -33.202 4.044 1.00 91.19 620 ASN A CA 1
ATOM 4825 C C . ASN A 1 620 ? -16.224 -33.429 5.092 1.00 91.19 620 ASN A C 1
ATOM 4827 O O . ASN A 1 620 ? -17.409 -33.234 4.799 1.00 91.19 620 ASN A O 1
ATOM 4831 N N . GLU A 1 621 ? -15.863 -33.800 6.324 1.00 91.00 621 GLU A N 1
ATOM 4832 C CA . GLU A 1 621 ? -16.819 -33.900 7.436 1.00 91.00 621 GLU A CA 1
ATOM 4833 C C . GLU A 1 621 ? -17.410 -32.527 7.771 1.00 91.00 621 GLU A C 1
ATOM 4835 O O . GLU A 1 621 ? -18.630 -32.389 7.872 1.00 91.00 621 GLU A O 1
ATOM 4840 N N . LEU A 1 622 ? -16.563 -31.496 7.873 1.00 93.81 622 LEU A N 1
ATOM 4841 C CA . LEU A 1 622 ? -17.015 -30.129 8.149 1.00 93.81 622 LEU A CA 1
ATOM 4842 C C . LEU A 1 622 ? -17.906 -29.588 7.039 1.00 93.81 622 LEU A C 1
ATOM 4844 O O . LEU A 1 622 ? -18.952 -29.021 7.336 1.00 93.81 622 LEU A O 1
ATOM 4848 N N . LEU A 1 623 ? -17.548 -29.819 5.774 1.00 95.94 623 LEU A N 1
ATOM 4849 C CA . LEU A 1 623 ? -18.364 -29.436 4.625 1.00 95.94 623 LEU A CA 1
ATOM 4850 C C . LEU A 1 623 ? -19.778 -30.023 4.713 1.00 95.94 623 LEU A C 1
ATOM 4852 O O . LEU A 1 623 ? -20.755 -29.325 4.440 1.00 95.94 623 LEU A O 1
ATOM 4856 N N . THR A 1 624 ? -19.887 -31.286 5.128 1.00 93.62 624 THR A N 1
ATOM 4857 C CA . THR A 1 624 ? -21.175 -31.973 5.277 1.00 93.62 624 THR A CA 1
ATOM 4858 C C . THR A 1 624 ? -22.011 -31.348 6.392 1.00 93.62 624 THR A C 1
ATOM 4860 O O . THR A 1 624 ? -23.180 -31.026 6.180 1.00 93.62 624 THR A O 1
ATOM 4863 N N . VAL A 1 625 ? -21.419 -31.149 7.573 1.00 94.19 625 VAL A N 1
ATOM 4864 C CA . VAL A 1 625 ? -22.145 -30.646 8.750 1.00 94.19 625 VAL A CA 1
ATOM 4865 C C . VAL A 1 625 ? -22.503 -29.168 8.593 1.00 94.19 625 VAL A C 1
ATOM 4867 O O . VAL A 1 625 ? -23.666 -28.812 8.767 1.00 94.19 625 VAL A O 1
ATOM 4870 N N . ILE A 1 626 ? -21.553 -28.327 8.177 1.00 96.31 626 ILE A N 1
ATOM 4871 C CA . ILE A 1 626 ? -21.788 -26.900 7.919 1.00 96.31 626 ILE A CA 1
ATOM 4872 C C . ILE A 1 626 ? -22.837 -26.729 6.818 1.00 96.31 626 ILE A C 1
ATOM 4874 O O . ILE A 1 626 ? -23.796 -25.981 7.000 1.00 96.31 626 ILE A O 1
ATOM 4878 N N . GLY A 1 627 ? -22.693 -27.445 5.697 1.00 96.44 627 GLY A N 1
ATOM 4879 C CA . GLY A 1 627 ? -23.641 -27.372 4.587 1.00 96.44 627 GLY A CA 1
ATOM 4880 C C . GLY A 1 627 ? -25.058 -27.769 5.005 1.00 96.44 627 GLY A C 1
ATOM 4881 O O . GLY A 1 627 ? -26.015 -27.071 4.677 1.00 96.44 627 GLY A O 1
ATOM 4882 N N . HIS A 1 628 ? -25.200 -28.846 5.786 1.00 96.38 628 HIS A N 1
ATOM 4883 C CA . HIS A 1 628 ? -26.497 -29.259 6.319 1.00 96.38 628 HIS A CA 1
ATOM 4884 C C . HIS A 1 628 ? -27.079 -28.229 7.295 1.00 96.38 628 HIS A C 1
ATOM 4886 O O . HIS A 1 628 ? -28.241 -27.846 7.158 1.00 96.38 628 HIS A O 1
ATOM 4892 N N . GLY A 1 629 ? -26.278 -27.757 8.253 1.00 96.81 629 GLY A N 1
ATOM 4893 C CA . GLY A 1 629 ? -26.709 -26.787 9.256 1.00 96.81 629 GLY A CA 1
ATOM 4894 C C . GLY A 1 629 ? -27.189 -25.477 8.634 1.00 96.81 629 GLY A C 1
ATOM 4895 O O . GLY A 1 629 ? -28.259 -24.980 8.987 1.00 96.81 629 GLY A O 1
ATOM 4896 N N . LEU A 1 630 ? -26.451 -24.965 7.646 1.00 97.50 630 LEU A N 1
ATOM 4897 C CA . LEU A 1 630 ? -26.839 -23.768 6.902 1.00 97.50 630 LEU A CA 1
ATOM 4898 C C . LEU A 1 630 ? -28.088 -23.994 6.043 1.00 97.50 630 LEU A C 1
ATOM 4900 O O . LEU A 1 630 ? -28.943 -23.115 6.004 1.00 97.50 630 LEU A O 1
ATOM 4904 N N . HIS A 1 631 ? -28.259 -25.164 5.416 1.00 97.56 631 HIS A N 1
ATOM 4905 C CA . HIS A 1 631 ? -29.500 -25.491 4.695 1.00 97.56 631 HIS A CA 1
ATOM 4906 C C . HIS A 1 631 ? -30.722 -25.463 5.612 1.00 97.56 631 HIS A C 1
ATOM 4908 O O . HIS A 1 631 ? -31.746 -24.878 5.259 1.00 97.56 631 HIS A O 1
ATOM 4914 N N . VAL A 1 632 ? -30.625 -26.079 6.794 1.00 97.25 632 VAL A N 1
ATOM 4915 C CA . VAL A 1 632 ? -31.716 -26.077 7.779 1.00 97.25 632 VAL A CA 1
ATOM 4916 C C . VAL A 1 632 ? -32.018 -24.650 8.234 1.00 97.25 632 VAL A C 1
ATOM 4918 O O . VAL A 1 632 ? -33.184 -24.256 8.249 1.00 97.25 632 VAL A O 1
ATOM 4921 N N . PHE A 1 633 ? -30.982 -23.865 8.539 1.00 97.50 633 PHE A N 1
ATOM 4922 C CA . PHE A 1 633 ? -31.130 -22.475 8.959 1.00 97.50 633 PHE A CA 1
ATOM 4923 C C . PHE A 1 633 ? -31.789 -21.608 7.876 1.00 97.50 633 PHE A C 1
ATOM 4925 O O . PHE A 1 633 ? -32.806 -20.972 8.135 1.00 97.50 633 PHE A O 1
ATOM 4932 N N . LEU A 1 634 ? -31.276 -21.634 6.643 1.00 97.38 634 LEU A N 1
ATOM 4933 C CA . LEU A 1 634 ? -31.809 -20.852 5.522 1.00 97.38 634 LEU A CA 1
ATOM 4934 C C . LEU A 1 634 ? -33.231 -21.268 5.143 1.00 97.38 634 LEU A C 1
ATOM 4936 O O . LEU A 1 634 ? -34.029 -20.428 4.743 1.00 97.38 634 LEU A O 1
ATOM 4940 N N . LYS A 1 635 ? -33.581 -22.548 5.291 1.00 96.44 635 LYS A N 1
ATOM 4941 C CA . LYS A 1 635 ? -34.950 -23.018 5.061 1.00 96.44 635 LYS A CA 1
ATOM 4942 C C . LYS A 1 635 ? -35.925 -22.523 6.129 1.00 96.44 635 LYS A C 1
ATOM 4944 O O . LYS A 1 635 ? -37.091 -22.305 5.811 1.00 96.44 635 LYS A O 1
ATOM 4949 N N . ALA A 1 636 ? -35.469 -22.413 7.375 1.00 96.31 636 ALA A N 1
ATOM 4950 C CA . ALA A 1 636 ? -36.295 -21.984 8.498 1.00 96.31 636 ALA A CA 1
ATOM 4951 C C . ALA A 1 636 ? -36.438 -20.459 8.578 1.00 96.31 636 ALA A C 1
ATOM 4953 O O . ALA A 1 636 ? -37.514 -19.983 8.918 1.00 96.31 636 ALA A O 1
ATOM 4954 N N . TYR A 1 637 ? -35.370 -19.721 8.264 1.00 97.06 637 TYR A N 1
ATOM 4955 C CA . TYR A 1 637 ? -35.274 -18.284 8.524 1.00 97.06 637 TYR A CA 1
ATOM 4956 C C . TYR A 1 637 ? -35.028 -17.432 7.282 1.00 97.06 637 TYR A C 1
ATOM 4958 O O . TYR A 1 637 ? -35.161 -16.223 7.366 1.00 97.06 637 TYR A O 1
ATOM 4966 N N . GLY A 1 638 ? -34.626 -18.002 6.147 1.00 95.12 638 GLY A N 1
ATOM 4967 C CA . GLY A 1 638 ? -34.272 -17.225 4.959 1.00 95.12 638 GLY A CA 1
ATOM 4968 C C . GLY A 1 638 ? -35.487 -16.695 4.202 1.00 95.12 638 GLY A C 1
ATOM 4969 O O . GLY A 1 638 ? -36.408 -17.452 3.889 1.00 95.12 638 GLY A O 1
ATOM 4970 N N . VAL A 1 639 ? -35.452 -15.420 3.810 1.00 93.81 639 VAL A N 1
ATOM 4971 C CA . VAL A 1 639 ? -36.439 -14.838 2.892 1.00 93.81 639 VAL A CA 1
ATOM 4972 C C . VAL A 1 639 ? -36.098 -15.275 1.466 1.00 93.81 639 VAL A C 1
ATOM 4974 O O . VAL A 1 639 ? -35.053 -14.943 0.916 1.00 93.81 639 VAL A O 1
ATOM 4977 N N . GLY A 1 640 ? -36.974 -16.073 0.851 1.00 93.19 640 GLY A N 1
ATOM 4978 C CA . GLY A 1 640 ? -36.702 -16.702 -0.449 1.00 93.19 640 GLY A CA 1
ATOM 4979 C C . GLY A 1 640 ? -35.829 -17.966 -0.354 1.00 93.19 640 GLY A C 1
ATOM 4980 O O . GLY A 1 640 ? -34.849 -18.098 -1.093 1.00 93.19 640 GLY A O 1
ATOM 4981 N N . PRO A 1 641 ? -36.201 -18.959 0.478 1.00 90.06 641 PRO A N 1
ATOM 4982 C CA . PRO A 1 641 ? -35.325 -20.072 0.861 1.00 90.06 641 PRO A CA 1
ATOM 4983 C C . PRO A 1 641 ? -34.852 -20.932 -0.321 1.00 90.06 641 PRO A C 1
ATOM 4985 O O . PRO A 1 641 ? -33.766 -21.495 -0.279 1.00 90.06 641 PRO A O 1
ATOM 4988 N N . LYS A 1 642 ? -35.619 -21.010 -1.419 1.00 90.81 642 LYS A N 1
ATOM 4989 C CA . LYS A 1 642 ? -35.212 -21.757 -2.626 1.00 90.81 642 LYS A CA 1
ATOM 4990 C C . LYS A 1 642 ? -33.996 -21.144 -3.330 1.00 90.81 642 LYS A C 1
ATOM 4992 O O . LYS A 1 642 ? -33.160 -21.888 -3.842 1.00 90.81 642 LYS A O 1
ATOM 4997 N N . ILE A 1 643 ? -33.919 -19.812 -3.381 1.00 92.25 643 ILE A N 1
ATOM 4998 C CA . ILE A 1 643 ? -32.806 -19.092 -4.016 1.00 92.25 643 ILE A CA 1
ATOM 4999 C C . ILE A 1 643 ? -31.564 -19.255 -3.142 1.00 92.25 643 ILE A C 1
ATOM 5001 O O . ILE A 1 643 ? -30.539 -19.731 -3.622 1.00 92.25 643 ILE A O 1
ATOM 5005 N N . LEU A 1 644 ? -31.712 -18.999 -1.841 1.00 93.69 644 LEU A N 1
ATOM 5006 C CA . LEU A 1 644 ? -30.637 -19.124 -0.856 1.00 93.69 644 LEU A CA 1
ATOM 5007 C C . LEU A 1 644 ? -30.067 -20.553 -0.795 1.00 93.69 644 LEU A C 1
ATOM 5009 O O . LEU A 1 644 ? -28.852 -20.736 -0.792 1.00 93.69 644 LEU A O 1
ATOM 5013 N N . SER A 1 645 ? -30.917 -21.587 -0.834 1.00 93.06 645 SER A N 1
ATOM 5014 C CA . SER A 1 645 ? -30.454 -22.980 -0.929 1.00 93.06 645 SER A CA 1
ATOM 5015 C C . SER A 1 645 ? -29.665 -23.253 -2.214 1.00 93.06 645 SER A C 1
ATOM 5017 O O . SER A 1 645 ? -28.668 -23.967 -2.167 1.00 93.06 645 SER A O 1
ATOM 5019 N N . SER A 1 646 ? -30.069 -22.671 -3.347 1.00 93.62 646 SER A N 1
ATOM 5020 C CA . SER A 1 646 ? -29.368 -22.860 -4.627 1.00 93.62 646 SER A CA 1
ATOM 5021 C C . SER A 1 646 ? -27.990 -22.187 -4.631 1.00 93.62 646 SER A C 1
ATOM 5023 O O . SER A 1 646 ? -27.024 -22.751 -5.147 1.00 93.62 646 SER A O 1
ATOM 5025 N N . GLU A 1 647 ? -27.880 -21.000 -4.029 1.00 94.00 647 GLU A N 1
ATOM 5026 C CA . GLU A 1 647 ? -26.600 -20.315 -3.810 1.00 94.00 647 GLU A CA 1
ATOM 5027 C C . GLU A 1 647 ? -25.677 -21.139 -2.903 1.00 94.00 647 GLU A C 1
ATOM 5029 O O . GLU A 1 647 ? -24.501 -21.335 -3.222 1.00 94.00 647 GLU A O 1
ATOM 5034 N N . LEU A 1 648 ? -26.218 -21.695 -1.814 1.00 96.75 648 LEU A N 1
ATOM 5035 C CA . LEU A 1 648 ? -25.454 -22.530 -0.887 1.00 96.75 648 LEU A CA 1
ATOM 5036 C C . LEU A 1 648 ? -24.952 -23.812 -1.566 1.00 96.75 648 LEU A C 1
ATOM 5038 O O . LEU A 1 648 ? -23.790 -24.184 -1.396 1.00 96.75 648 LEU A O 1
ATOM 5042 N N . ASP A 1 649 ? -25.782 -24.458 -2.387 1.00 96.75 649 ASP A N 1
ATOM 5043 C CA . ASP A 1 649 ? -25.390 -25.648 -3.150 1.00 96.75 649 ASP A CA 1
ATOM 5044 C C . ASP A 1 649 ? -24.224 -25.361 -4.109 1.00 96.75 649 ASP A C 1
ATOM 5046 O O . ASP A 1 649 ? -23.330 -26.201 -4.279 1.00 96.75 649 ASP A O 1
ATOM 5050 N N . ALA A 1 650 ? -24.179 -24.164 -4.705 1.00 93.75 650 ALA A N 1
ATOM 5051 C CA . ALA A 1 650 ? -23.056 -23.740 -5.535 1.00 93.75 650 ALA A CA 1
ATOM 5052 C C . ALA A 1 650 ? -21.757 -23.619 -4.717 1.00 93.75 650 ALA A C 1
ATOM 5054 O O . ALA A 1 650 ? -20.713 -24.108 -5.163 1.00 93.75 650 ALA A O 1
ATOM 5055 N N . MET A 1 651 ? -21.818 -23.049 -3.506 1.00 94.56 651 MET A N 1
ATOM 5056 C CA . MET A 1 651 ? -20.661 -22.952 -2.602 1.00 94.56 651 MET A CA 1
ATOM 5057 C C . MET A 1 651 ? -20.179 -24.330 -2.133 1.00 94.56 651 MET A C 1
ATOM 5059 O O . MET A 1 651 ? -18.979 -24.618 -2.196 1.00 94.56 651 MET A O 1
ATOM 5063 N N . ILE A 1 652 ? -21.104 -25.215 -1.742 1.00 96.50 652 ILE A N 1
ATOM 5064 C CA . ILE A 1 652 ? -20.798 -26.598 -1.344 1.00 96.50 652 ILE A CA 1
ATOM 5065 C C . ILE A 1 652 ? -20.093 -27.330 -2.487 1.00 96.50 652 ILE A C 1
ATOM 5067 O O . ILE A 1 652 ? -19.045 -27.947 -2.281 1.00 96.50 652 ILE A O 1
ATOM 5071 N N . LYS A 1 653 ? -20.621 -27.227 -3.713 1.00 95.44 653 LYS A N 1
ATOM 5072 C CA . LYS A 1 653 ? -20.042 -27.873 -4.897 1.00 95.44 653 LYS A CA 1
ATOM 5073 C C . LYS A 1 653 ? -18.656 -27.322 -5.237 1.00 95.44 653 LYS A C 1
ATOM 5075 O O . LYS A 1 653 ? -17.760 -28.105 -5.558 1.00 95.44 653 LYS A O 1
ATOM 5080 N N . ALA A 1 654 ? -18.464 -26.004 -5.159 1.00 91.88 654 ALA A N 1
ATOM 5081 C CA . ALA A 1 654 ? -17.174 -25.364 -5.408 1.00 91.88 654 ALA A CA 1
ATOM 5082 C C . ALA A 1 654 ? -16.112 -25.809 -4.389 1.00 91.88 654 ALA A C 1
ATOM 5084 O O . ALA A 1 654 ? -15.016 -26.220 -4.780 1.00 91.88 654 ALA A O 1
ATOM 5085 N N . LYS A 1 655 ? -16.449 -25.817 -3.091 1.00 90.12 655 LYS A N 1
ATOM 5086 C CA . LYS A 1 655 ? -15.548 -26.294 -2.032 1.00 90.12 655 LYS A CA 1
ATOM 5087 C C . LYS A 1 655 ? -15.246 -27.787 -2.195 1.00 90.12 655 LYS A C 1
ATOM 5089 O O . LYS A 1 655 ? -14.076 -28.150 -2.181 1.00 90.12 655 LYS A O 1
ATOM 5094 N N . ALA A 1 656 ? -16.248 -28.634 -2.448 1.00 93.19 656 ALA A N 1
ATOM 5095 C CA . ALA A 1 656 ? -16.046 -30.067 -2.695 1.00 93.19 656 ALA A CA 1
ATOM 5096 C C . ALA A 1 656 ? -15.091 -30.335 -3.871 1.00 93.19 656 ALA A C 1
ATOM 5098 O O . ALA A 1 656 ? -14.256 -31.236 -3.805 1.00 93.19 656 ALA A O 1
ATOM 5099 N N . LYS A 1 657 ? -15.193 -29.545 -4.949 1.00 90.50 657 LYS A N 1
ATOM 5100 C CA . LYS A 1 657 ? -14.279 -29.633 -6.094 1.00 90.50 657 LYS A CA 1
ATOM 5101 C C . LYS A 1 657 ? -12.845 -29.273 -5.692 1.00 90.50 657 LYS A C 1
ATOM 5103 O O . LYS A 1 657 ? -11.938 -30.049 -5.973 1.00 90.50 657 LYS A O 1
ATOM 5108 N N . SER A 1 658 ? -12.663 -28.156 -4.984 1.00 88.75 658 SER A N 1
ATOM 5109 C CA . SER A 1 658 ? -11.353 -27.720 -4.475 1.00 88.75 658 SER A CA 1
ATOM 5110 C C . SER A 1 658 ? -10.706 -28.751 -3.542 1.00 88.75 658 SER A C 1
ATOM 5112 O O . SER A 1 658 ? -9.490 -28.929 -3.583 1.00 88.75 658 SER A O 1
ATOM 5114 N N . LEU A 1 659 ? -11.497 -29.437 -2.708 1.00 85.62 659 LEU A N 1
ATOM 5115 C CA . LEU A 1 659 ? -10.997 -30.495 -1.822 1.00 85.62 659 LEU A CA 1
ATOM 5116 C C . LEU A 1 659 ? -10.499 -31.704 -2.618 1.00 85.62 659 LEU A C 1
ATOM 5118 O O . LEU A 1 659 ? -9.375 -32.145 -2.404 1.00 85.62 659 LEU A O 1
ATOM 5122 N N . LYS A 1 660 ? -11.273 -32.165 -3.609 1.00 85.62 660 LYS A N 1
ATOM 5123 C CA . LYS A 1 660 ? -10.857 -33.260 -4.501 1.00 85.62 660 LYS A CA 1
ATOM 5124 C C . LYS A 1 660 ? -9.610 -32.923 -5.319 1.00 85.62 660 LYS A C 1
ATOM 5126 O O . LYS A 1 660 ? -8.765 -33.782 -5.534 1.00 85.62 660 LYS A O 1
ATOM 5131 N N . GLU A 1 661 ? -9.495 -31.687 -5.802 1.00 81.19 661 GLU A N 1
ATOM 5132 C CA . GLU A 1 661 ? -8.314 -31.228 -6.545 1.00 81.19 661 GLU A CA 1
ATOM 5133 C C . GLU A 1 661 ? -7.056 -31.229 -5.658 1.00 81.19 661 GLU A C 1
ATOM 5135 O O . GLU A 1 661 ? -5.991 -31.618 -6.129 1.00 81.19 661 GLU A O 1
ATOM 5140 N N . ARG A 1 662 ? -7.180 -30.876 -4.369 1.00 76.88 662 ARG A N 1
ATOM 5141 C CA . ARG A 1 662 ? -6.077 -30.942 -3.396 1.00 76.88 662 ARG A CA 1
ATOM 5142 C C . ARG A 1 662 ? -5.699 -32.372 -3.012 1.00 76.88 662 ARG A C 1
ATOM 5144 O O . ARG A 1 662 ? -4.513 -32.663 -2.939 1.00 76.88 662 ARG A O 1
ATOM 5151 N N . GLU A 1 663 ? -6.679 -33.255 -2.820 1.00 75.31 663 GLU A N 1
ATOM 5152 C CA . GLU A 1 663 ? -6.442 -34.683 -2.549 1.00 75.31 663 GLU A CA 1
ATOM 5153 C C . GLU A 1 663 ? -5.730 -35.389 -3.713 1.00 75.31 663 GLU A C 1
ATOM 5155 O O . GLU A 1 663 ? -4.949 -36.298 -3.477 1.00 75.31 663 GLU A O 1
ATOM 5160 N N . ASN A 1 664 ? -5.963 -34.964 -4.960 1.00 71.44 664 ASN A N 1
ATOM 5161 C CA . ASN A 1 664 ? -5.290 -35.524 -6.140 1.00 71.44 664 ASN A CA 1
ATOM 5162 C C . ASN A 1 664 ? -3.891 -34.933 -6.403 1.00 71.44 664 ASN A C 1
ATOM 5164 O O . ASN A 1 664 ? -3.171 -35.446 -7.259 1.00 71.44 664 ASN A O 1
ATOM 5168 N N . ALA A 1 665 ? -3.544 -33.819 -5.751 1.00 58.25 665 ALA A N 1
ATOM 5169 C CA . ALA A 1 665 ? -2.258 -33.135 -5.899 1.00 58.25 665 ALA A CA 1
ATOM 5170 C C . ALA A 1 665 ? -1.248 -33.497 -4.792 1.00 58.25 665 ALA A C 1
ATOM 5172 O O . ALA A 1 665 ? -0.072 -33.149 -4.914 1.00 58.25 665 ALA A O 1
ATOM 5173 N N . GLN A 1 666 ? -1.712 -34.157 -3.726 1.00 48.31 666 GLN A N 1
ATOM 5174 C CA . GLN A 1 666 ? -0.901 -34.803 -2.689 1.00 48.31 666 GLN A CA 1
ATOM 5175 C C . GLN A 1 666 ? -0.676 -36.271 -3.041 1.00 48.31 666 GLN A C 1
ATOM 5177 O O . GLN A 1 666 ? 0.417 -36.776 -2.697 1.00 48.31 666 GLN A O 1
#

Foldseek 3Di:
DDKDKAKDKDDALAALLLLLLPVQVVWCPLQPQWPDWDWAADQLLWIKIWTAGPVGQIWIKTWFEGESVFSKTKIWTPDGDPFWLTKIKMWTWADDPGHIMIMIMMITDGDPVCRVVVNVVVNVSVVSRVVSCNVSDDDDDPPQDDFDAQFFDWDWDWDDDQWIKIKTWGPDDQCLLLEEEEEEEALLFAQVLQSLLRRRCSVFFGYMYIGPDQADPIHHHPDQDALVNLLVVVVSVSVVSSHQAYEQAYAHLSQCSQLVNQLVPQVRYSEYEYALDHNFQVPPDLVVLVCQLCVLVVCVVVVDALLVCQLVVLVQFWFPQQDPVLSVNSSVRSVRGGSVSSNSSSVNRSDDPDDRQLLSHQHEYEYEYECAAPSRHLVNSVVVQVVSSVSVVLNVGNRHYYYYYHYRGGRSCCRSVVVVVSVSVCSSQQSGPSRTSPDDGDPVNVVVLLLVLLLVLLLVQCLVQNLVRRDLCSSCVSSVHDSVVCCVNQNDSLSSVLSNQQVLLCQLLVLLSRPDDAPLRSLVVNLVSNCCSCLPLSNLVNVLRLVVCCVVCVVSNVCSCVSHVVSSLVSLLVSQVVCVVVLFWDDPRSSVLSVLLVCQQPVVVSVVCSVVSVDGDDPVNSLVRNLRSVLVSLVVIGDVSVVSNVVSVVVSVVVVVVVVVVVVVD

pLDDT: mean 88.85, std 10.25, range [48.31, 98.88]

Secondary structure (DSSP, 8-state):
-EEEEEEEEEEESS-HHHHHHHHTT---TTSTT-SEEEEEE-TT--EEEEEE-TT--EEEEEEEEEETTTTEEEEEEEES-TTEEEEEEEEEEEE-SSSEEEEEEEEEEE-TTTHHHHHHHHHHHHHHHHHHHTT-PPPPP----PPP--PPPEEEEEE-SSS-EEEEEESS-TTTTSEEEEEE--TT--GGGGHHHHHHHTTTSEEEEE--TTSTTPPPPSS---HHHHHHHHHHHHHHHT-SEEEEEEETHHHHHHHHHHHH-TTTEEEEEEES-SSGGGSS-HHHHHHHHHHHHHHHHTT--HHHHHHHHHHHH--TT--HHHHHHHHHHHHTS-HHHHHHHHHHHHS--PPP-GGG--S-EEEEEETT-SSS-HHHHHHHHHHHHHHHHHTT----EEEEEETT--S-HHHHTHHHHHHHHHHHHTTSTTTSTT----HHHHHHHHHHHHHHHHHHHHHHHHHHH--HHHHHHHTTS-HHHHHHHH-SHHHHHHHHHHHHHHHHHHHHH-SSS-HHHHHHHHHHHHHHHHSSHHHHHHHHHHHHHTTT-HHHHHHHHHHTHHHHHHHHHHHHHHHHHTTSB--S-HHHHHHHHHHHHHHHHHHHHHH-TT----HHHHHHHHHHHHHHHHHHHBSSHHHHHHHHHHHHHHHHHHHHHHHTT-